Protein AF-A0A845L9K1-F1 (afdb_monomer_lite)

Secondary structure (DSSP, 8-state):
-PPPPHHHHHHHHHHT--HHHHHHHTT--HHHHHHHS-S----PPPB-SGGGS-HHHHHHHHHHHHTT--EEEEEETTEEEEEEEEEEEEETTTTEEEEEEEEEETTEEEEESTTS-HHHHHHHHHHS-TT--HHHHHHHTT--EEEETTEEEE---HHHHHHHHTTTTTS-TTS-HHHHHHHHHHHTT-SEE--HHHHHHHHHHHHHHGGGB-TT-EE--S-TT-HHHHHHHHHHHTTT--HHHHHHHTT-EE--TTS-------------TTS-------HHHHHHHHHHHHHTTTTS---HHHHHHHHHHHHHHHHHHTTT--TT--GGG--PPPPBPTTS-B--EEEESS-GGGTTTSHHHHHHHHHHS-SSSGGGEEEE-HHHHHHHHHGGG-EEEEEEEE-TTS-EEEEEEETTS-EEE-S--SS---TT-

Radius of gyration: 35.82 Å; chains: 1; bounding box: 90×45×90 Å

InterPro domains:
  IPR003615 HNH nuclease [PF13391] (326-396)
  IPR003615 HNH nuclease [SM00507] (313-390)

Structure (mmCIF, N/CA/C/O backbone):
data_AF-A0A845L9K1-F1
#
_entry.id   AF-A0A845L9K1-F1
#
loop_
_atom_site.group_PDB
_atom_site.id
_atom_site.type_symbol
_atom_site.label_atom_id
_atom_site.label_alt_id
_atom_site.label_comp_id
_atom_site.label_asym_id
_atom_site.label_entity_id
_atom_site.label_seq_id
_atom_site.pdbx_PDB_ins_code
_atom_site.Cartn_x
_atom_site.Cartn_y
_atom_site.Cartn_z
_atom_site.occupancy
_atom_site.B_iso_or_equiv
_atom_site.auth_seq_id
_atom_site.auth_comp_id
_atom_site.auth_asym_id
_atom_site.auth_atom_id
_atom_site.pdbx_PDB_model_num
ATOM 1 N N . MET A 1 1 ? -42.167 -0.517 29.524 1.00 35.31 1 MET A N 1
ATOM 2 C CA . MET A 1 1 ? -40.865 0.169 29.697 1.00 35.31 1 MET A CA 1
ATOM 3 C C . MET A 1 1 ? -40.236 -0.333 30.982 1.00 35.31 1 MET A C 1
ATOM 5 O O . MET A 1 1 ? -40.941 -0.335 31.987 1.00 35.31 1 MET A O 1
ATOM 9 N N . PRO A 1 2 ? -38.975 -0.792 30.970 1.00 38.53 2 PRO A N 1
ATOM 10 C CA . PRO A 1 2 ? -38.338 -1.272 32.187 1.00 38.53 2 PRO A CA 1
ATOM 11 C C . PRO A 1 2 ? -38.244 -0.117 33.191 1.00 38.53 2 PRO A C 1
ATOM 13 O O . PRO A 1 2 ? -37.819 0.978 32.823 1.00 38.53 2 PRO A O 1
ATOM 16 N N . LYS A 1 3 ? -38.639 -0.342 34.448 1.00 42.56 3 LYS A N 1
ATOM 17 C CA . LYS A 1 3 ? -38.256 0.555 35.544 1.00 42.56 3 LYS A CA 1
ATOM 18 C C . LYS A 1 3 ? -36.740 0.420 35.699 1.00 42.56 3 LYS A C 1
ATOM 20 O O . LYS A 1 3 ? -36.224 -0.693 35.800 1.00 42.56 3 LYS A O 1
ATOM 25 N N . TRP A 1 4 ? -36.032 1.533 35.594 1.00 49.09 4 TRP A N 1
ATOM 26 C CA . TRP A 1 4 ? -34.593 1.596 35.812 1.00 49.09 4 TRP A CA 1
ATOM 27 C C . TRP A 1 4 ? -34.354 2.053 37.240 1.00 49.09 4 TRP A C 1
ATOM 29 O O . TRP A 1 4 ? -35.055 2.945 37.721 1.00 49.09 4 TRP A O 1
ATOM 39 N N . ASP A 1 5 ? -33.381 1.442 37.904 1.00 56.50 5 ASP A N 1
ATOM 40 C CA . ASP A 1 5 ? -32.956 1.900 39.215 1.00 56.50 5 ASP A CA 1
ATOM 41 C C . ASP A 1 5 ? -32.178 3.216 39.061 1.00 56.50 5 ASP A C 1
ATOM 43 O O . ASP A 1 5 ? -31.157 3.290 38.368 1.00 56.50 5 ASP A O 1
ATOM 47 N N . ASN A 1 6 ? -32.683 4.270 39.699 1.00 54.09 6 ASN A N 1
ATOM 48 C CA . ASN A 1 6 ? -32.081 5.599 39.699 1.00 54.09 6 ASN A CA 1
ATOM 49 C C . ASN A 1 6 ? -30.655 5.592 40.283 1.00 54.09 6 ASN A C 1
ATOM 51 O O . ASN A 1 6 ? -29.893 6.523 40.020 1.00 54.09 6 ASN A O 1
ATOM 55 N N . GLU A 1 7 ? -30.271 4.571 41.055 1.00 56.22 7 GLU A N 1
ATOM 56 C CA . GLU A 1 7 ? -28.930 4.443 41.634 1.00 56.22 7 GLU A CA 1
ATOM 57 C C . GLU A 1 7 ? -27.834 4.133 40.618 1.00 56.22 7 GLU A C 1
ATOM 59 O O . GLU A 1 7 ? -26.782 4.776 40.624 1.00 56.22 7 GLU A O 1
ATOM 64 N N . VAL A 1 8 ? -28.087 3.186 39.715 1.00 52.47 8 VAL A N 1
ATOM 65 C CA . VAL A 1 8 ? -27.127 2.750 38.690 1.00 52.47 8 VAL A CA 1
ATOM 66 C C . VAL A 1 8 ? -26.766 3.922 37.784 1.00 52.47 8 VAL A C 1
ATOM 68 O O . VAL A 1 8 ? -25.597 4.209 37.533 1.00 52.47 8 VAL A O 1
ATOM 71 N N . ALA A 1 9 ? -27.782 4.671 37.369 1.00 54.56 9 ALA A N 1
ATOM 72 C CA . ALA A 1 9 ? -27.607 5.822 36.508 1.00 54.56 9 ALA A CA 1
ATOM 73 C C . ALA A 1 9 ? -26.877 6.978 37.233 1.00 54.56 9 ALA A C 1
ATOM 75 O O . ALA A 1 9 ? -25.987 7.596 36.651 1.00 54.56 9 ALA A O 1
ATOM 76 N N . LYS A 1 10 ? -27.151 7.214 38.529 1.00 56.62 10 LYS A N 1
ATOM 77 C CA . LYS A 1 10 ? -26.417 8.198 39.353 1.00 56.62 10 LYS A CA 1
ATOM 78 C C . LYS A 1 10 ? -24.943 7.853 39.520 1.00 56.62 10 LYS A C 1
ATOM 80 O O . LYS A 1 10 ? -24.127 8.762 39.433 1.00 56.62 10 LYS A O 1
ATOM 85 N N . LYS A 1 11 ? -24.599 6.583 39.755 1.00 56.16 11 LYS A N 1
ATOM 86 C CA . LYS A 1 11 ? -23.209 6.146 39.977 1.00 56.16 11 LYS A CA 1
ATOM 87 C C . LYS A 1 11 ? -22.387 6.179 38.681 1.00 56.16 11 LYS A C 1
ATOM 89 O O . LYS A 1 11 ? -21.236 6.611 38.704 1.00 56.16 11 LYS A O 1
ATOM 94 N N . ILE A 1 12 ? -23.000 5.820 37.545 1.00 58.81 12 ILE A N 1
ATOM 95 C CA . ILE A 1 12 ? -22.419 6.001 36.201 1.00 58.81 12 ILE A CA 1
ATOM 96 C C . ILE A 1 12 ? -22.156 7.492 35.933 1.00 58.81 12 ILE A C 1
ATOM 98 O O . ILE A 1 12 ? -21.083 7.858 35.463 1.00 58.81 12 ILE A O 1
ATOM 102 N N . ILE A 1 13 ? -23.088 8.378 36.297 1.00 60.81 13 ILE A N 1
ATOM 103 C CA . ILE A 1 13 ? -22.917 9.826 36.098 1.00 60.81 13 ILE A CA 1
ATOM 104 C C . ILE A 1 13 ? -21.911 10.440 37.070 1.00 60.81 13 ILE A C 1
ATOM 106 O O . ILE A 1 13 ? -21.120 11.290 36.675 1.00 60.81 13 ILE A O 1
ATOM 110 N N . SER A 1 14 ? -21.912 10.013 38.335 1.00 60.25 14 SER A N 1
ATOM 111 C CA . SER A 1 14 ? -21.011 10.550 39.356 1.00 60.25 14 SER A CA 1
ATOM 112 C C . SER A 1 14 ? -19.569 10.119 39.147 1.00 60.25 14 SER A C 1
ATOM 114 O O . SER A 1 14 ? -18.665 10.853 39.533 1.00 60.25 14 SER A O 1
ATOM 116 N N . LYS A 1 15 ? -19.345 8.920 38.595 1.00 54.66 15 LYS A N 1
ATOM 117 C CA . LYS A 1 15 ? -17.993 8.431 38.339 1.00 54.66 15 LYS A CA 1
ATOM 118 C C . LYS A 1 15 ? -17.506 8.781 36.919 1.00 54.66 15 LYS A C 1
ATOM 120 O O . LYS A 1 15 ? -16.300 8.920 36.752 1.00 54.66 15 LYS A O 1
ATOM 125 N N . ILE A 1 16 ? -18.376 8.816 35.896 1.00 56.31 16 ILE A N 1
ATOM 126 C CA . ILE A 1 16 ? -17.919 8.446 34.543 1.00 56.31 16 ILE A CA 1
ATOM 127 C C . ILE A 1 16 ? -18.554 9.219 33.346 1.00 56.31 16 ILE A C 1
ATOM 129 O O . ILE A 1 16 ? -17.866 9.390 32.344 1.00 56.31 16 ILE A O 1
ATOM 133 N N . VAL A 1 17 ? -19.804 9.721 33.376 1.00 58.34 17 VAL A N 1
ATOM 134 C CA . VAL A 1 17 ? -20.483 10.173 32.123 1.00 58.34 17 VAL A CA 1
ATOM 135 C C . VAL A 1 17 ? -21.483 11.325 32.301 1.00 58.34 17 VAL A C 1
ATOM 137 O O . VAL A 1 17 ? -22.107 11.469 33.350 1.00 58.34 17 VAL A O 1
ATOM 140 N N . ARG A 1 18 ? -21.741 12.122 31.253 1.00 63.41 18 ARG A N 1
ATOM 141 C CA . ARG A 1 18 ? -22.858 13.086 31.256 1.00 63.41 18 ARG A CA 1
ATOM 142 C C . ARG A 1 18 ? -24.216 12.356 31.190 1.00 63.41 18 ARG A C 1
ATOM 144 O O . ARG A 1 18 ? -24.347 11.382 30.450 1.00 63.41 18 ARG A O 1
ATOM 151 N N . PRO A 1 19 ? -25.279 12.855 31.855 1.00 62.97 19 PRO A N 1
ATOM 152 C CA . PRO A 1 19 ? -26.609 12.226 31.832 1.00 62.97 19 PRO A CA 1
ATOM 153 C C . PRO A 1 19 ? -27.187 11.981 30.427 1.00 62.97 19 PRO A C 1
ATOM 155 O O . PRO A 1 19 ? -27.905 11.005 30.202 1.00 62.97 19 PRO A O 1
ATOM 158 N N . GLY A 1 20 ? -26.861 12.855 29.469 1.00 65.50 20 GLY A N 1
ATOM 159 C CA . GLY A 1 20 ? -27.273 12.705 28.073 1.00 65.50 20 GLY A CA 1
ATOM 160 C C . GLY A 1 20 ? -26.682 11.467 27.392 1.00 65.50 20 GLY A C 1
ATOM 161 O O . GLY A 1 20 ? -27.406 10.767 26.694 1.00 65.50 20 GLY A O 1
ATOM 162 N N . GLU A 1 21 ? -25.414 11.150 27.651 1.00 65.12 21 GLU A N 1
ATOM 163 C CA . GLU A 1 21 ? -24.737 9.981 27.072 1.00 65.12 21 GLU A CA 1
ATOM 164 C C . GLU A 1 21 ? -25.273 8.681 27.683 1.00 65.12 21 GLU A C 1
ATOM 166 O O . GLU A 1 21 ? -25.529 7.728 26.961 1.00 65.12 21 GLU A O 1
ATOM 171 N N . VAL A 1 22 ? -25.565 8.658 28.989 1.00 67.94 22 VAL A N 1
ATOM 172 C CA . VAL A 1 22 ? -26.236 7.507 29.624 1.00 67.94 22 VAL A CA 1
ATOM 173 C C . VAL A 1 22 ? -27.625 7.280 29.026 1.00 67.94 22 VAL A C 1
ATOM 175 O O . VAL A 1 22 ? -28.014 6.143 28.776 1.00 67.94 22 VAL A O 1
ATOM 178 N N . SER A 1 23 ? -28.367 8.353 28.745 1.00 67.50 23 SER A N 1
ATOM 179 C CA . SER A 1 23 ? -29.667 8.241 28.066 1.00 67.50 23 SER A CA 1
ATOM 180 C C . SER A 1 23 ? -29.524 7.616 26.685 1.00 67.50 23 SER A C 1
ATOM 182 O O . SER A 1 23 ? -30.283 6.715 26.344 1.00 67.50 23 SER A O 1
ATOM 184 N N . GLU A 1 24 ? -28.540 8.076 25.910 1.00 66.50 24 GLU A N 1
ATOM 185 C CA . GLU A 1 24 ? -28.231 7.545 24.583 1.00 66.50 24 GLU A CA 1
ATOM 186 C C . GLU A 1 24 ? -27.850 6.063 24.658 1.00 66.50 24 GLU A C 1
ATOM 188 O O . GLU A 1 24 ? -28.381 5.252 23.902 1.00 66.50 24 GLU A O 1
ATOM 193 N N . TRP A 1 25 ? -27.010 5.678 25.624 1.00 69.56 25 TRP A N 1
ATOM 194 C CA . TRP A 1 25 ? -26.601 4.286 25.817 1.00 69.56 25 TRP A CA 1
ATOM 195 C C . TRP A 1 25 ? -27.776 3.365 26.120 1.00 69.56 25 TRP A C 1
ATOM 197 O O . TRP A 1 25 ? -27.777 2.228 25.659 1.00 69.56 25 TRP A O 1
ATOM 207 N N . LEU A 1 26 ? -28.755 3.856 26.879 1.00 63.91 26 LEU A N 1
ATOM 208 C CA . LEU A 1 26 ? -29.925 3.098 27.312 1.00 63.91 26 LEU A CA 1
ATOM 209 C C . LEU A 1 26 ? -31.127 3.237 26.358 1.00 63.91 26 LEU A C 1
ATOM 211 O O . LEU A 1 26 ? -32.196 2.697 26.643 1.00 63.91 26 LEU A O 1
ATOM 215 N N . GLY A 1 27 ? -30.990 3.969 25.244 1.00 59.94 27 GLY A N 1
ATOM 216 C CA . GLY A 1 27 ? -32.085 4.210 24.296 1.00 59.94 27 GLY A CA 1
ATOM 217 C C . GLY A 1 27 ? -33.239 5.035 24.882 1.00 59.94 27 GLY A C 1
ATOM 218 O O . GLY A 1 27 ? -34.401 4.844 24.521 1.00 59.94 27 GLY A O 1
ATOM 219 N N . MET A 1 28 ? -32.945 5.931 25.825 1.00 65.06 28 MET A N 1
ATOM 220 C CA . MET A 1 28 ? -33.929 6.729 26.558 1.00 65.06 28 MET A CA 1
ATOM 221 C C . MET A 1 28 ? -33.897 8.200 26.136 1.00 65.06 28 MET A C 1
ATOM 223 O O . MET A 1 28 ? -32.880 8.726 25.690 1.00 65.06 28 MET A O 1
ATOM 227 N N . LYS A 1 29 ? -35.022 8.907 26.313 1.00 68.31 29 LYS A N 1
ATOM 228 C CA . LYS A 1 29 ? -35.069 10.364 26.100 1.00 68.31 29 LYS A CA 1
ATOM 229 C C . LYS A 1 29 ? -34.151 11.060 27.106 1.00 68.31 29 LYS A C 1
ATOM 231 O O . LYS A 1 29 ? -34.236 10.768 28.293 1.00 68.31 29 LYS A O 1
ATOM 236 N N . SER A 1 30 ? -33.374 12.048 26.670 1.00 62.38 30 SER A N 1
ATOM 237 C CA . SER A 1 30 ? -32.416 12.783 27.516 1.00 62.38 30 SER A CA 1
ATOM 238 C C . SER A 1 30 ? -33.055 13.338 28.796 1.00 62.38 30 SER A C 1
ATOM 240 O O . SER A 1 30 ? -32.511 13.191 29.888 1.00 62.38 30 SER A O 1
ATOM 242 N N . ASN A 1 31 ? -34.269 13.892 28.690 1.00 67.00 31 ASN A N 1
ATOM 243 C CA . ASN A 1 31 ? -35.023 14.413 29.838 1.00 67.00 31 ASN A CA 1
ATOM 244 C C . ASN A 1 31 ? -35.378 13.335 30.872 1.00 67.00 31 ASN A C 1
ATOM 246 O O . ASN A 1 31 ? -35.551 13.655 32.045 1.00 67.00 31 ASN A O 1
ATOM 250 N N . TRP A 1 32 ? -35.482 12.063 30.471 1.00 68.81 32 TRP A N 1
ATOM 251 C CA . TRP A 1 32 ? -35.719 10.973 31.411 1.00 68.81 32 TRP A CA 1
ATOM 252 C C . TRP A 1 32 ? -34.547 10.843 32.387 1.00 68.81 32 TRP A C 1
ATOM 254 O O . TRP A 1 32 ? -34.788 10.866 33.592 1.00 68.81 32 TRP A O 1
ATOM 264 N N . ALA A 1 33 ? -33.304 10.812 31.892 1.00 61.69 33 ALA A N 1
ATOM 265 C CA . ALA A 1 33 ? -32.124 10.731 32.748 1.00 61.69 33 ALA A CA 1
ATOM 266 C C . ALA A 1 33 ? -32.006 11.956 33.654 1.00 61.69 33 ALA A C 1
ATOM 268 O O . ALA A 1 33 ? -31.844 11.804 34.856 1.00 61.69 33 ALA A O 1
ATOM 269 N N . TYR A 1 34 ? -32.178 13.171 33.131 1.00 61.72 34 TYR A N 1
ATOM 270 C CA . TYR A 1 34 ? -32.131 14.372 33.974 1.00 61.72 34 TYR A CA 1
ATOM 271 C C . TYR A 1 34 ? -33.179 14.358 35.104 1.00 61.72 34 TYR A C 1
ATOM 273 O O . TYR A 1 34 ? -32.864 14.745 36.229 1.00 61.72 34 TYR A O 1
ATOM 281 N N . ASN A 1 35 ? -34.394 13.868 34.835 1.00 59.16 35 ASN A N 1
ATOM 282 C CA . ASN A 1 35 ? -35.498 13.885 35.801 1.00 59.16 35 ASN A CA 1
ATOM 283 C C . ASN A 1 35 ? -35.452 12.726 36.810 1.00 59.16 35 ASN A C 1
ATOM 285 O O . ASN A 1 35 ? -35.789 12.909 37.981 1.00 59.16 35 ASN A O 1
ATOM 289 N N . HIS A 1 36 ? -35.034 11.537 36.378 1.00 54.31 36 HIS A N 1
ATOM 290 C CA . HIS A 1 36 ? -35.089 10.323 37.200 1.00 54.31 36 HIS A CA 1
ATOM 291 C C . HIS A 1 36 ? -33.796 10.102 37.995 1.00 54.31 36 HIS A C 1
ATOM 293 O O . HIS A 1 36 ? -33.818 9.546 39.085 1.00 54.31 36 HIS A O 1
ATOM 299 N N . ILE A 1 37 ? -32.673 10.665 37.554 1.00 55.28 37 ILE A N 1
ATOM 300 C CA . ILE A 1 37 ? -31.370 10.545 38.231 1.00 55.28 37 ILE A CA 1
ATOM 301 C C . ILE A 1 37 ? -31.235 11.580 39.377 1.00 55.28 37 ILE A C 1
ATOM 303 O O . ILE A 1 37 ? -30.185 11.742 39.995 1.00 55.28 37 ILE A O 1
ATOM 307 N N . SER A 1 38 ? -32.313 12.277 39.748 1.00 44.50 38 SER A N 1
ATOM 308 C CA . SER A 1 38 ? -32.298 13.286 40.815 1.00 44.50 38 SER A CA 1
ATOM 309 C C . SER A 1 38 ? -32.098 12.690 42.225 1.00 44.50 38 SER A C 1
ATOM 311 O O . SER A 1 38 ? -32.503 11.573 42.548 1.00 44.50 38 SER A O 1
ATOM 313 N N . LYS A 1 39 ? -31.377 13.441 43.065 1.00 43.44 39 LYS A N 1
ATOM 314 C CA . LYS A 1 39 ? -30.374 12.980 44.044 1.00 43.44 39 LYS A CA 1
ATOM 315 C C . LYS A 1 39 ? -30.773 12.032 45.185 1.00 43.44 39 LYS A C 1
ATOM 317 O O . LYS A 1 39 ? -29.881 11.327 45.626 1.00 43.44 39 LYS A O 1
ATOM 322 N N . ASN A 1 40 ? -32.017 11.840 45.615 1.00 38.22 40 ASN A N 1
ATOM 323 C CA . ASN A 1 40 ? -32.244 11.195 46.927 1.00 38.22 40 ASN A CA 1
ATOM 324 C C . ASN A 1 40 ? -33.162 9.964 46.888 1.00 38.22 40 ASN A C 1
ATOM 326 O O . ASN A 1 40 ? -34.367 10.119 46.719 1.00 38.22 40 ASN A O 1
ATOM 330 N N . ARG A 1 41 ? -32.563 8.773 47.058 1.00 38.97 41 ARG A N 1
ATOM 331 C CA . ARG A 1 41 ? -33.087 7.497 47.613 1.00 38.97 41 ARG A CA 1
ATOM 332 C C . ARG A 1 41 ? -32.174 6.366 47.123 1.00 38.97 41 ARG A C 1
ATOM 334 O O . ARG A 1 41 ? -31.983 6.248 45.915 1.00 38.97 41 ARG A O 1
ATOM 341 N N . THR A 1 42 ? -31.579 5.627 48.060 1.00 36.97 42 THR A N 1
ATOM 342 C CA . THR A 1 42 ? -30.493 4.666 47.811 1.00 36.97 42 THR A CA 1
ATOM 343 C C . THR A 1 42 ? -30.705 3.352 48.566 1.00 36.97 42 THR A C 1
ATOM 345 O O . THR A 1 42 ? -30.832 3.431 49.789 1.00 36.97 42 THR A O 1
ATOM 348 N N . THR A 1 43 ? -30.728 2.179 47.906 1.00 40.56 43 THR A N 1
ATOM 349 C CA . THR A 1 43 ? -30.887 0.865 48.590 1.00 40.56 43 THR A CA 1
ATOM 350 C C . THR A 1 43 ? -30.287 -0.381 47.891 1.00 40.56 43 THR A C 1
ATOM 352 O O . THR A 1 43 ? -30.359 -1.467 48.459 1.00 40.56 43 THR A O 1
ATOM 355 N N . GLY A 1 44 ? -29.688 -0.296 46.707 1.00 47.00 44 GLY A N 1
ATOM 356 C CA . GLY A 1 44 ? -29.209 -1.423 45.896 1.00 47.00 44 GLY A CA 1
ATOM 357 C C . GLY A 1 44 ? -27.689 -1.637 45.943 1.00 47.00 44 GLY A C 1
ATOM 358 O O . GLY A 1 44 ? -26.893 -0.729 45.700 1.00 47.00 44 GLY A O 1
ATOM 359 N N . LYS A 1 45 ? -27.254 -2.873 46.228 1.00 53.34 45 LYS A N 1
ATOM 360 C CA . LYS A 1 45 ? -25.847 -3.293 46.086 1.00 53.34 45 LYS A CA 1
ATOM 361 C C . LYS A 1 45 ? -25.534 -3.573 44.612 1.00 53.34 45 LYS A C 1
ATOM 363 O O . LYS A 1 45 ? -26.215 -4.369 43.977 1.00 53.34 45 LYS A O 1
ATOM 368 N N . TRP A 1 46 ? -24.482 -2.945 44.094 1.00 64.31 46 TRP A N 1
ATOM 369 C CA . TRP A 1 46 ? -23.974 -3.160 42.737 1.00 64.31 46 TRP A CA 1
ATOM 370 C C . TRP A 1 46 ? -22.841 -4.182 42.730 1.00 64.31 46 TRP A C 1
ATOM 372 O O . TRP A 1 46 ? -22.049 -4.228 43.673 1.00 64.31 46 TRP A O 1
ATOM 382 N N . LEU A 1 47 ? -22.756 -4.961 41.657 1.00 70.75 47 LEU A N 1
ATOM 383 C CA . LEU A 1 47 ? -21.720 -5.960 41.437 1.00 70.75 47 LEU A CA 1
ATOM 384 C C . LEU A 1 47 ? -20.711 -5.408 40.417 1.00 70.75 47 LEU A C 1
ATOM 386 O O . LEU A 1 47 ? -21.078 -5.177 39.264 1.00 70.75 47 LEU A O 1
ATOM 390 N N . GLU A 1 48 ? -19.477 -5.145 40.868 1.00 77.12 48 GLU A N 1
ATOM 391 C CA . GLU A 1 48 ? -18.410 -4.512 40.064 1.00 77.12 48 GLU A CA 1
ATOM 392 C C . GLU A 1 48 ? -17.398 -5.528 39.489 1.00 77.12 48 GLU A C 1
ATOM 394 O O . GLU A 1 48 ? -16.622 -5.184 38.598 1.00 77.12 48 GLU A O 1
ATOM 399 N N . GLU A 1 49 ? -17.401 -6.778 39.963 1.00 85.75 49 GLU A N 1
ATOM 400 C CA . GLU A 1 49 ? -16.456 -7.806 39.504 1.00 85.75 49 GLU A CA 1
ATOM 401 C C . GLU A 1 49 ? -16.966 -8.542 38.262 1.00 85.75 49 GLU A C 1
ATOM 403 O O . GLU A 1 49 ? -18.152 -8.873 38.179 1.00 85.75 49 GLU A O 1
ATOM 408 N N . TRP A 1 50 ? -16.051 -8.878 37.347 1.00 90.62 50 TRP A N 1
ATOM 409 C CA . TRP A 1 50 ? -16.327 -9.695 36.159 1.00 90.62 50 TRP A CA 1
ATOM 410 C C . TRP A 1 50 ? -16.990 -11.040 36.476 1.00 90.62 50 TRP A C 1
ATOM 412 O O . TRP A 1 50 ? -17.874 -11.474 35.747 1.00 90.62 50 TRP A O 1
ATOM 422 N N . SER A 1 51 ? -16.616 -11.659 37.600 1.00 91.50 51 SER A N 1
ATOM 423 C CA . SER A 1 51 ? -17.182 -12.912 38.127 1.00 91.50 51 SER A CA 1
ATOM 424 C C . SER A 1 51 ? -18.700 -12.870 38.331 1.00 91.50 51 SER A C 1
ATOM 426 O O . SER A 1 51 ? -19.340 -13.915 38.409 1.00 91.50 51 SER A O 1
ATOM 428 N N . ASN A 1 52 ? -19.288 -11.673 38.411 1.00 91.62 52 ASN A N 1
ATOM 429 C CA . ASN A 1 52 ? -20.726 -11.503 38.549 1.00 91.62 52 ASN A CA 1
ATOM 430 C C . ASN A 1 52 ? -21.472 -11.558 37.216 1.00 91.62 52 ASN A C 1
ATOM 432 O O . ASN A 1 52 ? -22.698 -11.613 37.234 1.00 91.62 52 ASN A O 1
ATOM 436 N N . LEU A 1 53 ? -20.788 -11.513 36.073 1.00 92.56 53 LEU A N 1
ATOM 437 C CA . LEU A 1 53 ? -21.412 -11.769 34.777 1.00 92.56 53 LEU A CA 1
ATOM 438 C C . LEU A 1 53 ? -21.693 -13.268 34.649 1.00 92.56 53 LEU A C 1
ATOM 440 O O . LEU A 1 53 ? -20.829 -14.082 34.977 1.00 92.56 53 LEU A O 1
ATOM 444 N N . ASP A 1 54 ? -22.885 -13.633 34.174 1.00 93.56 54 ASP A N 1
ATOM 445 C CA . ASP A 1 54 ? -23.172 -15.046 33.898 1.00 93.56 54 ASP A CA 1
ATOM 446 C C . ASP A 1 54 ? -22.388 -15.534 32.665 1.00 93.56 54 ASP A C 1
ATOM 448 O O . ASP A 1 54 ? -21.891 -14.725 31.880 1.00 93.56 54 ASP A O 1
ATOM 452 N N . GLU A 1 55 ? -22.236 -16.851 32.497 1.00 94.25 55 GLU A N 1
ATOM 453 C CA . GLU A 1 55 ? -21.431 -17.419 31.400 1.00 94.25 55 GLU A CA 1
ATOM 454 C C . GLU A 1 55 ? -21.888 -16.912 30.024 1.00 94.25 55 GLU A C 1
ATOM 456 O O . GLU A 1 55 ? -21.057 -16.552 29.192 1.00 94.25 55 GLU A O 1
ATOM 461 N N . LEU A 1 56 ? -23.202 -16.775 29.816 1.00 92.75 56 LEU A N 1
ATOM 462 C CA . LEU A 1 56 ? -23.765 -16.307 28.550 1.00 92.75 56 LEU A CA 1
ATOM 463 C C . LEU A 1 56 ? -23.520 -14.808 28.321 1.00 92.75 56 LEU A C 1
ATOM 465 O O . LEU A 1 56 ? -23.374 -14.374 27.183 1.00 92.75 56 LEU A O 1
ATOM 469 N N . GLU A 1 57 ? -23.464 -13.986 29.372 1.00 94.94 57 GLU A N 1
ATOM 470 C CA . GLU A 1 57 ? -23.020 -12.592 29.267 1.00 94.94 57 GLU A CA 1
ATOM 471 C C . GLU A 1 57 ? -21.546 -12.502 28.896 1.00 94.94 57 GLU A C 1
ATOM 473 O O . GLU A 1 57 ? -21.208 -11.721 28.011 1.00 94.94 57 GLU A O 1
ATOM 478 N N . GLN A 1 58 ? -20.683 -13.291 29.539 1.00 96.12 58 GLN A N 1
ATOM 479 C CA . GLN A 1 58 ? -19.248 -13.290 29.248 1.00 96.12 58 GLN A CA 1
ATOM 480 C C . GLN A 1 58 ? -18.973 -13.747 27.810 1.00 96.12 58 GLN A C 1
ATOM 482 O O . GLN A 1 58 ? -18.242 -13.075 27.082 1.00 96.12 58 GLN A O 1
ATOM 487 N N . GLU A 1 59 ? -19.613 -14.835 27.374 1.00 95.31 59 GLU A N 1
ATOM 488 C CA . GLU A 1 59 ? -19.542 -15.328 25.996 1.00 95.31 59 GLU A CA 1
ATOM 489 C C . GLU A 1 59 ? -20.036 -14.266 25.008 1.00 95.31 59 GLU A C 1
ATOM 491 O O . GLU A 1 59 ? -19.336 -13.926 24.052 1.00 95.31 59 GLU A O 1
ATOM 496 N N . ARG A 1 60 ? -21.195 -13.654 25.285 1.00 95.81 60 ARG A N 1
ATOM 497 C CA . ARG A 1 60 ? -21.753 -12.611 24.420 1.00 95.81 60 ARG A CA 1
ATOM 498 C C . ARG A 1 60 ? -20.869 -11.368 24.364 1.00 95.81 60 ARG A C 1
ATOM 500 O O . ARG A 1 60 ? -20.775 -10.763 23.305 1.00 95.81 60 ARG A O 1
ATOM 507 N N . ILE A 1 61 ? -20.218 -10.976 25.459 1.00 96.31 61 ILE A N 1
ATOM 508 C CA . ILE A 1 61 ? -19.270 -9.852 25.469 1.00 96.31 61 ILE A CA 1
ATOM 509 C C . ILE A 1 61 ? -18.085 -10.140 24.547 1.00 96.31 61 ILE A C 1
ATOM 511 O O . ILE A 1 61 ? -17.699 -9.263 23.778 1.00 96.31 61 ILE A O 1
ATOM 515 N N . ASN A 1 62 ? -17.531 -11.352 24.584 1.00 95.56 62 ASN A N 1
ATOM 516 C CA . ASN A 1 62 ? -16.435 -11.729 23.692 1.00 95.56 62 ASN A CA 1
ATOM 517 C C . ASN A 1 62 ? -16.880 -11.712 22.223 1.00 95.56 62 ASN A C 1
ATOM 519 O O . ASN A 1 62 ? -16.223 -11.080 21.398 1.00 95.56 62 ASN A O 1
ATOM 523 N N . GLU A 1 63 ? -18.046 -12.284 21.913 1.00 95.81 63 GLU A N 1
ATOM 524 C CA . GLU A 1 63 ? -18.625 -12.242 20.564 1.00 95.81 63 GLU A CA 1
ATOM 525 C C . GLU A 1 63 ? -18.881 -10.798 20.090 1.00 95.81 63 GLU A C 1
ATOM 527 O O . GLU A 1 63 ? -18.590 -10.441 18.948 1.00 95.81 63 GLU A O 1
ATOM 532 N N . MET A 1 64 ? -19.399 -9.941 20.975 1.00 95.38 64 MET A N 1
ATOM 533 C CA . MET A 1 64 ? -19.613 -8.513 20.724 1.00 95.38 64 MET A CA 1
ATOM 534 C C . MET A 1 64 ? -18.305 -7.791 20.388 1.00 95.38 64 MET A C 1
ATOM 536 O O . MET A 1 64 ? -18.287 -6.949 19.490 1.00 95.38 64 MET A O 1
ATOM 540 N N . ILE A 1 65 ? -17.210 -8.110 21.083 1.00 94.56 65 ILE A N 1
ATOM 541 C CA . ILE A 1 65 ? -15.886 -7.541 20.802 1.00 94.56 65 ILE A CA 1
ATOM 542 C C . ILE A 1 65 ? -15.399 -8.008 19.430 1.00 94.56 65 ILE A C 1
ATOM 544 O O . ILE A 1 65 ? -15.020 -7.173 18.615 1.00 94.56 65 ILE A O 1
ATOM 548 N N . GLU A 1 66 ? -15.482 -9.303 19.131 1.00 91.38 66 GLU A N 1
ATOM 549 C CA . GLU A 1 66 ? -15.063 -9.861 17.838 1.00 91.38 66 GLU A CA 1
ATOM 550 C C . GLU A 1 66 ? -15.843 -9.265 16.659 1.00 91.38 66 GLU A C 1
ATOM 552 O O . GLU A 1 66 ? -15.264 -8.923 15.626 1.00 91.38 66 GLU A O 1
ATOM 557 N N . LYS A 1 67 ? -17.157 -9.082 16.826 1.00 89.88 67 LYS A N 1
ATOM 558 C CA . LYS A 1 67 ? -18.043 -8.498 15.808 1.00 89.88 67 LYS A CA 1
ATOM 559 C C . LYS A 1 67 ? -18.040 -6.971 15.783 1.00 89.88 67 LYS A C 1
ATOM 561 O O . LYS A 1 67 ? -18.677 -6.381 14.912 1.00 89.88 67 LYS A O 1
ATOM 566 N N . GLN A 1 68 ? -17.336 -6.324 16.712 1.00 90.38 68 GLN A N 1
ATOM 567 C CA . GLN A 1 68 ? -17.334 -4.866 16.882 1.00 90.38 68 GLN A CA 1
ATOM 568 C C . GLN A 1 68 ? -18.743 -4.287 17.136 1.00 90.38 68 GLN A C 1
ATOM 570 O O . GLN A 1 68 ? -19.094 -3.189 16.695 1.00 90.38 68 GLN A O 1
ATOM 575 N N . GLU A 1 69 ? -19.575 -5.034 17.862 1.00 90.31 69 GLU A N 1
ATOM 576 C CA . GLU A 1 69 ? -20.943 -4.681 18.230 1.00 90.31 69 GLU A CA 1
ATOM 577 C C . GLU A 1 69 ? -21.016 -4.336 19.714 1.00 90.31 69 GLU A C 1
ATOM 579 O O . GLU A 1 69 ? -21.126 -5.197 20.574 1.00 90.31 69 GLU A O 1
ATOM 584 N N . PHE A 1 70 ? -21.001 -3.052 20.060 1.00 91.81 70 PHE A N 1
ATOM 585 C CA . PHE A 1 70 ? -20.894 -2.656 21.471 1.00 91.81 70 PHE A CA 1
ATOM 586 C C . PHE A 1 70 ? -22.236 -2.509 22.195 1.00 91.81 70 PHE A C 1
ATOM 588 O O . PHE A 1 70 ? -22.275 -2.017 23.323 1.00 91.81 70 PHE A O 1
ATOM 595 N N . THR A 1 71 ? -23.349 -2.892 21.569 1.00 90.56 71 THR A N 1
ATOM 596 C CA . THR A 1 71 ? -24.676 -2.911 22.204 1.00 90.56 71 THR A CA 1
ATOM 597 C C . THR A 1 71 ? -25.441 -4.145 21.760 1.00 90.56 71 THR A C 1
ATOM 599 O O . THR A 1 71 ? -25.642 -4.342 20.568 1.00 90.56 71 THR A O 1
ATOM 602 N N . TYR A 1 72 ? -25.914 -4.926 22.722 1.00 91.06 72 TYR A N 1
ATOM 603 C CA . TYR A 1 72 ? -26.735 -6.109 22.521 1.00 91.06 72 TYR A CA 1
ATOM 604 C C . TYR A 1 72 ? -28.043 -5.959 23.293 1.00 91.06 72 TYR A C 1
ATOM 606 O O . TYR A 1 72 ? -28.054 -5.523 24.446 1.00 91.06 72 TYR A O 1
ATOM 614 N N . ASN A 1 73 ? -29.153 -6.317 22.655 1.00 90.56 73 ASN A N 1
ATOM 615 C CA . ASN A 1 73 ? -30.480 -6.289 23.255 1.00 90.56 73 ASN A CA 1
ATOM 616 C C . ASN A 1 73 ? -31.287 -7.481 22.734 1.00 90.56 73 ASN A C 1
ATOM 618 O O . ASN A 1 73 ? -31.580 -7.542 21.541 1.00 90.56 73 ASN A O 1
ATOM 622 N N . SER A 1 74 ? -31.641 -8.410 23.619 1.00 88.19 74 SER A N 1
ATOM 623 C CA . SER A 1 74 ? -32.556 -9.509 23.321 1.00 88.19 74 SER A CA 1
ATOM 624 C C . SER A 1 74 ? -33.847 -9.325 24.106 1.00 88.19 74 SER A C 1
ATOM 626 O O . SER A 1 74 ? -33.833 -9.149 25.324 1.00 88.19 74 SER A O 1
ATOM 628 N N . ASN A 1 75 ? -34.960 -9.368 23.373 1.00 77.44 75 ASN A N 1
ATOM 629 C CA . ASN A 1 75 ? -36.322 -9.328 23.902 1.00 77.44 75 ASN A CA 1
ATOM 630 C C . ASN A 1 75 ? -37.057 -10.655 23.651 1.00 77.44 75 ASN A C 1
ATOM 632 O O . ASN A 1 75 ? -38.282 -10.668 23.516 1.00 77.44 75 ASN A O 1
ATOM 636 N N . GLU A 1 76 ? -36.329 -11.767 23.538 1.00 76.25 76 GLU A N 1
ATOM 637 C CA . GLU A 1 76 ? -36.951 -13.083 23.385 1.00 76.25 76 GLU A CA 1
ATOM 638 C C . GLU A 1 76 ? -37.803 -13.414 24.620 1.00 76.25 76 GLU A C 1
ATOM 640 O O . GLU A 1 76 ? -37.433 -13.082 25.748 1.00 76.25 76 GLU A O 1
ATOM 645 N N . LEU A 1 77 ? -38.986 -14.001 24.388 1.00 57.16 77 LEU A N 1
ATOM 646 C CA . LEU A 1 77 ? -40.061 -14.248 25.362 1.00 57.16 77 LEU A CA 1
ATOM 647 C C . LEU A 1 77 ? -39.539 -14.634 26.762 1.00 57.16 77 LEU A C 1
ATOM 649 O O . LEU A 1 77 ? -39.227 -15.790 27.028 1.00 57.16 77 LEU A O 1
ATOM 653 N N . GLY A 1 78 ? -39.488 -13.652 27.670 1.00 67.69 78 GLY A N 1
ATOM 654 C CA . GLY A 1 78 ? -39.138 -13.836 29.085 1.00 67.69 78 GLY A CA 1
ATOM 655 C C . GLY A 1 78 ? -37.698 -13.491 29.481 1.00 67.69 78 GLY A C 1
ATOM 656 O O . GLY A 1 78 ? -37.430 -13.385 30.674 1.00 67.69 78 GLY A O 1
ATOM 657 N N . ASN A 1 79 ? -36.793 -13.240 28.531 1.00 69.62 79 ASN A N 1
ATOM 658 C CA . ASN A 1 79 ? -35.379 -12.969 28.797 1.00 69.62 79 ASN A CA 1
ATOM 659 C C . ASN A 1 79 ? -34.982 -11.591 28.239 1.00 69.62 79 ASN A C 1
ATOM 661 O O . ASN A 1 79 ? -34.410 -11.471 27.161 1.00 69.62 79 ASN A O 1
ATOM 665 N N . ASN A 1 80 ? -35.323 -10.525 28.974 1.00 82.81 80 ASN A N 1
ATOM 666 C CA . ASN A 1 80 ? -34.935 -9.155 28.618 1.00 82.81 80 ASN A CA 1
ATOM 667 C C . ASN A 1 80 ? -33.475 -8.918 29.023 1.00 82.81 80 ASN A C 1
ATOM 669 O O . ASN A 1 80 ? -33.195 -8.501 30.158 1.00 82.81 80 ASN A O 1
ATOM 673 N N . ARG A 1 81 ? -32.561 -9.244 28.104 1.00 88.56 81 ARG A N 1
ATOM 674 C CA . ARG A 1 81 ? -31.117 -9.137 28.307 1.00 88.56 81 ARG A CA 1
ATOM 675 C C . ARG A 1 81 ? -30.552 -7.978 27.503 1.00 88.56 81 ARG A C 1
ATOM 677 O O . ARG A 1 81 ? -30.739 -7.896 26.293 1.00 88.56 81 ARG A O 1
ATOM 684 N N . PHE A 1 82 ? -29.804 -7.114 28.175 1.00 88.62 82 PHE A N 1
ATOM 685 C CA . PHE A 1 82 ? -29.151 -5.961 27.573 1.00 88.62 82 PHE A CA 1
ATOM 686 C C . PHE A 1 82 ? -27.687 -5.913 27.994 1.00 88.62 82 PHE A C 1
ATOM 688 O O . PHE A 1 82 ? -27.395 -5.967 29.185 1.00 88.62 82 PHE A O 1
ATOM 695 N N . ILE A 1 83 ? -26.777 -5.784 27.031 1.00 92.25 83 ILE A N 1
ATOM 696 C CA . ILE A 1 83 ? -25.341 -5.635 27.283 1.00 92.25 83 ILE A CA 1
ATOM 697 C C . ILE A 1 83 ? -24.835 -4.424 26.501 1.00 92.25 83 ILE A C 1
ATOM 699 O O . ILE A 1 83 ? -25.156 -4.251 25.328 1.00 92.25 83 ILE A O 1
ATOM 703 N N . ALA A 1 84 ? -24.038 -3.574 27.137 1.00 90.75 84 ALA A N 1
ATOM 704 C CA . ALA A 1 84 ? -23.417 -2.423 26.504 1.00 90.75 84 ALA A CA 1
ATOM 705 C C . ALA A 1 84 ? -21.965 -2.274 26.955 1.00 90.75 84 ALA A C 1
ATOM 707 O O . ALA A 1 84 ? -21.683 -2.206 28.147 1.00 90.75 84 ALA A O 1
ATOM 708 N N . ILE A 1 85 ? -21.056 -2.152 25.992 1.00 92.50 85 ILE A N 1
ATOM 709 C CA . ILE A 1 85 ? -19.644 -1.848 26.230 1.00 92.50 85 ILE A CA 1
ATOM 710 C C . ILE A 1 85 ? -19.421 -0.382 25.865 1.00 92.50 85 ILE A C 1
ATOM 712 O O . ILE A 1 85 ? -19.861 0.070 24.805 1.00 92.50 85 ILE A O 1
ATOM 716 N N . ARG A 1 86 ? -18.793 0.410 26.732 1.00 88.81 86 ARG A N 1
ATOM 717 C CA . ARG A 1 86 ? -18.632 1.855 26.528 1.00 88.81 86 ARG A CA 1
ATOM 718 C C . ARG A 1 86 ? -17.264 2.340 26.955 1.00 88.81 86 ARG A C 1
ATOM 720 O O . ARG A 1 86 ? -16.774 1.974 28.015 1.00 88.81 86 ARG A O 1
ATOM 727 N N . LYS A 1 87 ? -16.686 3.240 26.161 1.00 86.44 87 LYS A N 1
ATOM 728 C CA . LYS A 1 87 ? -15.569 4.061 26.620 1.00 86.44 87 LYS A CA 1
ATOM 729 C C . LYS A 1 87 ? -16.058 5.135 27.552 1.00 86.44 87 LYS A C 1
ATOM 731 O O . LYS A 1 87 ? -17.093 5.756 27.320 1.00 86.44 87 LYS A O 1
ATOM 7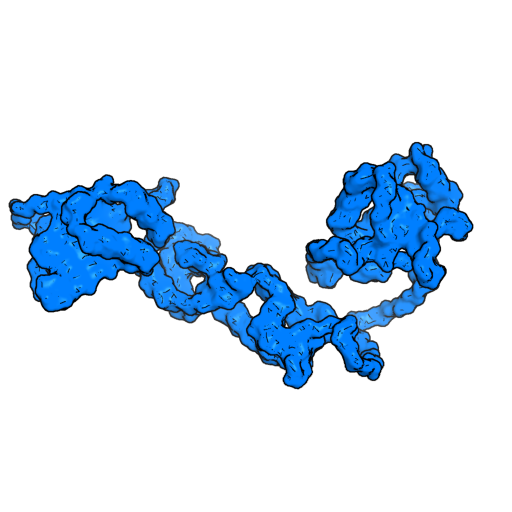36 N N . TYR A 1 88 ? -15.265 5.354 28.576 1.00 81.00 88 TYR A N 1
ATOM 737 C CA . TYR A 1 88 ? -15.709 6.141 29.707 1.00 81.00 88 TYR A CA 1
ATOM 738 C C . TYR A 1 88 ? -14.628 7.099 30.190 1.00 81.00 88 TYR A C 1
ATOM 740 O O . TYR A 1 88 ? -14.915 8.161 30.732 1.00 81.00 88 TYR A O 1
ATOM 748 N N . PHE A 1 89 ? -13.376 6.752 29.918 1.00 80.81 89 PHE A N 1
ATOM 749 C CA . PHE A 1 89 ? -12.237 7.624 30.091 1.00 80.81 89 PHE A CA 1
ATOM 750 C C . PHE A 1 89 ? -11.305 7.452 28.896 1.00 80.81 89 PHE A C 1
ATOM 752 O O . PHE A 1 89 ? -11.092 6.335 28.428 1.00 80.81 89 PHE A O 1
ATOM 759 N N . VAL A 1 90 ? -10.767 8.561 28.397 1.00 79.44 90 VAL A N 1
ATOM 760 C CA . VAL A 1 90 ? -9.785 8.591 27.311 1.00 79.44 90 VAL A CA 1
ATOM 761 C C . VAL A 1 90 ? -8.661 9.517 27.746 1.00 79.44 90 VAL A C 1
ATOM 763 O O . VAL A 1 90 ? -8.910 10.682 28.057 1.00 79.44 90 VAL A O 1
ATOM 766 N N . ASN A 1 91 ? -7.433 9.009 27.760 1.00 80.00 91 ASN A N 1
ATOM 767 C CA . ASN A 1 91 ? -6.235 9.806 27.968 1.00 80.00 91 ASN A CA 1
ATOM 768 C C . ASN A 1 91 ? -5.551 10.015 26.616 1.00 80.00 91 ASN A C 1
ATOM 770 O O . ASN A 1 91 ? -4.996 9.084 26.038 1.00 80.00 91 ASN A O 1
ATOM 774 N N . ILE A 1 92 ? -5.623 11.251 26.116 1.00 77.88 92 ILE A N 1
ATOM 775 C CA . ILE A 1 92 ? -5.086 11.632 24.805 1.00 77.88 92 ILE A CA 1
ATOM 776 C C . ILE A 1 92 ? -3.554 11.590 24.798 1.00 77.88 92 ILE A C 1
ATOM 778 O O . ILE A 1 92 ? -2.974 11.179 23.800 1.00 77.88 92 ILE A O 1
ATOM 782 N N . GLU A 1 93 ? -2.907 12.011 25.887 1.00 77.81 93 GLU A N 1
ATOM 783 C CA . GLU A 1 93 ? -1.441 12.066 25.982 1.00 77.81 93 GLU A CA 1
ATOM 784 C C . GLU A 1 93 ? -0.833 10.669 26.086 1.00 77.81 93 GLU A C 1
ATOM 786 O O . GLU A 1 93 ? 0.180 10.382 25.459 1.00 77.81 93 GLU A O 1
ATOM 791 N N . ALA A 1 94 ? -1.480 9.792 26.853 1.00 82.94 94 ALA A N 1
ATOM 792 C CA . ALA A 1 94 ? -1.048 8.411 27.026 1.00 82.94 94 ALA A CA 1
ATOM 793 C C . ALA A 1 94 ? -1.606 7.460 25.957 1.00 82.94 94 ALA A C 1
ATOM 795 O O . ALA A 1 94 ? -1.352 6.266 26.048 1.00 82.94 94 ALA A O 1
ATOM 796 N N . GLU A 1 95 ? -2.398 7.955 25.000 1.00 82.38 95 GLU A N 1
ATOM 797 C CA . GLU A 1 95 ? -3.005 7.152 23.929 1.00 82.38 95 GLU A CA 1
ATOM 798 C C . GLU A 1 95 ? -3.773 5.915 24.448 1.00 82.38 95 GLU A C 1
ATOM 800 O O . GLU A 1 95 ? -3.700 4.817 23.898 1.00 82.38 95 GLU A O 1
ATOM 805 N N . THR A 1 96 ? -4.518 6.084 25.544 1.00 82.38 96 THR A N 1
ATOM 806 C CA . THR A 1 96 ? -5.203 4.989 26.258 1.00 82.38 96 THR A CA 1
ATOM 807 C C . THR A 1 96 ? -6.676 5.302 26.498 1.00 82.38 96 THR A C 1
ATOM 809 O O . THR A 1 96 ? -7.093 6.462 26.554 1.00 82.38 96 THR A O 1
ATOM 812 N N . ALA A 1 97 ? -7.493 4.260 26.654 1.00 85.56 97 ALA A N 1
ATOM 813 C CA . ALA A 1 97 ? -8.898 4.381 27.026 1.00 85.56 97 ALA A CA 1
ATOM 814 C C . ALA A 1 97 ? -9.276 3.327 28.068 1.00 85.56 97 ALA A C 1
ATOM 816 O O . ALA A 1 97 ? -8.709 2.239 28.077 1.00 85.56 97 ALA A O 1
ATOM 817 N N . LYS A 1 98 ? -10.248 3.658 28.923 1.00 88.12 98 LYS A N 1
ATOM 818 C CA . LYS A 1 98 ? -10.885 2.710 29.841 1.00 88.12 98 LYS A CA 1
ATOM 819 C C . LYS A 1 98 ? -12.309 2.397 29.405 1.00 88.12 98 LYS A C 1
ATOM 821 O O . LYS A 1 98 ? -13.008 3.255 28.844 1.00 88.12 98 LYS A O 1
ATOM 826 N N . TYR A 1 99 ? -12.738 1.183 29.731 1.00 90.19 99 TYR A N 1
ATOM 827 C CA . TYR A 1 99 ? -13.997 0.604 29.285 1.00 90.19 99 TYR A CA 1
ATOM 828 C C . TYR A 1 99 ? -14.911 0.265 30.456 1.00 90.19 99 TYR A C 1
ATOM 830 O O . TYR A 1 99 ? -14.474 -0.058 31.553 1.00 90.19 99 TYR A O 1
ATOM 838 N N . LEU A 1 100 ? -16.204 0.396 30.206 1.00 89.81 100 LEU A N 1
ATOM 839 C CA . LEU A 1 100 ? -17.285 0.046 31.102 1.00 89.81 100 LEU A CA 1
ATOM 840 C C . LEU A 1 100 ? -18.130 -0.994 30.386 1.00 89.81 100 LEU A C 1
ATOM 842 O O . LEU A 1 100 ? -18.526 -0.785 29.238 1.00 89.81 100 LEU A O 1
ATOM 846 N N . ILE A 1 101 ? -18.417 -2.095 31.064 1.00 91.00 101 ILE A N 1
ATOM 847 C CA . ILE A 1 101 ? -19.306 -3.139 30.569 1.00 91.00 101 ILE A CA 1
ATOM 848 C C . ILE A 1 101 ? -20.525 -3.140 31.458 1.00 91.00 101 ILE A C 1
ATOM 850 O O . ILE A 1 101 ? -20.422 -3.379 32.653 1.00 91.00 101 ILE A O 1
ATOM 854 N N . PHE A 1 102 ? -21.673 -2.868 30.866 1.00 87.19 102 PHE A N 1
ATOM 855 C CA . PHE A 1 102 ? -22.961 -2.868 31.525 1.00 87.19 102 PHE A CA 1
ATOM 856 C C . PHE A 1 102 ? -23.756 -4.076 31.051 1.00 87.19 102 PHE A C 1
ATOM 858 O O . PHE A 1 102 ? -23.966 -4.218 29.851 1.00 87.19 102 PHE A O 1
ATOM 865 N N . ALA A 1 103 ? -24.230 -4.909 31.971 1.00 88.62 103 ALA A N 1
ATOM 866 C CA . ALA A 1 103 ? -25.095 -6.038 31.665 1.00 88.62 103 ALA A CA 1
ATOM 867 C C . ALA A 1 103 ? -26.352 -5.999 32.537 1.00 88.62 103 ALA A C 1
ATOM 869 O O . ALA A 1 103 ? -26.307 -5.712 33.735 1.00 88.62 103 ALA A O 1
ATOM 870 N N . ARG A 1 104 ? -27.495 -6.282 31.922 1.00 84.19 104 ARG A N 1
ATOM 871 C CA . ARG A 1 104 ? -28.792 -6.384 32.578 1.00 84.19 104 ARG A CA 1
ATOM 872 C C . ARG A 1 104 ? -29.484 -7.651 32.116 1.00 84.19 104 ARG A C 1
ATOM 874 O O . ARG A 1 104 ? -29.609 -7.874 30.916 1.00 84.19 104 ARG A O 1
ATOM 881 N N . ASN A 1 105 ? -30.027 -8.399 33.066 1.00 84.62 105 ASN A N 1
ATOM 882 C CA . ASN A 1 105 ? -30.906 -9.530 32.807 1.00 84.62 105 ASN A CA 1
ATOM 883 C C . ASN A 1 105 ? -32.112 -9.452 33.758 1.00 84.62 105 ASN A C 1
ATOM 885 O O . ASN A 1 105 ? -31.986 -9.697 34.959 1.00 84.62 105 ASN A O 1
ATOM 889 N N . GLY A 1 106 ? -33.268 -9.025 33.243 1.00 79.38 106 GLY A N 1
ATOM 890 C CA . GLY A 1 106 ? -34.449 -8.757 34.069 1.00 79.38 106 GLY A CA 1
ATOM 891 C C . GLY A 1 106 ? -34.222 -7.607 35.064 1.00 79.38 106 GLY A C 1
ATOM 892 O O . GLY A 1 106 ? -34.078 -6.444 34.659 1.00 79.38 106 GLY A O 1
ATOM 893 N N . GLU A 1 107 ? -34.219 -7.928 36.361 1.00 74.19 107 GLU A N 1
ATOM 894 C CA . GLU A 1 107 ? -33.919 -6.997 37.466 1.00 74.19 107 GLU A CA 1
ATOM 895 C C . GLU A 1 107 ? -32.437 -6.991 37.864 1.00 74.19 107 GLU A C 1
ATOM 897 O O . GLU A 1 107 ? -31.978 -6.058 38.522 1.00 74.19 107 GLU A O 1
ATOM 902 N N . ARG A 1 108 ? -31.668 -8.001 37.443 1.00 78.31 108 ARG A N 1
ATOM 903 C CA . ARG A 1 108 ? -30.243 -8.108 37.752 1.00 78.31 108 ARG A CA 1
ATOM 904 C C . ARG A 1 108 ? -29.449 -7.118 36.910 1.00 78.31 108 ARG A C 1
ATOM 906 O O . ARG A 1 108 ? -29.623 -7.069 35.692 1.00 78.31 108 ARG A O 1
ATOM 913 N N . ILE A 1 109 ? -28.567 -6.358 37.557 1.00 78.88 109 ILE A N 1
ATOM 914 C CA . ILE A 1 109 ? -27.698 -5.367 36.915 1.00 78.88 109 ILE A CA 1
ATOM 915 C C . ILE A 1 109 ? -26.260 -5.585 37.382 1.00 78.88 109 ILE A C 1
ATOM 917 O O . ILE A 1 109 ? -25.977 -5.554 38.580 1.00 78.88 109 ILE A O 1
ATOM 921 N N . VAL A 1 110 ? -25.353 -5.749 36.426 1.00 83.44 110 VAL A N 1
ATOM 922 C CA . VAL A 1 110 ? -23.909 -5.868 36.638 1.00 83.44 110 VAL A CA 1
ATOM 923 C C . VAL A 1 110 ? -23.224 -4.762 35.856 1.00 83.44 110 VAL A C 1
ATOM 925 O O . VAL A 1 110 ? -23.649 -4.408 34.754 1.00 83.44 110 VAL A O 1
ATOM 928 N N . CYS A 1 111 ? -22.169 -4.187 36.421 1.00 83.94 111 CYS A N 1
ATOM 929 C CA . CYS A 1 111 ? -21.356 -3.251 35.669 1.00 83.94 111 CYS A CA 1
ATOM 930 C C . CYS A 1 111 ? -19.905 -3.316 36.096 1.00 83.94 111 CYS A C 1
ATOM 932 O O . CYS A 1 111 ? -19.565 -3.032 37.240 1.00 83.94 111 CYS A O 1
ATOM 934 N N . VAL A 1 112 ? -19.052 -3.605 35.132 1.00 87.88 112 VAL A N 1
ATOM 935 C CA . VAL A 1 112 ? -17.630 -3.822 35.340 1.00 87.88 112 VAL A CA 1
ATOM 936 C C . VAL A 1 112 ? -16.880 -2.615 34.783 1.00 87.88 112 VAL A C 1
ATOM 938 O O . VAL A 1 112 ? -17.142 -2.201 33.653 1.00 87.88 112 VAL A O 1
ATOM 941 N N . THR A 1 113 ? -15.982 -2.024 35.576 1.00 83.69 113 THR A N 1
ATOM 942 C CA . THR A 1 113 ? -15.123 -0.902 35.147 1.00 83.69 113 THR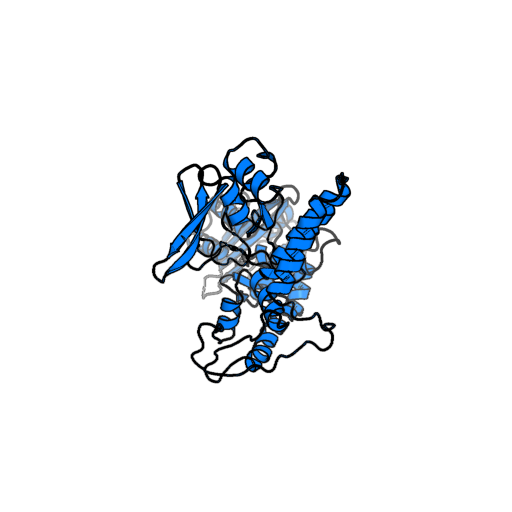 A CA 1
ATOM 943 C C . THR A 1 113 ? -13.647 -1.257 35.269 1.00 83.69 113 THR A C 1
ATOM 945 O O . THR A 1 113 ? -13.039 -1.691 34.302 1.00 83.69 113 THR A O 1
ATOM 948 N N . ASP A 1 114 ? -13.067 -1.130 36.463 1.00 81.44 114 ASP A N 1
ATOM 949 C CA . ASP A 1 114 ? -11.629 -1.315 36.697 1.00 81.44 114 ASP A CA 1
ATOM 950 C C . ASP A 1 114 ? -11.251 -2.793 36.925 1.00 81.44 114 ASP A C 1
ATOM 952 O O . ASP A 1 114 ? -10.077 -3.119 37.053 1.00 81.44 114 ASP A O 1
ATOM 956 N N . LEU A 1 115 ? -12.245 -3.688 36.975 1.00 87.62 115 LEU A N 1
ATOM 957 C CA . LEU A 1 115 ? -12.087 -5.131 37.203 1.00 87.62 115 LEU A CA 1
ATOM 958 C C . LEU A 1 115 ? -12.416 -5.961 35.952 1.00 87.62 115 LEU A C 1
ATOM 960 O O . LEU A 1 115 ? -12.862 -7.105 36.054 1.00 87.62 115 LEU A O 1
ATOM 964 N N . ILE A 1 116 ? -12.234 -5.378 34.765 1.00 91.75 116 ILE A N 1
ATOM 965 C CA . ILE A 1 116 ? -12.303 -6.116 33.501 1.00 91.75 116 ILE A CA 1
ATOM 966 C C . ILE A 1 116 ? -11.047 -7.001 33.405 1.00 91.75 116 ILE A C 1
ATOM 968 O O . ILE A 1 116 ? -9.946 -6.514 33.669 1.00 91.75 116 ILE A O 1
ATOM 972 N N . PRO A 1 117 ? -11.164 -8.291 33.034 1.00 95.44 117 PRO A N 1
ATOM 973 C CA . PRO A 1 117 ? -10.005 -9.144 32.825 1.00 95.44 117 PRO A CA 1
ATOM 974 C C . PRO A 1 117 ? -9.049 -8.522 31.811 1.00 95.44 117 PRO A C 1
ATOM 976 O O . PRO A 1 117 ? -9.467 -8.041 30.757 1.00 95.44 117 PRO A O 1
ATOM 979 N N . ARG A 1 118 ? -7.748 -8.576 32.105 1.00 93.00 118 ARG A N 1
ATOM 980 C CA . ARG A 1 118 ? -6.712 -7.941 31.279 1.00 93.00 118 ARG A CA 1
ATOM 981 C C . ARG A 1 118 ? -6.750 -8.391 29.816 1.00 93.00 118 ARG A C 1
ATOM 983 O O . ARG A 1 118 ? -6.463 -7.604 28.924 1.00 93.00 118 ARG A O 1
ATOM 990 N N . GLU A 1 119 ? -7.111 -9.645 29.560 1.00 94.56 119 GLU A N 1
ATOM 991 C CA . GLU A 1 119 ? -7.262 -10.186 28.203 1.00 94.56 119 GLU A CA 1
ATOM 992 C C . GLU A 1 119 ? -8.380 -9.480 27.425 1.00 94.56 119 GLU A C 1
ATOM 994 O O . GLU A 1 119 ? -8.167 -9.048 26.293 1.00 94.56 119 GLU A O 1
ATOM 999 N N . VAL A 1 120 ? -9.532 -9.272 28.066 1.00 94.75 120 VAL A N 1
ATOM 1000 C CA . VAL A 1 120 ? -10.680 -8.550 27.500 1.00 94.75 120 VAL A CA 1
ATOM 1001 C C . VAL A 1 120 ? -10.333 -7.076 27.277 1.00 94.75 120 VAL A C 1
ATOM 1003 O O . VAL A 1 120 ? -10.633 -6.523 26.222 1.00 94.75 120 VAL A O 1
ATOM 1006 N N . GLU A 1 121 ? -9.655 -6.437 28.234 1.00 91.81 121 GLU A N 1
ATOM 1007 C CA . GLU A 1 121 ? -9.222 -5.038 28.119 1.00 91.81 121 GLU A CA 1
ATOM 1008 C C . GLU A 1 121 ? -8.202 -4.832 26.984 1.00 91.81 121 GLU A C 1
ATOM 1010 O O . GLU A 1 121 ? -8.317 -3.884 26.197 1.00 91.81 121 GLU A O 1
ATOM 1015 N N . ASN A 1 122 ? -7.233 -5.742 26.850 1.00 91.75 122 ASN A N 1
ATOM 1016 C CA . ASN A 1 122 ? -6.280 -5.734 25.741 1.00 91.75 122 ASN A CA 1
ATOM 1017 C C . ASN A 1 122 ? -7.010 -5.881 24.400 1.00 91.75 122 ASN A C 1
ATOM 1019 O O . ASN A 1 122 ? -6.738 -5.124 23.468 1.00 91.75 122 ASN A O 1
ATOM 1023 N N . HIS A 1 123 ? -7.967 -6.808 24.309 1.00 93.44 123 HIS A N 1
ATOM 1024 C CA . HIS A 1 123 ? -8.732 -7.031 23.085 1.00 93.44 123 HIS A CA 1
ATOM 1025 C C . HIS A 1 123 ? -9.580 -5.803 22.715 1.00 93.44 123 HIS A C 1
ATOM 1027 O O . HIS A 1 123 ? -9.549 -5.347 21.572 1.00 93.44 123 HIS A O 1
ATOM 1033 N N . LEU A 1 124 ? -10.248 -5.187 23.696 1.00 92.31 124 LEU A N 1
ATOM 1034 C CA . LEU A 1 124 ? -10.980 -3.930 23.516 1.00 92.31 124 LEU A CA 1
ATOM 1035 C C . LEU A 1 124 ? -10.080 -2.786 23.050 1.00 92.31 124 LEU A C 1
ATOM 1037 O O . LEU A 1 124 ? -10.500 -1.984 22.224 1.00 92.31 124 LEU A O 1
ATOM 1041 N N . THR A 1 125 ? -8.844 -2.713 23.540 1.00 88.44 125 THR A N 1
ATOM 1042 C CA . THR A 1 125 ? -7.883 -1.683 23.121 1.00 88.44 125 THR A CA 1
ATOM 1043 C C . THR A 1 125 ? -7.453 -1.848 21.666 1.00 88.44 125 THR A C 1
ATOM 1045 O O . THR A 1 125 ? -7.256 -0.850 20.975 1.00 88.44 125 THR A O 1
ATOM 1048 N N . VAL A 1 126 ? -7.362 -3.089 21.183 1.00 86.50 126 VAL A N 1
ATOM 1049 C CA . VAL A 1 126 ? -7.072 -3.392 19.775 1.00 86.50 126 VAL A CA 1
ATOM 1050 C C . VAL A 1 126 ? -8.280 -3.090 18.884 1.00 86.50 126 VAL A C 1
ATOM 1052 O O . VAL A 1 126 ? -8.126 -2.452 17.847 1.00 86.50 126 VAL A O 1
ATOM 1055 N N . VAL A 1 127 ? -9.479 -3.523 19.285 1.00 87.56 127 VAL A N 1
ATOM 1056 C CA . VAL A 1 127 ? -10.692 -3.437 18.451 1.00 87.56 127 VAL A CA 1
ATOM 1057 C C . VAL A 1 127 ? -11.371 -2.067 18.513 1.00 87.56 127 VAL A C 1
ATOM 1059 O O . VAL A 1 127 ? -11.958 -1.609 17.533 1.00 87.56 127 VAL A O 1
ATOM 1062 N N . TRP A 1 128 ? -11.291 -1.379 19.650 1.00 87.12 128 TRP A N 1
ATOM 1063 C CA . TRP A 1 128 ? -11.855 -0.048 19.850 1.00 87.12 128 TRP A CA 1
ATOM 1064 C C . TRP A 1 128 ? -10.783 0.946 20.332 1.00 87.12 128 TRP A C 1
ATOM 1066 O O . TRP A 1 128 ? -10.899 1.494 21.434 1.00 87.12 128 TRP A O 1
ATOM 1076 N N . PRO A 1 129 ? -9.779 1.278 19.492 1.00 81.44 129 PRO A N 1
ATOM 1077 C CA . PRO A 1 129 ? -8.641 2.128 19.860 1.00 81.44 129 PRO A CA 1
ATOM 1078 C C . PRO A 1 129 ? -9.083 3.480 20.392 1.00 81.44 129 PRO A C 1
ATOM 1080 O O . PRO A 1 129 ? -10.098 4.009 19.942 1.00 81.44 129 PRO A O 1
ATOM 1083 N N . TRP A 1 130 ? -8.344 4.050 21.343 1.00 78.88 130 TRP A N 1
ATOM 1084 C CA . TRP A 1 130 ? -8.726 5.216 22.152 1.00 78.88 130 TRP A CA 1
ATOM 1085 C C . TRP A 1 130 ? -9.319 6.409 21.377 1.00 78.88 130 TRP A C 1
ATOM 1087 O O . TRP A 1 130 ? -10.222 7.064 21.897 1.00 78.88 130 TRP A O 1
ATOM 1097 N N . ASP A 1 131 ? -8.900 6.654 20.136 1.00 76.31 131 ASP A N 1
ATOM 1098 C CA . ASP A 1 131 ? -9.340 7.770 19.295 1.00 76.31 131 ASP A CA 1
ATOM 1099 C C . ASP A 1 131 ? -10.565 7.482 18.402 1.00 76.31 131 ASP A C 1
ATOM 1101 O O . ASP A 1 131 ? -11.070 8.404 17.757 1.00 76.31 131 ASP A O 1
ATOM 1105 N N . VAL A 1 132 ? -11.099 6.256 18.423 1.00 76.25 132 VAL A N 1
ATOM 1106 C CA . VAL A 1 132 ? -12.329 5.850 17.716 1.00 76.25 132 VAL A CA 1
ATOM 1107 C C . VAL A 1 132 ? -13.550 5.962 18.640 1.00 76.25 132 VAL A C 1
ATOM 1109 O O . VAL A 1 132 ? -13.534 5.491 19.782 1.00 76.25 132 VAL A O 1
ATOM 1112 N N . ARG A 1 133 ? -14.654 6.559 18.177 1.00 78.88 133 ARG A N 1
ATOM 1113 C CA . ARG A 1 133 ? -15.907 6.730 18.947 1.00 78.88 133 ARG A CA 1
ATOM 1114 C C . ARG A 1 133 ? -16.961 5.705 18.540 1.00 78.88 133 ARG A C 1
ATOM 1116 O O . ARG A 1 133 ? -16.916 5.155 17.454 1.00 78.88 133 ARG A O 1
ATOM 1123 N N . LEU A 1 134 ? -17.986 5.511 19.370 1.00 77.69 134 LEU A N 1
ATOM 1124 C CA . LEU A 1 134 ? -19.032 4.514 19.098 1.00 77.69 134 LEU A CA 1
ATOM 1125 C C . LEU A 1 134 ? -19.756 4.745 17.758 1.00 77.69 134 LEU A C 1
ATOM 1127 O O . LEU A 1 134 ? -19.896 3.829 16.957 1.00 77.69 134 LEU A O 1
ATOM 1131 N N . LYS A 1 135 ? -20.151 5.992 17.472 1.00 75.81 135 LYS A N 1
ATOM 1132 C CA . LYS A 1 135 ? -20.788 6.364 16.195 1.00 75.81 135 LYS A CA 1
ATOM 1133 C C . LYS A 1 135 ? -19.912 6.100 14.968 1.00 75.81 135 LYS A C 1
ATOM 1135 O O . LYS A 1 135 ? -20.419 6.102 13.849 1.00 75.81 135 LYS A O 1
ATOM 1140 N N . ASP A 1 136 ? -18.607 5.928 15.175 1.00 76.94 136 ASP A N 1
ATOM 1141 C CA . ASP A 1 136 ? -17.669 5.689 14.095 1.00 76.94 136 ASP A CA 1
ATOM 1142 C C . ASP A 1 136 ? -17.839 4.261 13.533 1.00 76.94 136 ASP A C 1
ATOM 1144 O O . ASP A 1 136 ? -17.783 4.087 12.318 1.00 76.94 136 ASP A O 1
ATOM 1148 N N . PHE A 1 137 ? -18.203 3.283 14.374 1.00 80.19 137 PHE A N 1
ATOM 1149 C CA . PHE A 1 137 ? -18.553 1.914 13.958 1.00 80.19 137 PHE A CA 1
ATOM 1150 C C . PHE A 1 137 ? -19.860 1.853 13.162 1.00 80.19 137 PHE A C 1
ATOM 1152 O O . PHE A 1 137 ? -19.946 1.166 12.149 1.00 80.19 137 PHE A O 1
ATOM 1159 N N . GLU A 1 138 ? -20.875 2.622 13.562 1.00 80.12 138 GLU A N 1
ATOM 1160 C CA . GLU A 1 138 ? -22.137 2.707 12.809 1.00 80.12 138 GLU A CA 1
ATOM 1161 C C . GLU A 1 138 ? -21.946 3.318 11.415 1.00 80.12 138 GLU A C 1
ATOM 1163 O O . GLU A 1 138 ? -22.675 2.996 10.475 1.00 80.12 138 GLU A O 1
ATOM 1168 N N . LEU A 1 139 ? -20.950 4.193 11.259 1.00 77.62 139 LEU A N 1
ATOM 1169 C CA . LEU A 1 139 ? -20.549 4.680 9.946 1.00 77.62 139 LEU A CA 1
ATOM 1170 C C . LEU A 1 139 ? -19.745 3.626 9.176 1.00 77.62 139 LEU A C 1
ATOM 1172 O O . LEU A 1 139 ? -19.958 3.485 7.975 1.00 77.62 139 LEU A O 1
ATOM 1176 N N . ALA A 1 140 ? -18.874 2.871 9.854 1.00 81.62 140 ALA A N 1
ATOM 1177 C CA . ALA A 1 140 ? -18.091 1.794 9.248 1.00 81.62 140 ALA A CA 1
ATOM 1178 C C . ALA A 1 140 ? -18.963 0.690 8.637 1.00 81.62 140 ALA A C 1
ATOM 1180 O O . ALA A 1 140 ? -18.674 0.213 7.544 1.00 81.62 140 ALA A O 1
ATOM 1181 N N . LYS A 1 141 ? -20.112 0.381 9.251 1.00 82.75 141 LYS A N 1
ATOM 1182 C CA . LYS A 1 141 ? -21.127 -0.525 8.676 1.00 82.75 141 LYS A CA 1
ATOM 1183 C C . LYS A 1 141 ? -21.664 -0.077 7.307 1.00 82.75 141 LYS A C 1
ATOM 1185 O O . LYS A 1 141 ? -22.239 -0.882 6.585 1.00 82.75 141 LYS A O 1
ATOM 1190 N N . LYS A 1 142 ? -21.497 1.200 6.942 1.00 83.62 142 LYS A N 1
ATOM 1191 C CA . LYS A 1 142 ? -21.918 1.774 5.650 1.00 83.62 142 LYS A CA 1
ATOM 1192 C C . LYS A 1 142 ? -20.783 1.832 4.626 1.00 83.62 142 LYS A C 1
ATOM 1194 O O . LYS A 1 142 ? -20.949 2.414 3.555 1.00 83.62 142 LYS A O 1
ATOM 1199 N N . PHE A 1 143 ? -19.608 1.296 4.948 1.00 85.38 143 PHE A N 1
ATOM 1200 C CA . PHE A 1 143 ? -18.482 1.274 4.026 1.00 85.38 143 PHE A CA 1
ATOM 1201 C C . PHE A 1 143 ? -18.758 0.321 2.866 1.00 85.38 143 PHE A C 1
ATOM 1203 O O . PHE A 1 143 ? -18.983 -0.869 3.064 1.00 85.38 143 PHE A O 1
ATOM 1210 N N . ASN A 1 144 ? -18.657 0.827 1.635 1.00 85.94 144 ASN A N 1
ATOM 1211 C CA . ASN A 1 144 ? -18.514 -0.056 0.483 1.00 85.94 144 ASN A CA 1
ATOM 1212 C C . ASN A 1 144 ? -17.058 -0.508 0.426 1.00 85.94 144 ASN A C 1
ATOM 1214 O O . ASN A 1 144 ? -16.161 0.300 0.165 1.00 85.94 144 ASN A O 1
ATOM 1218 N N . ILE A 1 145 ? -16.825 -1.786 0.700 1.00 88.50 145 ILE A N 1
ATOM 1219 C CA . ILE A 1 145 ? -15.487 -2.367 0.689 1.00 88.50 145 ILE A CA 1
ATOM 1220 C C . ILE A 1 145 ? -15.197 -2.887 -0.717 1.00 88.50 145 ILE A C 1
ATOM 1222 O O . ILE A 1 145 ? -15.961 -3.665 -1.284 1.00 88.50 145 ILE A O 1
ATOM 1226 N N . LEU A 1 146 ? -14.077 -2.447 -1.278 1.00 87.81 146 LEU A N 1
ATOM 1227 C CA . LEU A 1 146 ? -13.562 -2.897 -2.563 1.00 87.81 146 LEU A CA 1
ATOM 1228 C C . LEU A 1 146 ? -12.228 -3.588 -2.349 1.00 87.81 146 LEU A C 1
ATOM 1230 O O . LEU A 1 146 ? -11.291 -2.999 -1.816 1.00 87.81 146 LEU A O 1
ATOM 1234 N N . GLU A 1 147 ? -12.120 -4.820 -2.817 1.00 88.75 147 GLU A N 1
ATOM 1235 C CA . GLU A 1 147 ? -10.845 -5.517 -2.836 1.00 88.75 147 GLU A CA 1
ATOM 1236 C C . GLU A 1 147 ? -10.094 -5.191 -4.132 1.00 88.75 147 GLU A C 1
ATOM 1238 O O . GLU A 1 147 ? -10.640 -5.321 -5.227 1.00 88.75 147 GLU A O 1
ATOM 1243 N N . ILE A 1 148 ? -8.851 -4.727 -4.036 1.00 83.69 148 ILE A N 1
ATOM 1244 C CA . ILE A 1 148 ? -7.997 -4.397 -5.181 1.00 83.69 148 ILE A CA 1
ATOM 1245 C C . ILE A 1 148 ? -6.613 -4.982 -4.895 1.00 83.69 148 ILE A C 1
ATOM 1247 O O . ILE A 1 148 ? -5.968 -4.593 -3.927 1.00 83.69 148 ILE A O 1
ATOM 1251 N N . PHE A 1 149 ? -6.166 -5.929 -5.725 1.00 84.50 149 PHE A N 1
ATOM 1252 C CA . PHE A 1 149 ? -4.868 -6.615 -5.589 1.00 84.50 149 PHE A CA 1
ATOM 1253 C C . PHE A 1 149 ? -4.628 -7.233 -4.197 1.00 84.50 149 PHE A C 1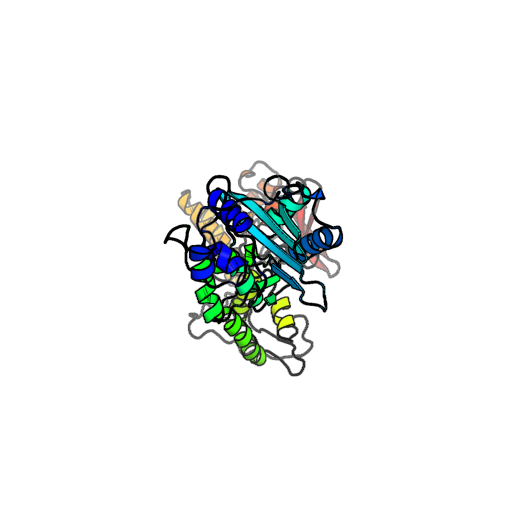
ATOM 1255 O O . PHE A 1 149 ? -3.557 -7.077 -3.617 1.00 84.50 149 PHE A O 1
ATOM 1262 N N . GLY A 1 150 ? -5.645 -7.902 -3.640 1.00 82.19 150 GLY A N 1
ATOM 1263 C CA . GLY A 1 150 ? -5.567 -8.537 -2.317 1.00 82.19 150 GLY A CA 1
ATOM 1264 C C . GLY A 1 150 ? -5.575 -7.551 -1.145 1.00 82.19 150 GLY A C 1
ATOM 1265 O O . GLY A 1 150 ? -5.219 -7.909 -0.026 1.00 82.19 150 GLY A O 1
ATOM 1266 N N . ARG A 1 151 ? -5.933 -6.286 -1.391 1.00 87.06 151 ARG A N 1
ATOM 1267 C CA . ARG A 1 151 ? -6.036 -5.241 -0.368 1.00 87.06 151 ARG A CA 1
ATOM 1268 C C . ARG A 1 151 ? -7.454 -4.698 -0.329 1.00 87.06 151 ARG A C 1
ATOM 1270 O O . ARG A 1 151 ? -8.015 -4.357 -1.368 1.00 87.06 151 ARG A O 1
ATOM 1277 N N . SER A 1 152 ? -8.020 -4.582 0.867 1.00 91.25 152 SER A N 1
ATOM 1278 C CA . SER A 1 152 ? -9.344 -3.995 1.065 1.00 91.25 152 SER A CA 1
ATOM 1279 C C . SER A 1 152 ? -9.252 -2.468 1.139 1.00 91.25 152 SER A C 1
ATOM 1281 O O . SER A 1 152 ? -8.428 -1.906 1.861 1.00 91.25 152 SER A O 1
ATOM 1283 N N . TYR A 1 153 ? -10.098 -1.783 0.378 1.00 89.44 153 TYR A N 1
ATOM 1284 C CA . TYR A 1 153 ? -10.221 -0.331 0.355 1.00 89.44 153 TYR A CA 1
ATOM 1285 C C . TYR A 1 153 ? -11.652 0.076 0.683 1.00 89.44 153 TYR A C 1
ATOM 1287 O O . TYR A 1 153 ? -12.603 -0.533 0.201 1.00 89.44 153 TYR A O 1
ATOM 1295 N N . VAL A 1 154 ? -11.809 1.157 1.441 1.00 88.94 154 VAL A N 1
ATOM 1296 C CA . VAL A 1 154 ? -13.118 1.761 1.714 1.00 88.94 154 VAL A CA 1
ATOM 1297 C C . VAL A 1 154 ? -13.442 2.779 0.625 1.00 88.94 154 VAL A C 1
ATOM 1299 O O . VAL A 1 154 ? -12.690 3.731 0.421 1.00 88.94 154 VAL A O 1
ATOM 1302 N N . CYS A 1 155 ? -14.567 2.608 -0.063 1.00 86.75 155 CYS A N 1
ATOM 1303 C CA . CYS A 1 155 ? -15.083 3.536 -1.068 1.00 86.75 155 CYS A CA 1
ATOM 1304 C C . CYS A 1 155 ? -16.420 4.128 -0.593 1.00 86.75 155 CYS A C 1
ATOM 1306 O O . CYS A 1 155 ? -17.493 3.677 -1.003 1.00 86.75 155 CYS A O 1
ATOM 1308 N N . PRO A 1 156 ? -16.385 5.118 0.314 1.00 79.06 156 PRO A N 1
ATOM 1309 C CA . PRO A 1 156 ? -17.605 5.666 0.881 1.00 79.06 156 PRO A CA 1
ATOM 1310 C C . PRO A 1 156 ? -18.380 6.447 -0.187 1.00 79.06 156 PRO A C 1
ATOM 1312 O O . PRO A 1 156 ? -17.787 7.099 -1.051 1.00 79.06 156 PRO A O 1
ATOM 1315 N N . ASP A 1 157 ? -19.711 6.426 -0.109 1.00 81.50 157 ASP A N 1
ATOM 1316 C CA . ASP A 1 157 ? -20.528 7.381 -0.860 1.00 81.50 157 ASP A CA 1
ATOM 1317 C C . ASP A 1 157 ? -20.232 8.829 -0.408 1.00 81.50 157 ASP A C 1
ATOM 1319 O O . ASP A 1 157 ? -19.524 9.072 0.573 1.00 81.50 157 ASP A O 1
ATOM 1323 N N . TYR A 1 158 ? -20.773 9.819 -1.121 1.00 81.12 158 TYR A N 1
ATOM 1324 C CA . TYR A 1 158 ? -20.512 11.230 -0.821 1.00 81.12 158 TYR A CA 1
ATOM 1325 C C . TYR A 1 158 ? -20.904 11.631 0.614 1.00 81.12 158 TYR A C 1
ATOM 1327 O O . TYR A 1 158 ? -20.142 12.326 1.290 1.00 81.12 158 TYR A O 1
ATOM 1335 N N . ILE A 1 159 ? -22.066 11.182 1.095 1.00 82.56 159 ILE A N 1
ATOM 1336 C CA . ILE A 1 159 ? -22.571 11.491 2.437 1.00 82.56 159 ILE A CA 1
ATOM 1337 C C . ILE A 1 159 ? -21.667 10.832 3.482 1.00 82.56 159 ILE A C 1
ATOM 1339 O O . ILE A 1 159 ? -21.191 11.507 4.398 1.00 82.56 159 ILE A O 1
ATOM 1343 N N . THR A 1 160 ? -21.365 9.545 3.310 1.00 80.81 160 THR A N 1
ATOM 1344 C CA . THR A 1 160 ? -20.474 8.778 4.186 1.00 80.81 160 THR A CA 1
ATOM 1345 C C . THR A 1 160 ? -19.074 9.401 4.217 1.00 80.81 160 THR A C 1
ATOM 1347 O O . THR A 1 160 ? -18.525 9.601 5.295 1.00 80.81 160 THR A O 1
ATOM 1350 N N . HIS A 1 161 ? -18.531 9.847 3.080 1.00 79.62 161 HIS A N 1
ATOM 1351 C CA . HIS A 1 161 ? -17.248 10.556 3.006 1.00 79.62 161 HIS A CA 1
ATOM 1352 C C . HIS A 1 161 ? -17.259 11.871 3.804 1.00 79.62 161 HIS A C 1
ATOM 1354 O O . HIS A 1 161 ? -16.317 12.170 4.545 1.00 79.62 161 HIS A O 1
ATOM 1360 N N . VAL A 1 162 ? -18.319 12.677 3.671 1.00 78.31 162 VAL A N 1
ATOM 1361 C CA . VAL A 1 162 ? -18.468 13.928 4.431 1.00 78.31 162 VAL A CA 1
ATOM 1362 C C . VAL A 1 162 ? -18.530 13.636 5.928 1.00 78.31 162 VAL A C 1
ATOM 1364 O O . VAL A 1 162 ? -17.803 14.275 6.691 1.00 78.31 162 VAL A O 1
ATOM 1367 N N . LEU A 1 163 ? -19.323 12.649 6.347 1.00 77.19 163 LEU A N 1
ATOM 1368 C CA . LEU A 1 163 ? -19.416 12.233 7.747 1.00 77.19 163 LEU A CA 1
ATOM 1369 C C . LEU A 1 163 ? -18.071 11.715 8.272 1.00 77.19 163 LEU A C 1
ATOM 1371 O O . LEU A 1 163 ? -17.655 12.127 9.355 1.00 77.19 163 LEU A O 1
ATOM 1375 N N . MET A 1 164 ? -17.342 10.923 7.477 1.00 74.25 164 MET A N 1
ATOM 1376 C CA . MET A 1 164 ? -16.004 10.435 7.819 1.00 74.25 164 MET A CA 1
ATOM 1377 C C . MET A 1 164 ? -15.016 11.580 8.031 1.00 74.25 164 MET A C 1
ATOM 1379 O O . MET A 1 164 ? -14.287 11.613 9.017 1.00 74.25 164 MET A O 1
ATOM 1383 N N . SER A 1 165 ? -15.038 12.591 7.162 1.00 71.38 165 SER A N 1
ATOM 1384 C CA . SER A 1 165 ? -14.169 13.765 7.316 1.00 71.38 165 SER A CA 1
ATOM 1385 C C . SER A 1 165 ? -14.466 14.581 8.583 1.00 71.38 165 SER A C 1
ATOM 1387 O O . SER A 1 165 ? -13.600 15.296 9.086 1.00 71.38 165 SER A O 1
ATOM 1389 N N . GLN A 1 166 ? -15.683 14.467 9.124 1.00 69.75 166 GLN A N 1
ATOM 1390 C CA . GLN A 1 166 ? -16.084 15.090 10.384 1.00 69.75 166 GLN A CA 1
ATOM 1391 C C . GLN A 1 166 ? -15.732 14.223 11.602 1.00 69.75 166 GLN A C 1
ATOM 1393 O O . GLN A 1 166 ? -15.893 14.686 12.738 1.00 69.75 166 GLN A O 1
ATOM 1398 N N . MET A 1 167 ? -15.245 12.988 11.398 1.00 65.94 167 MET A N 1
ATOM 1399 C CA . MET A 1 167 ? -14.966 12.067 12.493 1.00 65.94 167 MET A CA 1
ATOM 1400 C C . MET A 1 167 ? -13.857 12.594 13.409 1.00 65.94 167 MET A C 1
ATOM 1402 O O . MET A 1 167 ? -14.046 12.686 14.620 1.00 65.94 167 MET A O 1
ATOM 1406 N N . CYS A 1 168 ? -12.766 13.095 12.831 1.00 57.72 168 CYS A N 1
ATOM 1407 C CA . CYS A 1 168 ? -11.583 13.557 13.561 1.00 57.72 168 CYS A CA 1
ATOM 1408 C C . CYS A 1 168 ? -11.645 15.017 14.056 1.00 57.72 168 CYS A C 1
ATOM 1410 O O . CYS A 1 168 ? -10.621 15.698 14.121 1.00 57.72 168 CYS A O 1
ATOM 1412 N N . ARG A 1 169 ? -12.822 15.535 14.434 1.00 48.62 169 ARG A N 1
ATOM 1413 C CA . ARG A 1 169 ? -12.902 16.833 15.134 1.00 48.62 169 ARG A CA 1
ATOM 1414 C C . ARG A 1 169 ? -12.368 16.684 16.564 1.00 48.62 169 ARG A C 1
ATOM 1416 O O . ARG A 1 169 ? -13.119 16.358 17.475 1.00 48.62 169 ARG A O 1
ATOM 1423 N N . GLY A 1 170 ? -11.064 16.908 16.715 1.00 50.94 170 GLY A N 1
ATOM 1424 C CA . GLY A 1 170 ? -10.336 16.907 17.989 1.00 50.94 170 GLY A CA 1
ATOM 1425 C C . GLY A 1 170 ? -8.824 17.118 17.838 1.00 50.94 170 GLY A C 1
ATOM 1426 O O . GLY A 1 170 ? -8.201 17.664 18.739 1.00 50.94 170 GLY A O 1
ATOM 1427 N N . ARG A 1 171 ? -8.235 16.778 16.681 1.00 47.94 171 ARG A N 1
ATOM 1428 C CA . ARG A 1 171 ? -6.830 17.079 16.362 1.00 47.94 171 ARG A CA 1
ATOM 1429 C C . ARG A 1 171 ? -6.766 17.956 15.111 1.00 47.94 171 ARG A C 1
ATOM 1431 O O . ARG A 1 171 ? -7.116 17.498 14.034 1.00 47.94 171 ARG A O 1
ATOM 1438 N N . THR A 1 172 ? -6.439 19.227 15.352 1.00 39.38 172 THR A N 1
ATOM 1439 C CA . THR A 1 172 ? -5.951 20.292 14.450 1.00 39.38 172 THR A CA 1
ATOM 1440 C C . THR A 1 172 ? -6.581 20.475 13.055 1.00 39.38 172 THR A C 1
ATOM 1442 O O . THR A 1 172 ? -6.779 19.569 12.255 1.00 39.38 172 THR A O 1
ATOM 1445 N N . ARG A 1 173 ? -6.826 21.749 12.718 1.00 46.38 173 ARG A N 1
ATOM 1446 C CA . ARG A 1 173 ? -7.341 22.257 11.430 1.00 46.38 173 ARG A CA 1
ATOM 1447 C C . ARG A 1 173 ? -6.399 22.031 10.225 1.00 46.38 173 ARG A C 1
ATOM 1449 O O . ARG A 1 173 ? -6.643 22.602 9.169 1.00 46.38 173 ARG A O 1
ATOM 1456 N N . GLU A 1 174 ? -5.342 21.235 10.365 1.00 45.94 174 GLU A N 1
ATOM 1457 C CA . GLU A 1 174 ? -4.208 21.201 9.428 1.00 45.94 174 GLU A CA 1
ATOM 1458 C C . GLU A 1 174 ? -4.198 20.016 8.454 1.00 45.94 174 GLU A C 1
ATOM 1460 O O . GLU A 1 174 ? -3.466 20.049 7.468 1.00 45.94 174 GLU A O 1
ATOM 1465 N N . PHE A 1 175 ? -5.025 18.986 8.653 1.00 49.09 175 PHE A N 1
ATOM 1466 C CA . PHE A 1 175 ? -5.007 17.817 7.768 1.00 49.09 175 PHE A CA 1
ATOM 1467 C C . PHE A 1 175 ? -6.048 17.898 6.644 1.00 49.09 175 PHE A C 1
ATOM 1469 O O . PHE A 1 175 ? -7.232 18.160 6.865 1.00 49.09 175 PHE A O 1
ATOM 1476 N N . GLN A 1 176 ? -5.611 17.611 5.411 1.00 61.53 176 GLN A N 1
ATOM 1477 C CA . GLN A 1 176 ? -6.495 17.452 4.252 1.00 61.53 176 GLN A CA 1
ATOM 1478 C C . GLN A 1 176 ? -7.565 16.382 4.538 1.00 61.53 176 GLN A C 1
ATOM 1480 O O . GLN A 1 176 ? -7.241 15.304 5.033 1.00 61.53 176 GLN A O 1
ATOM 1485 N N . ARG A 1 177 ? -8.835 16.635 4.173 1.00 65.50 177 ARG A N 1
ATOM 1486 C CA . ARG A 1 177 ? -9.985 15.722 4.410 1.00 65.50 177 ARG A CA 1
ATOM 1487 C C . ARG A 1 177 ? -9.706 14.268 4.009 1.00 65.50 177 ARG A C 1
ATOM 1489 O O . ARG A 1 177 ? -10.144 13.347 4.685 1.00 65.50 177 ARG A O 1
ATOM 1496 N N . SER A 1 178 ? -8.936 14.066 2.946 1.00 67.81 178 SER A N 1
ATOM 1497 C CA . SER A 1 178 ? -8.492 12.753 2.479 1.00 67.81 178 SER A CA 1
ATOM 1498 C C . SER A 1 178 ? -7.649 11.964 3.471 1.00 67.81 178 SER A C 1
ATOM 1500 O O . SER A 1 178 ? -7.752 10.743 3.525 1.00 67.81 178 SER A O 1
ATOM 1502 N N . TYR A 1 179 ? -6.796 12.639 4.236 1.00 71.12 179 TYR A N 1
ATOM 1503 C CA . TYR A 1 179 ? -5.955 11.989 5.234 1.00 71.12 179 TYR A CA 1
ATOM 1504 C C . TYR A 1 179 ? -6.804 11.407 6.366 1.00 71.12 179 TYR A C 1
ATOM 1506 O O . TYR A 1 179 ? -6.585 10.270 6.770 1.00 71.12 179 TYR A O 1
ATOM 1514 N N . ILE A 1 180 ? -7.821 12.156 6.804 1.00 70.88 180 ILE A N 1
ATOM 1515 C CA . ILE A 1 180 ? -8.764 11.740 7.849 1.00 70.88 180 ILE A CA 1
ATOM 1516 C C . ILE A 1 180 ? -9.510 10.474 7.424 1.00 70.88 180 ILE A C 1
ATOM 1518 O O . ILE A 1 180 ? -9.491 9.483 8.142 1.00 70.88 180 ILE A O 1
ATOM 1522 N N . VAL A 1 181 ? -10.090 10.473 6.223 1.00 74.25 181 VAL A N 1
ATOM 1523 C CA . VAL A 1 181 ? -10.831 9.313 5.698 1.00 74.25 181 VAL A CA 1
ATOM 1524 C C . VAL A 1 181 ? -9.911 8.095 5.536 1.00 74.25 181 VAL A C 1
ATOM 1526 O O . VAL A 1 181 ? -10.296 6.981 5.880 1.00 74.25 181 VAL A O 1
ATOM 1529 N N . SER A 1 182 ? -8.673 8.309 5.073 1.00 79.69 182 SER A N 1
ATOM 1530 C CA . SER A 1 182 ? -7.651 7.258 4.973 1.00 79.69 182 SER A CA 1
ATOM 1531 C C . SER A 1 182 ? -7.288 6.660 6.326 1.00 79.69 182 SER A C 1
ATOM 1533 O O . SER A 1 182 ? -7.168 5.444 6.445 1.00 79.69 182 SER A O 1
ATOM 1535 N N . LYS A 1 183 ? -7.120 7.511 7.345 1.00 78.12 183 LYS A N 1
ATOM 1536 C CA . LYS A 1 183 ? -6.830 7.069 8.706 1.00 78.12 183 LYS A CA 1
ATOM 1537 C C . LYS A 1 183 ? -7.993 6.249 9.258 1.00 78.12 183 LYS A C 1
ATOM 1539 O O . LYS A 1 183 ? -7.757 5.116 9.644 1.00 78.12 183 LYS A O 1
ATOM 1544 N N . CYS A 1 184 ? -9.226 6.752 9.163 1.00 77.44 184 CYS A N 1
ATOM 1545 C CA . CYS A 1 184 ? -10.407 6.006 9.594 1.00 77.44 184 CYS A CA 1
ATOM 1546 C C . CYS A 1 184 ? -10.476 4.627 8.927 1.00 77.44 184 CYS A C 1
ATOM 1548 O O . CYS A 1 184 ? -10.676 3.636 9.610 1.00 77.44 184 CYS A O 1
ATOM 1550 N N . ALA A 1 185 ? -10.252 4.535 7.611 1.00 84.31 185 ALA A N 1
ATOM 1551 C CA . ALA A 1 185 ? -10.237 3.243 6.924 1.00 84.31 185 ALA A CA 1
ATOM 1552 C C . ALA A 1 185 ? -9.202 2.269 7.523 1.00 84.31 185 ALA A C 1
ATOM 1554 O O . ALA A 1 185 ? -9.517 1.097 7.714 1.00 84.31 185 ALA A O 1
ATOM 1555 N N . ARG A 1 186 ? -8.001 2.753 7.869 1.00 83.75 186 ARG A N 1
ATOM 1556 C CA . ARG A 1 186 ? -6.963 1.941 8.526 1.00 83.75 186 ARG A CA 1
ATOM 1557 C C . ARG A 1 186 ? -7.312 1.548 9.954 1.00 83.75 186 ARG A C 1
ATOM 1559 O O . ARG A 1 186 ? -7.043 0.413 10.326 1.00 83.75 186 ARG A O 1
ATOM 1566 N N . ASP A 1 187 ? -7.932 2.444 10.716 1.00 80.75 187 ASP A N 1
ATOM 1567 C CA . ASP A 1 187 ? -8.368 2.164 12.090 1.00 80.75 187 ASP A CA 1
ATOM 1568 C C . ASP A 1 187 ? -9.426 1.036 12.122 1.00 80.75 187 ASP A C 1
ATOM 1570 O O . ASP A 1 187 ? -9.514 0.302 13.100 1.00 80.75 187 ASP A O 1
ATOM 1574 N N . PHE A 1 188 ? -10.169 0.839 11.024 1.00 83.25 188 PHE A N 1
ATOM 1575 C CA . PHE A 1 188 ? -11.096 -0.286 10.816 1.00 83.25 188 PHE A CA 1
ATOM 1576 C C . PHE A 1 188 ? -10.475 -1.490 10.074 1.00 83.25 188 PHE A C 1
ATOM 1578 O O . PHE A 1 188 ? -11.194 -2.366 9.603 1.00 83.25 188 PHE A O 1
ATOM 1585 N N . GLY A 1 189 ? -9.146 -1.555 9.947 1.00 84.06 189 GLY A N 1
ATOM 1586 C CA . GLY A 1 189 ? -8.444 -2.710 9.373 1.00 84.06 189 GLY A CA 1
ATOM 1587 C C . GLY A 1 189 ? -8.381 -2.757 7.841 1.00 84.06 189 GLY A C 1
ATOM 1588 O O . GLY A 1 189 ? -7.989 -3.776 7.274 1.00 84.06 189 GLY A O 1
ATOM 1589 N N . HIS A 1 190 ? -8.731 -1.673 7.144 1.00 88.62 190 HIS A N 1
ATOM 1590 C CA . HIS A 1 190 ? -8.595 -1.584 5.688 1.00 88.62 190 HIS A CA 1
ATOM 1591 C C . HIS A 1 190 ? -7.257 -0.964 5.273 1.00 88.62 190 HIS A C 1
ATOM 1593 O O . HIS A 1 190 ? -6.660 -0.171 5.996 1.00 88.62 190 HIS A O 1
ATOM 1599 N N . TYR A 1 191 ? -6.787 -1.257 4.057 1.00 87.44 191 TYR A N 1
ATOM 1600 C CA . TYR A 1 191 ? -5.532 -0.694 3.543 1.00 87.44 191 TYR A CA 1
ATOM 1601 C C . TYR A 1 191 ? -5.599 0.835 3.396 1.00 87.44 191 TYR A C 1
ATOM 1603 O O . TYR A 1 191 ? -4.612 1.551 3.579 1.00 87.44 191 TYR A O 1
ATOM 1611 N N . GLY A 1 192 ? -6.781 1.355 3.069 1.00 87.25 192 GLY A N 1
ATOM 1612 C CA . GLY A 1 192 ? -7.034 2.785 3.011 1.00 87.25 192 GLY A CA 1
ATOM 1613 C C . GLY A 1 192 ? -8.380 3.105 2.382 1.00 87.25 192 GLY A C 1
ATOM 1614 O O . GLY A 1 192 ? -9.249 2.247 2.244 1.00 87.25 192 GLY A O 1
ATOM 1615 N N . TYR A 1 193 ? -8.540 4.359 1.974 1.00 86.81 193 TYR A N 1
ATOM 1616 C CA . TYR A 1 193 ? -9.740 4.821 1.286 1.00 86.81 193 TYR A CA 1
ATOM 1617 C C . TYR A 1 193 ? -9.481 5.009 -0.214 1.00 86.81 193 TYR A C 1
ATOM 1619 O O . TYR A 1 193 ? -8.401 5.443 -0.630 1.00 86.81 193 TYR A O 1
ATOM 1627 N N . LEU A 1 194 ? -10.487 4.707 -1.029 1.00 83.25 194 LEU A N 1
ATOM 1628 C CA . LEU A 1 194 ? -10.508 4.973 -2.458 1.00 83.25 194 LEU A CA 1
ATOM 1629 C C . LEU A 1 194 ? -11.490 6.118 -2.715 1.00 83.25 194 LEU A C 1
ATOM 1631 O O . LEU A 1 194 ? -12.669 6.023 -2.384 1.00 83.25 194 LEU A O 1
ATOM 1635 N N . ARG A 1 195 ? -11.012 7.223 -3.299 1.00 76.19 195 ARG A N 1
ATOM 1636 C CA . ARG A 1 195 ? -11.910 8.305 -3.729 1.00 76.19 195 ARG A CA 1
ATOM 1637 C C . ARG A 1 195 ? -12.841 7.796 -4.822 1.00 76.19 195 ARG A C 1
ATOM 1639 O O . ARG A 1 195 ? -12.389 7.052 -5.691 1.00 76.19 195 ARG A O 1
ATOM 1646 N N . LYS A 1 196 ? -14.080 8.292 -4.835 1.00 69.94 196 LYS A N 1
ATOM 1647 C CA . LYS A 1 196 ? -15.044 8.032 -5.910 1.00 69.94 196 LYS A CA 1
ATOM 1648 C C . LYS A 1 196 ? -14.428 8.287 -7.293 1.00 69.94 196 LYS A C 1
ATOM 1650 O O . LYS A 1 196 ? -14.425 7.386 -8.116 1.00 69.94 196 LYS A O 1
ATOM 1655 N N . ASP A 1 197 ? -13.731 9.408 -7.472 1.00 73.94 197 ASP A N 1
ATOM 1656 C CA . ASP A 1 197 ? -13.052 9.734 -8.735 1.00 73.94 197 ASP A CA 1
ATOM 1657 C C . ASP A 1 197 ? -11.998 8.684 -9.135 1.00 73.94 197 ASP A C 1
ATOM 1659 O O . ASP A 1 197 ? -11.796 8.405 -10.309 1.00 73.94 197 ASP A O 1
ATOM 1663 N N . SER A 1 198 ? -11.319 8.057 -8.166 1.00 75.06 198 SER A N 1
ATOM 1664 C CA . SER A 1 198 ? -10.372 6.970 -8.453 1.00 75.06 198 SER A CA 1
ATOM 1665 C C . SER A 1 198 ? -11.057 5.678 -8.894 1.00 75.06 198 SER A C 1
ATOM 1667 O O . SER A 1 198 ? -10.436 4.901 -9.621 1.00 75.06 198 SER A O 1
ATOM 1669 N N . TRP A 1 199 ? -12.290 5.443 -8.442 1.00 75.44 199 TRP A N 1
ATOM 1670 C CA . TRP A 1 199 ? -13.132 4.343 -8.903 1.00 75.44 199 TRP A CA 1
ATOM 1671 C C . TRP A 1 199 ? -13.713 4.627 -10.291 1.00 75.44 199 TRP A C 1
ATOM 1673 O O . TRP A 1 199 ? -13.678 3.765 -11.164 1.00 75.44 199 TRP A O 1
ATOM 1683 N N . ASP A 1 200 ? -14.141 5.862 -10.539 1.00 79.44 200 ASP A N 1
ATOM 1684 C CA . ASP A 1 200 ? -14.604 6.297 -11.857 1.00 79.44 200 ASP A CA 1
ATOM 1685 C C . ASP A 1 200 ? -13.472 6.213 -12.895 1.00 79.44 200 ASP A C 1
ATOM 1687 O O . ASP A 1 200 ? -13.691 5.744 -14.009 1.00 79.44 200 ASP A O 1
ATOM 1691 N N . ILE A 1 201 ? -12.232 6.547 -12.511 1.00 83.12 201 ILE A N 1
ATOM 1692 C CA . ILE A 1 201 ? -11.033 6.326 -13.339 1.00 83.12 201 ILE A CA 1
ATOM 1693 C C . ILE A 1 201 ? -10.839 4.837 -13.663 1.00 83.12 201 ILE A C 1
ATOM 1695 O O . ILE A 1 201 ? -10.553 4.503 -14.811 1.00 83.12 201 ILE A O 1
ATOM 1699 N N . PHE A 1 202 ? -11.009 3.941 -12.682 1.00 83.44 202 PHE A N 1
ATOM 1700 C CA . PHE A 1 202 ? -10.911 2.495 -12.910 1.00 83.44 202 PHE A CA 1
ATOM 1701 C C . PHE A 1 202 ? -11.948 2.015 -13.934 1.00 83.44 202 PHE A C 1
ATOM 1703 O O . PHE A 1 202 ? -11.594 1.324 -14.888 1.00 83.44 202 PHE A O 1
ATOM 1710 N N . ASN A 1 203 ? -13.205 2.445 -13.794 1.00 82.00 203 ASN A N 1
ATOM 1711 C CA . ASN A 1 203 ? -14.252 2.139 -14.772 1.00 82.00 203 ASN A CA 1
ATOM 1712 C C . ASN A 1 203 ? -13.945 2.754 -16.145 1.00 82.00 203 ASN A C 1
ATOM 1714 O O . ASN A 1 203 ? -14.149 2.110 -17.171 1.00 82.00 203 ASN A O 1
ATOM 1718 N N . GLY A 1 204 ? -13.375 3.960 -16.174 1.00 85.56 204 GLY A N 1
ATOM 1719 C CA . GLY A 1 204 ? -12.909 4.606 -17.398 1.00 85.56 204 GLY A CA 1
ATOM 1720 C C . GLY A 1 204 ? -11.833 3.801 -18.132 1.00 85.56 204 GLY A C 1
ATOM 1721 O O . GLY A 1 204 ? -11.828 3.781 -19.361 1.00 85.56 204 GLY A O 1
ATOM 1722 N N . TYR A 1 205 ? -10.955 3.088 -17.418 1.00 89.31 205 TYR A N 1
ATOM 1723 C CA . TYR A 1 205 ? -9.984 2.193 -18.056 1.00 89.31 205 TYR A CA 1
ATOM 1724 C C . TYR A 1 205 ? -10.646 1.011 -18.758 1.00 89.31 205 TYR A C 1
ATOM 1726 O O . TYR A 1 205 ? -10.175 0.621 -19.821 1.00 89.31 205 TYR A O 1
ATOM 1734 N N . LYS A 1 206 ? -11.754 0.481 -18.225 1.00 87.19 206 LYS A N 1
ATOM 1735 C CA . LYS A 1 206 ? -12.493 -0.622 -18.858 1.00 87.19 206 LYS A CA 1
ATOM 1736 C C . LYS A 1 206 ? -13.012 -0.258 -20.248 1.00 87.19 206 LYS A C 1
ATOM 1738 O O . LYS A 1 206 ? -13.029 -1.106 -21.131 1.00 87.19 206 LYS A O 1
ATOM 1743 N N . GLU A 1 207 ? -13.422 0.990 -20.446 1.00 87.44 207 GLU A N 1
ATOM 1744 C CA . GLU A 1 207 ? -13.876 1.465 -21.755 1.00 87.44 207 GLU A CA 1
ATOM 1745 C C . GLU A 1 207 ? -12.701 1.790 -22.675 1.00 87.44 207 GLU A C 1
ATOM 1747 O O . GLU A 1 207 ? -12.718 1.439 -23.849 1.00 87.44 207 GLU A O 1
ATOM 1752 N N . LYS A 1 208 ? -11.638 2.397 -22.140 1.00 87.75 208 LYS A N 1
ATOM 1753 C CA . LYS A 1 208 ? -10.460 2.762 -22.936 1.00 87.75 208 LYS A CA 1
ATOM 1754 C C . LYS A 1 208 ? -9.649 1.551 -23.404 1.00 87.75 208 LYS A C 1
ATOM 1756 O O . LYS A 1 208 ? -9.078 1.594 -24.485 1.00 87.75 208 LYS A O 1
ATOM 1761 N N . ILE A 1 209 ? -9.596 0.476 -22.618 1.00 89.06 209 ILE A N 1
ATOM 1762 C CA . ILE A 1 209 ? -8.821 -0.718 -22.970 1.00 89.06 209 ILE A CA 1
ATOM 1763 C C . ILE A 1 209 ? -9.458 -1.517 -24.119 1.00 89.06 209 ILE A C 1
ATOM 1765 O O . ILE A 1 209 ? -8.736 -2.183 -24.851 1.00 89.06 209 ILE A O 1
ATOM 1769 N N . LYS A 1 210 ? -10.778 -1.389 -24.339 1.00 87.75 210 LYS A N 1
ATOM 1770 C CA . LYS A 1 210 ? -11.486 -2.044 -25.456 1.00 87.75 210 LYS A CA 1
ATOM 1771 C C . LYS A 1 210 ? -10.910 -1.675 -26.819 1.00 87.75 210 LYS A C 1
ATOM 1773 O O . LYS A 1 210 ? -10.897 -2.511 -27.708 1.00 87.75 210 LYS A O 1
ATOM 1778 N N . PHE A 1 211 ? -10.411 -0.448 -26.978 1.00 84.31 211 PHE A N 1
ATOM 1779 C CA . PHE A 1 211 ? -9.799 0.009 -28.231 1.00 84.31 211 PHE A CA 1
ATOM 1780 C C . PHE A 1 211 ? -8.492 -0.719 -28.574 1.00 84.31 211 PHE A C 1
ATOM 1782 O O . PHE A 1 211 ? -8.035 -0.645 -29.708 1.00 84.31 211 PHE A O 1
ATOM 1789 N N . PHE A 1 212 ? -7.903 -1.412 -27.599 1.00 82.31 212 PHE A N 1
ATOM 1790 C CA . PHE A 1 212 ? -6.656 -2.163 -27.727 1.00 82.31 212 PHE A CA 1
ATOM 1791 C C . PHE A 1 212 ? -6.875 -3.677 -27.622 1.00 82.31 212 PHE A C 1
ATOM 1793 O O . PHE A 1 212 ? -5.901 -4.429 -27.624 1.00 82.31 212 PHE A O 1
ATOM 1800 N N . ALA A 1 213 ? -8.130 -4.108 -27.467 1.00 86.00 213 ALA A N 1
ATOM 1801 C CA . ALA A 1 213 ? -8.504 -5.498 -27.274 1.00 86.00 213 ALA A CA 1
ATOM 1802 C C . ALA A 1 213 ? -8.982 -6.132 -28.587 1.00 86.00 213 ALA A C 1
ATOM 1804 O O . ALA A 1 213 ? -9.710 -5.498 -29.352 1.00 86.00 213 ALA A O 1
ATOM 1805 N N . ASP A 1 214 ? -8.613 -7.387 -28.820 1.00 80.81 214 ASP A N 1
ATOM 1806 C CA . ASP A 1 214 ? -9.220 -8.223 -29.856 1.00 80.81 214 ASP A CA 1
ATOM 1807 C C . ASP A 1 214 ? -10.541 -8.868 -29.377 1.00 80.81 214 ASP A C 1
ATOM 1809 O O . ASP A 1 214 ? -11.034 -8.603 -28.275 1.00 80.81 214 ASP A O 1
ATOM 1813 N N . SER A 1 215 ? -11.137 -9.724 -30.215 1.00 84.25 215 SER A N 1
ATOM 1814 C CA . SER A 1 215 ? -12.367 -10.459 -29.887 1.00 84.25 215 SER A CA 1
ATOM 1815 C C . SER A 1 215 ? -12.216 -11.447 -28.726 1.00 84.25 215 SER A C 1
ATOM 1817 O O . SER A 1 215 ? -13.219 -11.810 -28.114 1.00 84.25 215 SER A O 1
ATOM 1819 N N . ASP A 1 216 ? -10.985 -11.848 -28.407 1.00 83.56 216 ASP A N 1
ATOM 1820 C CA . ASP A 1 216 ? -10.654 -12.828 -27.373 1.00 83.56 216 ASP A CA 1
ATOM 1821 C C . ASP A 1 216 ? -10.228 -12.149 -26.057 1.00 83.56 216 ASP A C 1
ATOM 1823 O O . ASP A 1 216 ? -9.797 -12.805 -25.109 1.00 83.56 216 ASP A O 1
ATOM 1827 N N . ASN A 1 217 ? -10.401 -10.824 -25.964 1.00 88.31 217 ASN A N 1
ATOM 1828 C CA . ASN A 1 217 ? -9.947 -9.973 -24.864 1.00 88.31 217 ASN A CA 1
ATOM 1829 C C . ASN A 1 217 ? -8.422 -9.974 -24.664 1.00 88.31 217 ASN A C 1
ATOM 1831 O O . ASN A 1 217 ? -7.943 -9.613 -23.580 1.00 88.31 217 ASN A O 1
ATOM 1835 N N . ASN A 1 218 ? -7.641 -10.315 -25.689 1.00 82.88 218 ASN A N 1
ATOM 1836 C CA . ASN A 1 218 ? -6.213 -10.051 -25.663 1.00 82.88 218 ASN A CA 1
ATOM 1837 C C . ASN A 1 218 ? -5.978 -8.578 -25.960 1.00 82.88 218 ASN A C 1
ATOM 1839 O O . ASN A 1 218 ? -6.483 -8.031 -26.935 1.00 82.88 218 ASN A O 1
ATOM 1843 N N . VAL A 1 219 ? -5.196 -7.931 -25.108 1.00 80.50 219 VAL A N 1
ATOM 1844 C CA . VAL A 1 219 ? -4.871 -6.517 -25.216 1.00 80.50 219 VAL A CA 1
ATOM 1845 C C . VAL A 1 219 ? -3.424 -6.366 -25.619 1.00 80.50 219 VAL A C 1
ATOM 1847 O O . VAL A 1 219 ? -2.511 -6.817 -24.917 1.00 80.50 219 VAL A O 1
ATOM 1850 N N . TYR A 1 220 ? -3.229 -5.659 -26.724 1.00 75.88 220 TYR A N 1
ATOM 1851 C CA . TYR A 1 220 ? -1.921 -5.291 -27.224 1.00 75.88 220 TYR A CA 1
ATOM 1852 C C . TYR A 1 220 ? -1.747 -3.776 -27.161 1.00 75.88 220 TYR A C 1
ATOM 1854 O O . TYR A 1 220 ? -2.547 -3.013 -27.698 1.00 75.88 220 TYR A O 1
ATOM 1862 N N . PHE A 1 221 ? -0.672 -3.338 -26.507 1.00 72.50 221 PHE A N 1
ATOM 1863 C CA . PHE A 1 221 ? -0.270 -1.936 -26.516 1.00 72.50 221 PHE A CA 1
ATOM 1864 C C . PHE A 1 221 ? 0.917 -1.779 -27.468 1.00 72.50 221 PHE A C 1
ATOM 1866 O O . PHE A 1 221 ? 2.011 -2.225 -27.108 1.00 72.50 221 PHE A O 1
ATOM 1873 N N . PRO A 1 222 ? 0.717 -1.180 -28.658 1.00 54.16 222 PRO A N 1
ATOM 1874 C CA . PRO A 1 222 ? 1.774 -1.025 -29.657 1.00 54.16 222 PRO A CA 1
ATOM 1875 C C . PRO A 1 222 ? 2.942 -0.170 -29.160 1.00 54.16 222 PRO A C 1
ATOM 1877 O O . PRO A 1 222 ? 4.088 -0.437 -29.513 1.00 54.16 222 PRO A O 1
ATOM 1880 N N . ASP A 1 223 ? 2.671 0.802 -28.284 1.00 58.53 223 ASP A N 1
ATOM 1881 C CA . ASP A 1 223 ? 3.687 1.615 -27.620 1.00 58.53 223 ASP A CA 1
ATOM 1882 C C . ASP A 1 223 ? 3.484 1.598 -26.092 1.00 58.53 223 ASP A C 1
ATOM 1884 O O . ASP A 1 223 ? 2.376 1.761 -25.577 1.00 58.53 223 ASP A O 1
ATOM 1888 N N . LEU A 1 224 ? 4.575 1.424 -25.338 1.00 51.22 224 LEU A N 1
ATOM 1889 C CA . LEU A 1 224 ? 4.580 1.574 -23.878 1.00 51.22 224 LEU A CA 1
ATOM 1890 C C . LEU A 1 224 ? 4.395 3.035 -23.441 1.00 51.22 224 LEU A C 1
ATOM 1892 O O . LEU A 1 224 ? 4.025 3.276 -22.292 1.00 51.22 224 LEU A O 1
ATOM 1896 N N . LYS A 1 225 ? 4.620 3.993 -24.348 1.00 50.81 225 LYS A N 1
ATOM 1897 C CA . LYS A 1 225 ? 4.360 5.423 -24.147 1.00 50.81 225 LYS A CA 1
ATOM 1898 C C . LYS A 1 225 ? 2.887 5.793 -24.275 1.00 50.81 225 LYS A C 1
ATOM 1900 O O . LYS A 1 225 ? 2.556 6.963 -24.083 1.00 50.81 225 LYS A O 1
ATOM 1905 N N . GLU A 1 226 ? 2.004 4.837 -24.575 1.00 65.94 226 GLU A N 1
ATOM 1906 C CA . GLU A 1 226 ? 0.577 5.120 -24.631 1.00 65.94 226 GLU A CA 1
ATOM 1907 C C . GLU A 1 226 ? 0.106 5.749 -23.310 1.00 65.94 226 GLU A C 1
ATOM 1909 O O . GLU A 1 226 ? 0.273 5.138 -22.245 1.00 65.94 226 GLU A O 1
ATOM 1914 N N . PRO A 1 227 ? -0.501 6.955 -23.322 1.00 74.94 227 PRO A N 1
ATOM 1915 C CA . PRO A 1 227 ? -0.897 7.642 -22.095 1.00 74.94 227 PRO A CA 1
ATOM 1916 C C . PRO A 1 227 ? -1.790 6.780 -21.201 1.00 74.94 227 PRO A C 1
ATOM 1918 O O . PRO A 1 227 ? -1.711 6.862 -19.974 1.00 74.94 227 PRO A O 1
ATOM 1921 N N . LEU A 1 228 ? -2.606 5.911 -21.806 1.00 78.94 228 LEU A N 1
ATOM 1922 C CA . LEU A 1 228 ? -3.426 4.939 -21.093 1.00 78.94 228 LEU A CA 1
ATOM 1923 C C . LEU A 1 228 ? -2.579 3.930 -20.301 1.00 78.94 228 LEU A C 1
ATOM 1925 O O . LEU A 1 228 ? -2.878 3.682 -19.135 1.00 78.94 228 LEU A O 1
ATOM 1929 N N . VAL A 1 229 ? -1.507 3.394 -20.892 1.00 74.88 229 VAL A N 1
ATOM 1930 C CA . VAL A 1 229 ? -0.599 2.418 -20.263 1.00 74.88 229 VAL A CA 1
ATOM 1931 C C . VAL A 1 229 ? 0.087 3.033 -19.050 1.00 74.88 229 VAL A C 1
ATOM 1933 O O . VAL A 1 229 ? 0.081 2.430 -17.974 1.00 74.88 229 VAL A O 1
ATOM 1936 N N . SER A 1 230 ? 0.615 4.252 -19.179 1.00 70.50 230 SER A N 1
ATOM 1937 C CA . SER A 1 230 ? 1.244 4.972 -18.063 1.00 70.50 230 SER A CA 1
ATOM 1938 C C . SER A 1 230 ? 0.237 5.289 -16.945 1.00 70.50 230 SER A C 1
ATOM 1940 O O . SER A 1 230 ? 0.489 5.007 -15.768 1.00 70.50 230 SER A O 1
ATOM 1942 N N . GLN A 1 231 ? -0.960 5.778 -17.295 1.00 79.38 231 GLN A N 1
ATOM 1943 C CA . GLN A 1 231 ? -2.034 6.059 -16.333 1.00 79.38 231 GLN A CA 1
ATOM 1944 C C . GLN A 1 231 ? -2.473 4.801 -15.569 1.00 79.38 231 GLN A C 1
ATOM 1946 O O . GLN A 1 231 ? -2.577 4.819 -14.336 1.00 79.38 231 GLN A O 1
ATOM 1951 N N . MET A 1 232 ? -2.691 3.696 -16.283 1.00 82.31 232 MET A N 1
ATOM 1952 C CA . MET A 1 232 ? -3.065 2.405 -15.708 1.00 82.31 232 MET A CA 1
ATOM 1953 C C . MET A 1 232 ? -1.954 1.837 -14.819 1.00 82.31 232 MET A C 1
ATOM 1955 O O . MET A 1 232 ? -2.230 1.398 -13.702 1.00 82.31 232 MET A O 1
ATOM 1959 N N . THR A 1 233 ? -0.698 1.918 -15.262 1.00 76.25 233 THR A N 1
ATOM 1960 C CA . THR A 1 233 ? 0.477 1.476 -14.494 1.00 76.25 233 THR A CA 1
ATOM 1961 C C . THR A 1 233 ? 0.617 2.270 -13.200 1.00 76.25 233 THR A C 1
ATOM 1963 O O . THR A 1 233 ? 0.700 1.687 -12.120 1.00 76.25 233 THR A O 1
ATOM 1966 N N . SER A 1 234 ? 0.546 3.602 -13.271 1.00 72.88 234 SER A N 1
ATOM 1967 C CA . SER A 1 234 ? 0.583 4.472 -12.090 1.00 72.88 234 SER A CA 1
ATOM 1968 C C . SER A 1 234 ? -0.557 4.156 -11.121 1.00 72.88 234 SER A C 1
ATOM 1970 O O . SER A 1 234 ? -0.355 4.096 -9.904 1.00 72.88 234 SER A O 1
ATOM 1972 N N . TRP A 1 235 ? -1.766 3.925 -11.644 1.00 84.56 235 TRP A N 1
ATOM 1973 C CA . TRP A 1 235 ? -2.929 3.585 -10.829 1.00 84.56 235 TRP A CA 1
ATOM 1974 C C . TRP A 1 235 ? -2.757 2.236 -10.117 1.00 84.56 235 TRP A C 1
ATOM 1976 O O . TRP A 1 235 ? -3.073 2.154 -8.925 1.00 84.56 235 TRP A O 1
ATOM 1986 N N . ALA A 1 236 ? -2.239 1.217 -10.812 1.00 75.12 236 ALA A N 1
ATOM 1987 C CA . ALA A 1 236 ? -2.001 -0.117 -10.264 1.00 75.12 236 ALA A CA 1
ATOM 1988 C C . ALA A 1 236 ? -0.888 -0.111 -9.206 1.00 75.12 236 ALA A C 1
ATOM 1990 O O . ALA A 1 236 ? -1.110 -0.550 -8.074 1.00 75.12 236 ALA A O 1
ATOM 1991 N N . ASN A 1 237 ? 0.260 0.497 -9.529 1.00 72.38 237 ASN A N 1
ATOM 1992 C CA . ASN A 1 237 ? 1.437 0.543 -8.658 1.00 72.38 237 ASN A CA 1
ATOM 1993 C C . ASN A 1 237 ? 1.132 1.244 -7.328 1.00 72.38 237 ASN A C 1
ATOM 1995 O O . ASN A 1 237 ? 1.481 0.740 -6.261 1.00 72.38 237 ASN A O 1
ATOM 1999 N N . LYS A 1 238 ? 0.386 2.360 -7.360 1.00 73.44 238 LYS A N 1
ATOM 2000 C CA . LYS A 1 238 ? -0.069 3.076 -6.147 1.00 73.44 238 LYS A CA 1
ATOM 2001 C C . LYS A 1 238 ? -0.939 2.219 -5.220 1.00 73.44 238 LYS A C 1
ATOM 2003 O O . LYS A 1 238 ? -1.149 2.588 -4.067 1.00 73.44 238 LYS A O 1
ATOM 2008 N N . ARG A 1 239 ? -1.461 1.094 -5.713 1.00 79.06 239 ARG A N 1
ATOM 2009 C CA . ARG A 1 239 ? -2.312 0.148 -4.980 1.00 79.06 239 ARG A CA 1
ATOM 2010 C C . ARG A 1 239 ? -1.633 -1.204 -4.758 1.00 79.06 239 ARG A C 1
ATOM 2012 O O . ARG A 1 239 ? -2.254 -2.109 -4.218 1.00 79.06 239 ARG A O 1
ATOM 2019 N N . GLY A 1 240 ? -0.345 -1.317 -5.090 1.00 70.75 240 GLY A N 1
ATOM 2020 C CA . GLY A 1 240 ? 0.456 -2.525 -4.890 1.00 70.75 240 GLY A CA 1
ATOM 2021 C C . GLY A 1 240 ? 0.187 -3.640 -5.893 1.00 70.75 240 GLY A C 1
ATOM 2022 O O . GLY A 1 240 ? 0.540 -4.778 -5.606 1.00 70.75 240 GLY A O 1
ATOM 2023 N N . GLY A 1 241 ? -0.434 -3.327 -7.032 1.00 68.75 241 GLY A N 1
ATOM 2024 C CA . GLY A 1 241 ? -0.574 -4.257 -8.147 1.00 68.75 241 GLY A CA 1
ATOM 2025 C C . GLY A 1 241 ? 0.281 -3.855 -9.340 1.00 68.75 241 GLY A C 1
ATOM 2026 O O . GLY A 1 241 ? 0.777 -2.733 -9.413 1.00 68.75 241 GLY A O 1
ATOM 2027 N N . SER A 1 242 ? 0.418 -4.766 -10.295 1.00 81.06 242 SER A N 1
ATOM 2028 C CA . SER A 1 242 ? 1.052 -4.510 -11.586 1.00 81.06 242 SER A CA 1
ATOM 2029 C C . SER A 1 242 ? 0.027 -4.128 -12.655 1.00 81.06 242 SER A C 1
ATOM 2031 O O . SER A 1 242 ? -1.173 -4.391 -12.528 1.00 81.06 242 SER A O 1
ATOM 2033 N N . LEU A 1 243 ? 0.507 -3.555 -13.760 1.00 79.06 243 LEU A N 1
ATOM 2034 C CA . LEU A 1 243 ? -0.320 -3.302 -14.939 1.00 79.06 243 LEU A CA 1
ATOM 2035 C C . LEU A 1 243 ? -1.019 -4.584 -15.434 1.00 79.06 243 LEU A C 1
ATOM 2037 O O . LEU A 1 243 ? -2.206 -4.549 -15.737 1.00 79.06 243 LEU A O 1
ATOM 2041 N N . ASN A 1 244 ? -0.329 -5.727 -15.453 1.00 79.88 244 ASN A N 1
ATOM 2042 C CA . ASN A 1 244 ? -0.916 -6.991 -15.915 1.00 79.88 244 ASN A CA 1
ATOM 2043 C C . ASN A 1 244 ? -2.029 -7.483 -14.983 1.00 79.88 244 ASN A C 1
ATOM 2045 O O . ASN A 1 244 ? -3.065 -7.943 -15.453 1.00 79.88 244 ASN A O 1
ATOM 2049 N N . GLN A 1 245 ? -1.857 -7.327 -13.667 1.00 81.38 245 GLN A N 1
ATOM 2050 C CA . GLN A 1 245 ? -2.916 -7.635 -12.704 1.00 81.38 245 GLN A CA 1
ATOM 2051 C C . GLN A 1 245 ? -4.129 -6.717 -12.892 1.00 81.38 245 GLN A C 1
ATOM 2053 O O . GLN A 1 245 ? -5.264 -7.171 -12.759 1.00 81.38 245 GLN A O 1
ATOM 2058 N N . LEU A 1 246 ? -3.913 -5.436 -13.214 1.00 84.31 246 LEU A N 1
ATOM 2059 C CA . LEU A 1 246 ? -4.999 -4.504 -13.520 1.00 84.31 246 LEU A CA 1
ATOM 2060 C C . LEU A 1 246 ? -5.753 -4.913 -14.792 1.00 84.31 246 LEU A C 1
ATOM 2062 O O . LEU A 1 246 ? -6.976 -4.968 -14.771 1.00 84.31 246 LEU A O 1
ATOM 2066 N N . ILE A 1 247 ? -5.035 -5.227 -15.870 1.00 85.69 247 ILE A N 1
ATOM 2067 C CA . ILE A 1 247 ? -5.608 -5.659 -17.157 1.00 85.69 247 ILE A CA 1
ATOM 2068 C C . ILE A 1 247 ? -6.424 -6.944 -16.978 1.00 85.69 247 ILE A C 1
ATOM 2070 O O . ILE A 1 247 ? -7.588 -6.990 -17.371 1.00 85.69 247 ILE A O 1
ATOM 2074 N N . SER A 1 248 ? -5.863 -7.931 -16.274 1.00 87.81 248 SER A N 1
ATOM 2075 C CA . SER A 1 248 ? -6.557 -9.173 -15.916 1.00 87.81 248 SER A CA 1
ATOM 2076 C C . SER A 1 248 ? -7.829 -8.909 -15.115 1.00 87.81 248 SER A C 1
ATOM 2078 O O . SER A 1 248 ? -8.890 -9.442 -15.433 1.00 87.81 248 SER A O 1
ATOM 2080 N N . ARG A 1 249 ? -7.778 -7.996 -14.139 1.00 87.81 249 ARG A N 1
ATOM 2081 C CA . ARG A 1 249 ? -8.957 -7.605 -13.353 1.00 87.81 249 ARG A CA 1
ATOM 2082 C C . ARG A 1 249 ? -10.027 -6.885 -14.179 1.00 87.81 249 ARG A C 1
ATOM 2084 O O . ARG A 1 249 ? -11.202 -6.943 -13.827 1.00 87.81 249 ARG A O 1
ATOM 2091 N N . LEU A 1 250 ? -9.635 -6.201 -15.251 1.00 90.06 250 LEU A N 1
ATOM 2092 C CA . LEU A 1 250 ? -10.565 -5.583 -16.199 1.00 90.06 250 LEU A CA 1
ATOM 2093 C C . LEU A 1 250 ? -11.197 -6.605 -17.162 1.00 90.06 250 LEU A C 1
ATOM 2095 O O . LEU A 1 250 ? -12.123 -6.231 -17.880 1.00 90.06 250 LEU A O 1
ATOM 2099 N N . GLY A 1 251 ? -10.755 -7.869 -17.130 1.00 90.94 251 GLY A N 1
ATOM 2100 C CA . GLY A 1 251 ? -11.266 -8.963 -17.957 1.00 90.94 251 GLY A CA 1
ATOM 2101 C C . GLY A 1 251 ? -10.431 -9.258 -19.203 1.00 90.94 251 GLY A C 1
ATOM 2102 O O . GLY A 1 251 ? -10.935 -9.920 -20.101 1.00 90.94 251 GLY A O 1
ATOM 2103 N N . TYR A 1 252 ? -9.191 -8.768 -19.269 1.00 91.06 252 TYR A N 1
ATOM 2104 C CA . TYR A 1 252 ? -8.341 -8.864 -20.458 1.00 91.06 252 TYR A CA 1
ATOM 2105 C C . TYR A 1 252 ? -7.021 -9.583 -20.175 1.00 91.06 252 TYR A C 1
ATOM 2107 O O . TYR A 1 252 ? -6.537 -9.600 -19.044 1.00 91.06 252 TYR A O 1
ATOM 2115 N N . GLN A 1 253 ? -6.380 -10.113 -21.212 1.00 87.12 253 GLN A N 1
ATOM 2116 C CA . GLN A 1 253 ? -5.038 -10.685 -21.133 1.00 87.12 253 GLN A CA 1
ATOM 2117 C C . GLN A 1 253 ? -4.064 -9.827 -21.929 1.00 87.12 253 GLN A C 1
ATOM 2119 O O . GLN A 1 253 ? -4.259 -9.585 -23.110 1.00 87.12 253 GLN A O 1
ATOM 2124 N N . ARG A 1 254 ? -2.988 -9.349 -21.300 1.00 81.62 254 ARG A N 1
ATOM 2125 C CA . ARG A 1 254 ? -1.973 -8.599 -22.041 1.00 81.62 254 ARG A CA 1
ATOM 2126 C C . ARG A 1 254 ? -1.099 -9.557 -22.846 1.00 81.62 254 ARG A C 1
ATOM 2128 O O . ARG A 1 254 ? -0.506 -10.454 -22.253 1.00 81.62 254 ARG A O 1
ATOM 2135 N N . ILE A 1 255 ? -0.963 -9.301 -24.142 1.00 74.62 255 ILE A N 1
ATOM 2136 C CA . ILE A 1 255 ? -0.016 -9.994 -25.024 1.00 74.62 255 ILE A CA 1
ATOM 2137 C C . ILE A 1 255 ? 1.141 -9.060 -25.395 1.00 74.62 255 ILE A C 1
ATOM 2139 O O . ILE A 1 255 ? 0.956 -7.849 -25.559 1.00 74.62 255 ILE A O 1
ATOM 2143 N N . TYR A 1 256 ? 2.353 -9.606 -25.476 1.00 62.56 256 TYR A N 1
ATOM 2144 C CA . TYR A 1 256 ? 3.552 -8.863 -25.863 1.00 62.56 256 TYR A CA 1
ATOM 2145 C C . TYR A 1 256 ? 3.910 -9.159 -27.321 1.00 62.56 256 TYR A C 1
ATOM 2147 O O . TYR A 1 256 ? 3.529 -10.186 -27.867 1.00 62.56 256 TYR A O 1
ATOM 2155 N N . HIS A 1 257 ? 4.671 -8.264 -27.958 1.00 48.22 257 HIS A N 1
ATOM 2156 C CA . HIS A 1 257 ? 5.081 -8.390 -29.367 1.00 48.22 257 HIS A CA 1
ATOM 2157 C C . HIS A 1 257 ? 5.835 -9.710 -29.671 1.00 48.22 257 HIS A C 1
ATOM 2159 O O . HIS A 1 257 ? 5.924 -10.117 -30.823 1.00 48.22 257 HIS A O 1
ATOM 2165 N N . LEU A 1 258 ? 6.370 -10.393 -28.656 1.00 44.53 258 LEU A N 1
ATOM 2166 C CA . LEU A 1 258 ? 7.041 -11.690 -28.807 1.00 44.53 258 LEU A CA 1
ATOM 2167 C C . LEU A 1 258 ? 6.072 -12.886 -28.816 1.00 44.53 258 LEU A C 1
ATOM 2169 O O . LEU A 1 258 ? 6.450 -13.955 -29.281 1.00 44.53 258 LEU A O 1
ATOM 2173 N N . ASP A 1 259 ? 4.828 -12.693 -28.372 1.00 40.88 259 ASP A N 1
ATOM 2174 C CA . ASP A 1 259 ? 3.839 -13.760 -28.175 1.00 40.88 259 ASP A CA 1
ATOM 2175 C C . ASP A 1 259 ? 2.725 -13.752 -29.236 1.00 40.88 259 ASP A C 1
ATOM 2177 O O . ASP A 1 259 ? 1.776 -14.527 -29.134 1.00 40.88 259 ASP A O 1
ATOM 2181 N N . ASN A 1 260 ? 2.800 -12.870 -30.242 1.00 37.19 260 ASN A N 1
ATOM 2182 C CA . ASN A 1 260 ? 1.773 -12.767 -31.276 1.00 37.19 260 ASN A CA 1
ATOM 2183 C C . ASN A 1 260 ? 2.178 -13.549 -32.546 1.00 37.19 260 ASN A C 1
ATOM 2185 O O . ASN A 1 260 ? 3.114 -13.138 -33.232 1.00 37.19 260 ASN A O 1
ATOM 2189 N N . PRO A 1 261 ? 1.481 -14.648 -32.896 1.00 36.69 261 PRO A N 1
ATOM 2190 C CA . PRO A 1 261 ? 1.689 -15.372 -34.151 1.00 36.69 261 PRO A CA 1
ATOM 2191 C C . PRO A 1 261 ? 1.048 -14.681 -35.370 1.00 36.69 261 PRO A C 1
ATOM 2193 O O . PRO A 1 261 ? 1.151 -15.198 -36.484 1.00 36.69 261 PRO A O 1
ATOM 2196 N N . LEU A 1 262 ? 0.393 -13.525 -35.204 1.00 35.81 262 LEU A N 1
ATOM 2197 C CA . LEU A 1 262 ? -0.157 -12.751 -36.317 1.00 35.81 262 LEU A CA 1
ATOM 2198 C C . LEU A 1 262 ? 0.934 -11.911 -36.997 1.00 35.81 262 LEU A C 1
ATOM 2200 O O . LEU A 1 262 ? 1.243 -10.785 -36.614 1.00 35.81 262 LEU A O 1
ATOM 2204 N N . GLN A 1 263 ? 1.512 -12.558 -38.003 1.00 36.38 263 GLN A N 1
ATOM 2205 C CA . GLN A 1 263 ? 2.134 -12.046 -39.224 1.00 36.38 263 GLN A CA 1
ATOM 2206 C C . GLN A 1 263 ? 1.956 -10.548 -39.546 1.00 36.38 263 GLN A C 1
ATOM 2208 O O . GLN A 1 263 ? 0.853 -10.004 -39.538 1.00 36.38 263 GLN A O 1
ATOM 2213 N N . ASP A 1 264 ? 3.070 -9.958 -39.989 1.00 31.69 264 ASP A N 1
ATOM 2214 C CA . ASP A 1 264 ? 3.166 -9.043 -41.136 1.00 31.69 264 ASP A CA 1
ATOM 2215 C C . ASP A 1 264 ? 2.212 -7.844 -41.196 1.00 31.69 264 ASP A C 1
ATOM 2217 O O . ASP A 1 264 ? 1.747 -7.451 -42.267 1.00 31.69 264 ASP A O 1
ATOM 2221 N N . ILE A 1 265 ? 2.009 -7.157 -40.074 1.00 29.55 265 ILE A N 1
ATOM 2222 C CA . ILE A 1 265 ? 1.633 -5.745 -40.151 1.00 29.55 265 ILE A CA 1
ATOM 2223 C C . ILE A 1 265 ? 2.927 -4.941 -40.236 1.00 29.55 265 ILE A C 1
ATOM 2225 O O . ILE A 1 265 ? 3.586 -4.662 -39.235 1.00 29.55 265 ILE A O 1
ATOM 2229 N N . VAL A 1 266 ? 3.285 -4.553 -41.462 1.00 30.78 266 VAL A N 1
ATOM 2230 C CA . VAL A 1 266 ? 4.150 -3.397 -41.706 1.00 30.78 266 VAL A CA 1
ATOM 2231 C C . VAL A 1 266 ? 3.479 -2.209 -41.021 1.00 30.78 266 VAL A C 1
ATOM 2233 O O . VAL A 1 266 ? 2.525 -1.640 -41.547 1.00 30.78 266 VAL A O 1
ATOM 2236 N N . ILE A 1 267 ? 3.929 -1.870 -39.814 1.00 28.41 267 ILE A N 1
ATOM 2237 C CA . ILE A 1 267 ? 3.463 -0.679 -39.110 1.00 28.41 267 ILE A CA 1
ATOM 2238 C C . ILE A 1 267 ? 3.944 0.522 -39.938 1.00 28.41 267 ILE A C 1
ATOM 2240 O O . ILE A 1 267 ? 5.158 0.694 -40.094 1.00 28.41 267 ILE A O 1
ATOM 2244 N N . PRO A 1 268 ? 3.049 1.367 -40.483 1.00 27.62 268 PRO A N 1
ATOM 2245 C CA . PRO A 1 268 ? 3.463 2.651 -41.014 1.00 27.62 268 PRO A CA 1
ATOM 2246 C C . PRO A 1 268 ? 4.028 3.438 -39.836 1.00 27.62 268 PRO A C 1
ATOM 2248 O O . PRO A 1 268 ? 3.332 3.659 -38.846 1.00 27.62 268 PRO A O 1
ATOM 2251 N N . PHE A 1 269 ? 5.302 3.810 -39.932 1.00 27.23 269 PHE A N 1
ATOM 2252 C CA . PHE A 1 269 ? 5.992 4.706 -39.010 1.00 27.23 269 PHE A CA 1
ATOM 2253 C C . PHE A 1 269 ? 5.085 5.900 -38.655 1.00 27.23 269 PHE A C 1
ATOM 2255 O O . PHE A 1 269 ? 4.961 6.843 -39.434 1.00 27.23 269 PHE A O 1
ATOM 2262 N N . PHE A 1 270 ? 4.454 5.884 -37.480 1.00 32.47 270 PHE A N 1
ATOM 2263 C CA . PHE A 1 270 ? 3.826 7.079 -36.928 1.00 32.47 270 PHE A CA 1
ATOM 2264 C C . PHE A 1 270 ? 4.926 7.890 -36.240 1.00 32.47 270 PHE A C 1
ATOM 2266 O O . PHE A 1 270 ? 5.279 7.661 -35.084 1.00 32.47 270 PHE A O 1
ATOM 2273 N N . ARG A 1 271 ? 5.517 8.820 -37.001 1.00 29.48 271 ARG A N 1
ATOM 2274 C CA . ARG A 1 271 ? 6.291 9.937 -36.450 1.00 29.48 271 ARG A CA 1
ATOM 2275 C C . ARG A 1 271 ? 5.321 10.822 -35.658 1.00 29.48 271 ARG A C 1
ATOM 2277 O O . ARG A 1 271 ? 4.312 11.238 -36.225 1.00 29.48 271 ARG A O 1
ATOM 2284 N N . PRO A 1 272 ? 5.588 11.134 -34.381 1.00 31.20 272 PRO A N 1
ATOM 2285 C CA . PRO A 1 272 ? 4.798 12.123 -33.662 1.00 31.20 272 PRO A CA 1
ATOM 2286 C C . PRO A 1 272 ? 4.924 13.470 -34.381 1.00 31.20 272 PRO A C 1
ATOM 2288 O O . PRO A 1 272 ? 6.042 13.914 -34.631 1.00 31.20 272 PRO A O 1
ATOM 2291 N N . GLU A 1 273 ? 3.808 14.147 -34.653 1.00 34.06 273 GLU A N 1
ATOM 2292 C CA . GLU A 1 273 ? 3.755 15.438 -35.371 1.00 34.06 273 GLU A CA 1
ATOM 2293 C C . GLU A 1 273 ? 4.498 16.600 -34.673 1.00 34.06 273 GLU A C 1
ATOM 2295 O O . GLU A 1 273 ? 4.473 17.722 -35.161 1.00 34.06 273 GLU A O 1
ATOM 2300 N N . ASN A 1 274 ? 5.196 16.355 -33.559 1.00 33.56 274 ASN A N 1
ATOM 2301 C CA . ASN A 1 274 ? 6.021 17.350 -32.868 1.00 33.56 274 ASN A CA 1
ATOM 2302 C C . ASN A 1 274 ? 7.396 16.832 -32.409 1.00 33.56 274 ASN A C 1
ATOM 2304 O O . ASN A 1 274 ? 8.031 17.453 -31.557 1.00 33.56 274 ASN A O 1
ATOM 2308 N N . VAL A 1 275 ? 7.893 15.723 -32.964 1.00 33.53 275 VAL A N 1
ATOM 2309 C CA . VAL A 1 275 ? 9.328 15.422 -32.884 1.00 33.53 275 VAL A CA 1
ATOM 2310 C C . VAL A 1 275 ? 9.943 15.998 -34.146 1.00 33.53 275 VAL A C 1
ATOM 2312 O O . VAL A 1 275 ? 9.699 15.497 -35.239 1.00 33.53 275 VAL A O 1
ATOM 2315 N N . VAL A 1 276 ? 10.694 17.091 -33.991 1.00 32.31 276 VAL A N 1
ATOM 2316 C CA . VAL A 1 276 ? 11.629 17.562 -35.018 1.00 32.31 276 VAL A CA 1
ATOM 2317 C C . VAL A 1 276 ? 12.379 16.335 -35.514 1.00 32.31 276 VAL A C 1
ATOM 2319 O O . VAL A 1 276 ? 12.875 15.587 -34.678 1.00 32.31 276 VAL A O 1
ATOM 2322 N N . ASP A 1 277 ? 12.390 16.109 -36.826 1.00 31.48 277 ASP A N 1
ATOM 2323 C CA . ASP A 1 277 ? 13.068 14.994 -37.483 1.00 31.48 277 ASP A CA 1
ATOM 2324 C C . ASP A 1 277 ? 14.526 14.872 -37.010 1.00 31.48 277 ASP A C 1
ATOM 2326 O O . ASP A 1 277 ? 15.448 15.381 -37.642 1.00 31.48 277 ASP A O 1
ATOM 2330 N N . GLU A 1 278 ? 14.757 14.194 -35.888 1.00 42.22 278 GLU A N 1
ATOM 2331 C CA . GLU A 1 278 ? 16.074 13.700 -35.543 1.00 42.22 278 GLU A CA 1
ATOM 2332 C C . GLU A 1 278 ? 16.310 12.527 -36.486 1.00 42.22 278 GLU A C 1
ATOM 2334 O O . GLU A 1 278 ? 15.634 11.495 -36.426 1.00 42.22 278 GLU A O 1
ATOM 2339 N N . GLU A 1 279 ? 17.213 12.752 -37.441 1.00 42.56 279 GLU A N 1
ATOM 2340 C CA . GLU A 1 279 ? 17.740 11.743 -38.350 1.00 42.56 279 GLU A CA 1
ATOM 2341 C C . GLU A 1 279 ? 17.921 10.417 -37.609 1.00 42.56 279 GLU A C 1
ATOM 2343 O O . GLU A 1 279 ? 18.510 10.370 -36.526 1.00 42.56 279 GLU A O 1
ATOM 2348 N N . VAL A 1 280 ? 17.438 9.321 -38.196 1.00 47.88 280 VAL A N 1
ATOM 2349 C CA . VAL A 1 280 ? 17.800 7.976 -37.745 1.00 47.88 280 VAL A CA 1
ATOM 2350 C C . VAL A 1 280 ? 19.307 7.846 -37.950 1.00 47.88 280 VAL A C 1
ATOM 2352 O O . VAL A 1 280 ? 19.770 7.531 -39.043 1.00 47.88 280 VAL A O 1
ATOM 2355 N N . ILE A 1 281 ? 20.081 8.163 -36.911 1.00 56.12 281 ILE A N 1
ATOM 2356 C CA . ILE A 1 281 ? 21.541 8.111 -36.942 1.00 56.12 281 ILE A CA 1
ATOM 2357 C C . ILE A 1 281 ? 21.915 6.659 -37.231 1.00 56.12 281 ILE A C 1
ATOM 2359 O O . ILE A 1 281 ? 21.648 5.764 -36.420 1.00 56.12 281 ILE A O 1
ATOM 2363 N N . SER A 1 282 ? 22.523 6.412 -38.391 1.00 70.88 282 SER A N 1
ATOM 2364 C CA . SER A 1 282 ? 22.971 5.073 -38.754 1.00 70.88 282 SER A CA 1
ATOM 2365 C C . SER A 1 282 ? 23.981 4.556 -37.719 1.00 70.88 282 SER A C 1
ATOM 2367 O O . SER A 1 282 ? 24.656 5.326 -37.027 1.00 70.88 282 SER A O 1
ATOM 2369 N N . HIS A 1 283 ? 24.118 3.235 -37.582 1.00 69.06 283 HIS A N 1
ATOM 2370 C CA . HIS A 1 283 ? 25.083 2.661 -36.637 1.00 69.06 283 HIS A CA 1
ATOM 2371 C C . HIS A 1 283 ? 26.521 3.166 -36.884 1.00 69.06 283 HIS A C 1
ATOM 2373 O O . HIS A 1 283 ? 27.251 3.432 -35.928 1.00 69.06 283 HIS A O 1
ATOM 2379 N N . SER A 1 284 ? 26.894 3.381 -38.150 1.00 71.00 284 SER A N 1
ATOM 2380 C CA . SER A 1 284 ? 28.169 3.979 -38.560 1.00 71.00 284 SER A CA 1
ATOM 2381 C C . SER A 1 284 ? 28.323 5.437 -38.125 1.00 71.00 284 SER A C 1
ATOM 2383 O O . SER A 1 284 ? 29.403 5.825 -37.670 1.00 71.00 284 SER A O 1
ATOM 2385 N N . ASP A 1 285 ? 27.258 6.234 -38.188 1.00 76.88 285 ASP A N 1
ATOM 2386 C CA . ASP A 1 285 ? 27.286 7.637 -37.760 1.00 76.88 285 ASP A CA 1
ATOM 2387 C C . ASP A 1 285 ? 27.384 7.742 -36.236 1.00 76.88 285 ASP A C 1
ATOM 2389 O O . ASP A 1 285 ? 28.109 8.581 -35.700 1.00 76.88 285 ASP A O 1
ATOM 2393 N N . TRP A 1 286 ? 26.721 6.837 -35.515 1.00 84.75 286 TRP A N 1
ATOM 2394 C CA . TRP A 1 286 ? 26.811 6.744 -34.060 1.00 84.75 286 TRP A CA 1
ATOM 2395 C C . TRP A 1 286 ? 28.214 6.339 -33.585 1.00 84.75 286 TRP A C 1
ATOM 2397 O O . TRP A 1 286 ? 28.776 6.983 -32.695 1.00 84.75 286 TRP A O 1
ATOM 2407 N N . LEU A 1 287 ? 28.821 5.325 -34.215 1.00 81.00 287 LEU A N 1
ATOM 2408 C CA . LEU A 1 287 ? 30.211 4.950 -33.937 1.00 81.00 287 LEU A CA 1
ATOM 2409 C C . LEU A 1 287 ? 31.178 6.089 -34.273 1.00 81.00 287 LEU A C 1
ATOM 2411 O O . LEU A 1 287 ? 32.139 6.314 -33.538 1.00 81.00 287 LEU A O 1
ATOM 2415 N N . SER A 1 288 ? 30.914 6.847 -35.338 1.00 82.44 288 SER A N 1
ATOM 2416 C CA . SER A 1 288 ? 31.698 8.038 -35.684 1.00 82.44 288 SER A CA 1
ATOM 2417 C C . SER A 1 288 ? 31.582 9.124 -34.610 1.00 82.44 288 SER A C 1
ATOM 2419 O O . SER A 1 288 ? 32.597 9.685 -34.203 1.00 82.44 288 SER A O 1
ATOM 2421 N N . LYS A 1 289 ? 30.383 9.360 -34.056 1.00 85.12 289 LYS A N 1
ATOM 2422 C CA . LYS A 1 289 ? 30.186 10.272 -32.913 1.00 85.12 289 LYS A CA 1
ATOM 2423 C C . LYS A 1 289 ? 30.969 9.819 -31.676 1.00 85.12 289 LYS A C 1
ATOM 2425 O O . LYS A 1 289 ? 31.657 10.639 -31.072 1.00 85.12 289 LYS A O 1
ATOM 2430 N N . LEU A 1 290 ? 30.946 8.528 -31.336 1.00 85.44 290 LEU A N 1
ATOM 2431 C CA . LEU A 1 290 ? 31.749 7.984 -30.230 1.00 85.44 290 LEU A CA 1
ATOM 2432 C C . LEU A 1 290 ? 33.256 8.147 -30.462 1.00 85.44 290 LEU A C 1
ATOM 2434 O O . LEU A 1 290 ? 33.982 8.558 -29.556 1.00 85.44 290 LEU A O 1
ATOM 2438 N N . LYS A 1 291 ? 33.729 7.871 -31.684 1.00 84.19 291 LYS A N 1
ATOM 2439 C CA . LYS A 1 291 ? 35.130 8.081 -32.076 1.00 84.19 291 LYS A CA 1
ATOM 2440 C C . LYS A 1 291 ? 35.530 9.554 -31.980 1.00 84.19 291 LYS A C 1
ATOM 2442 O O . LYS A 1 291 ? 36.624 9.833 -31.504 1.00 84.19 291 LYS A O 1
ATOM 2447 N N . ASN A 1 292 ? 34.646 10.484 -32.340 1.00 82.81 292 ASN A N 1
ATOM 2448 C CA . ASN A 1 292 ? 34.891 11.923 -32.208 1.00 82.81 292 ASN A CA 1
ATOM 2449 C C . ASN A 1 292 ? 34.972 12.369 -30.738 1.00 82.81 292 ASN A C 1
ATOM 2451 O O . ASN A 1 292 ? 35.887 13.099 -30.366 1.00 82.81 292 ASN A O 1
ATOM 2455 N N . ILE A 1 293 ? 34.079 11.872 -29.873 1.00 82.06 293 ILE A N 1
ATOM 2456 C CA . ILE A 1 293 ? 34.147 12.116 -28.418 1.00 82.06 293 ILE A CA 1
ATOM 2457 C C . ILE A 1 293 ? 35.473 11.584 -27.833 1.00 82.06 293 ILE A C 1
ATOM 2459 O O . ILE A 1 293 ? 36.019 12.163 -26.889 1.00 82.06 293 ILE A O 1
ATOM 2463 N N . GLN A 1 294 ? 36.010 10.494 -28.393 1.00 76.94 294 GLN A N 1
ATOM 2464 C CA . GLN A 1 294 ? 37.288 9.900 -27.991 1.00 76.94 294 GLN A CA 1
ATOM 2465 C C . GLN A 1 294 ? 38.511 10.657 -28.544 1.00 76.94 294 GLN A C 1
ATOM 2467 O O . GLN A 1 294 ? 39.454 10.906 -27.795 1.00 76.94 294 GLN A O 1
ATOM 2472 N N . SER A 1 295 ? 38.524 11.055 -29.820 1.00 68.19 295 SER A N 1
ATOM 2473 C CA . SER A 1 295 ? 39.663 11.752 -30.453 1.00 68.19 295 SER A CA 1
ATOM 2474 C C . SER A 1 295 ? 39.920 13.131 -29.838 1.00 68.19 295 SER A C 1
ATOM 2476 O O . SER A 1 295 ? 41.061 13.575 -29.720 1.00 68.19 295 SER A O 1
ATOM 2478 N N . MET A 1 296 ? 38.869 13.751 -29.304 1.00 60.31 296 MET A N 1
ATOM 2479 C CA . MET A 1 296 ? 38.906 14.972 -28.500 1.00 60.31 296 MET A CA 1
ATOM 2480 C C . MET A 1 296 ? 39.724 14.876 -27.191 1.00 60.31 296 MET A C 1
ATOM 2482 O O . MET A 1 296 ? 39.925 15.900 -26.533 1.00 60.31 296 MET A O 1
ATOM 2486 N N . ILE A 1 297 ? 40.193 13.682 -26.795 1.00 57.25 297 ILE A N 1
ATOM 2487 C CA . ILE A 1 297 ? 41.140 13.462 -25.682 1.00 57.25 297 ILE A CA 1
ATOM 2488 C C . ILE A 1 297 ? 42.578 13.809 -26.084 1.00 57.25 297 ILE A C 1
ATOM 2490 O O . ILE A 1 297 ? 43.344 14.291 -25.251 1.00 57.25 297 ILE A O 1
ATOM 2494 N N . GLN A 1 298 ? 42.952 13.545 -27.339 1.00 53.41 298 GLN A N 1
ATOM 2495 C CA . GLN A 1 298 ? 44.346 13.585 -27.789 1.00 53.41 298 GLN A CA 1
ATOM 2496 C C . GLN A 1 298 ? 44.849 15.008 -28.073 1.00 53.41 298 GLN A C 1
ATOM 2498 O O . GLN A 1 298 ? 46.056 15.219 -28.152 1.00 53.41 298 GLN A O 1
ATOM 2503 N N . LEU A 1 299 ? 43.944 15.985 -28.202 1.00 49.88 299 LEU A N 1
ATOM 2504 C CA . LEU A 1 299 ? 44.276 17.294 -28.762 1.00 49.88 299 LEU A CA 1
ATOM 2505 C C . LEU A 1 299 ? 44.605 18.409 -27.765 1.00 49.88 299 LEU A C 1
ATOM 2507 O O . LEU A 1 299 ? 45.110 19.425 -28.213 1.00 49.88 299 LEU A O 1
ATOM 2511 N N . GLU A 1 300 ? 44.426 18.273 -26.446 1.00 44.72 300 GLU A N 1
ATOM 2512 C CA . GLU A 1 300 ? 44.778 19.382 -25.540 1.00 44.72 300 GLU A CA 1
ATOM 2513 C C . GLU A 1 300 ? 44.916 18.959 -24.070 1.00 44.72 300 GLU A C 1
ATOM 2515 O O . GLU A 1 300 ? 44.265 18.022 -23.603 1.00 44.72 300 GLU A O 1
ATOM 2520 N N . LYS A 1 301 ? 45.737 19.699 -23.306 1.00 54.03 301 LYS A N 1
ATOM 2521 C CA . LYS A 1 301 ? 45.817 19.640 -21.834 1.00 54.03 301 LYS A CA 1
ATOM 2522 C C . LYS A 1 301 ? 44.453 20.012 -21.231 1.00 54.03 301 LYS A C 1
ATOM 2524 O O . LYS A 1 301 ? 44.224 21.146 -20.822 1.00 54.03 301 LYS A O 1
ATOM 2529 N N . SER A 1 302 ? 43.526 19.059 -21.218 1.00 58.09 302 SER A N 1
ATOM 2530 C CA . SER A 1 302 ? 42.130 19.309 -20.871 1.00 58.09 302 SER A CA 1
ATOM 2531 C C . SER A 1 302 ? 41.959 19.670 -19.398 1.00 58.09 302 SER A C 1
ATOM 2533 O O . SER A 1 302 ? 42.403 18.953 -18.498 1.00 58.09 302 SER A O 1
ATOM 2535 N N . THR A 1 303 ? 41.265 20.781 -19.155 1.00 69.88 303 THR A N 1
ATOM 2536 C CA . THR A 1 303 ? 40.783 21.166 -17.825 1.00 69.88 303 THR A CA 1
ATOM 2537 C C . THR A 1 303 ? 39.795 20.120 -17.290 1.00 69.88 303 THR A C 1
ATOM 2539 O O . THR A 1 303 ? 39.107 19.447 -18.060 1.00 69.88 303 THR A O 1
ATOM 2542 N N . GLU A 1 304 ? 39.666 19.990 -15.967 1.00 73.94 304 GLU A N 1
ATOM 2543 C CA . GLU A 1 304 ? 38.742 19.019 -15.349 1.00 73.94 304 GLU A CA 1
ATOM 2544 C C . GLU A 1 304 ? 37.287 19.213 -15.818 1.00 73.94 304 GLU A C 1
ATOM 2546 O O . GLU A 1 304 ? 36.566 18.252 -16.083 1.00 73.94 304 GLU A O 1
ATOM 2551 N N . LYS A 1 305 ? 36.882 20.470 -16.041 1.00 73.81 305 LYS A N 1
ATOM 2552 C CA . LYS A 1 305 ? 35.564 20.831 -16.582 1.00 73.81 305 LYS A CA 1
ATOM 2553 C C . LYS A 1 305 ? 35.308 20.206 -17.960 1.00 73.81 305 LYS A C 1
ATOM 2555 O O . LYS A 1 305 ? 34.199 19.750 -18.234 1.00 73.81 305 LYS A O 1
ATOM 2560 N N . TYR A 1 306 ? 36.327 20.159 -18.816 1.00 74.25 306 TYR A N 1
ATOM 2561 C CA . TYR A 1 306 ? 36.231 19.541 -20.136 1.00 74.25 306 TYR A CA 1
ATOM 2562 C C . TYR A 1 306 ? 36.098 18.018 -20.039 1.00 74.25 306 TYR A C 1
ATOM 2564 O O . TYR A 1 306 ? 35.226 17.432 -20.680 1.00 74.25 306 TYR A O 1
ATOM 2572 N N . ARG A 1 307 ? 36.903 17.378 -19.179 1.00 74.19 307 ARG A N 1
ATOM 2573 C CA . ARG A 1 307 ? 36.827 15.927 -18.933 1.00 74.19 307 ARG A CA 1
ATOM 2574 C C . ARG A 1 307 ? 35.453 15.519 -18.411 1.00 74.19 307 ARG A C 1
ATOM 2576 O O . ARG A 1 307 ? 34.891 14.530 -18.874 1.00 74.19 307 ARG A O 1
ATOM 2583 N N . GLN A 1 308 ? 34.887 16.306 -17.496 1.00 76.69 308 GLN A N 1
ATOM 2584 C CA . GLN A 1 308 ? 33.554 16.063 -16.955 1.00 76.69 308 GLN A CA 1
ATOM 2585 C C . GLN A 1 308 ? 32.460 16.196 -18.022 1.00 76.69 308 GLN A C 1
ATOM 2587 O O . GLN A 1 308 ? 31.570 15.349 -18.074 1.00 76.69 308 GLN A O 1
ATOM 2592 N N . ARG A 1 309 ? 32.522 17.223 -18.883 1.00 78.62 309 ARG A N 1
ATOM 2593 C CA . ARG A 1 309 ? 31.567 17.394 -19.992 1.00 78.62 309 ARG A CA 1
ATOM 2594 C C . ARG A 1 309 ? 31.612 16.203 -20.950 1.00 78.62 309 ARG A C 1
ATOM 2596 O O . ARG A 1 309 ? 30.578 15.602 -21.211 1.00 78.62 309 ARG A O 1
ATOM 2603 N N . ARG A 1 310 ? 32.811 15.805 -21.374 1.00 80.56 310 ARG A N 1
ATOM 2604 C CA . ARG A 1 310 ? 33.023 14.664 -22.274 1.00 80.56 310 ARG A CA 1
ATOM 2605 C C . ARG A 1 310 ? 32.476 13.354 -21.703 1.00 80.56 310 ARG A C 1
ATOM 2607 O O . ARG A 1 310 ? 31.822 12.600 -22.410 1.00 80.56 310 ARG A O 1
ATOM 2614 N N . ARG A 1 311 ? 32.712 13.086 -20.413 1.00 81.94 311 ARG A N 1
ATOM 2615 C CA . ARG A 1 311 ? 32.168 11.896 -19.732 1.00 81.94 311 ARG A CA 1
ATOM 2616 C C . ARG A 1 311 ? 30.646 11.871 -19.734 1.00 81.94 311 ARG A C 1
ATOM 2618 O O . ARG A 1 311 ? 30.069 10.799 -19.868 1.00 81.94 311 ARG A O 1
ATOM 2625 N N . ARG A 1 312 ? 30.007 13.034 -19.573 1.00 84.31 312 ARG A N 1
ATOM 2626 C CA . ARG A 1 312 ? 28.545 13.150 -19.655 1.00 84.31 312 ARG A CA 1
ATOM 2627 C C . ARG A 1 312 ? 28.063 12.870 -21.073 1.00 84.31 312 ARG A C 1
ATOM 2629 O O . ARG A 1 312 ? 27.225 12.001 -21.232 1.00 84.31 312 ARG A O 1
ATOM 2636 N N . GLU A 1 313 ? 28.669 13.497 -22.080 1.00 87.50 313 GLU A N 1
ATOM 2637 C CA . GLU A 1 313 ? 28.328 13.263 -23.493 1.00 87.50 313 GLU A CA 1
ATOM 2638 C C . GLU A 1 313 ? 28.479 11.786 -23.887 1.00 87.50 313 GLU A C 1
ATOM 2640 O O . GLU A 1 313 ? 27.583 11.213 -24.503 1.00 87.50 313 GLU A O 1
ATOM 2645 N N . LEU A 1 314 ? 29.576 11.143 -23.471 1.00 88.00 314 LEU A N 1
ATOM 2646 C CA . LEU A 1 314 ? 29.794 9.712 -23.674 1.00 88.00 314 LEU A CA 1
ATOM 2647 C C . LEU A 1 314 ? 28.705 8.872 -22.991 1.00 88.00 314 LEU A C 1
ATOM 2649 O O . LEU A 1 314 ? 28.122 7.986 -23.615 1.00 88.00 314 LEU A O 1
ATOM 2653 N N . ALA A 1 315 ? 28.427 9.152 -21.716 1.00 88.56 315 ALA A N 1
ATOM 2654 C CA . ALA A 1 315 ? 27.421 8.426 -20.953 1.00 88.56 315 ALA A CA 1
ATOM 2655 C C . ALA A 1 315 ? 26.021 8.590 -21.552 1.00 88.56 315 ALA A C 1
ATOM 2657 O O . ALA A 1 315 ? 25.289 7.610 -21.649 1.00 88.56 315 ALA A O 1
ATOM 2658 N N . ASP A 1 316 ? 25.655 9.796 -21.973 1.00 87.38 316 ASP A N 1
ATOM 2659 C CA . ASP A 1 316 ? 24.346 10.087 -22.548 1.00 87.38 316 ASP A CA 1
ATOM 2660 C C . ASP A 1 316 ? 24.181 9.385 -23.900 1.00 87.38 316 ASP A C 1
ATOM 2662 O O . ASP A 1 316 ? 23.183 8.694 -24.110 1.00 87.38 316 ASP A O 1
ATOM 2666 N N . LEU A 1 317 ? 25.195 9.450 -24.769 1.00 87.75 317 LEU A N 1
ATOM 2667 C CA . LEU A 1 317 ? 25.162 8.810 -26.085 1.00 87.75 317 LEU A CA 1
ATOM 2668 C C . LEU A 1 317 ? 25.105 7.275 -25.991 1.00 87.75 317 LEU A C 1
ATOM 2670 O O . LEU A 1 317 ? 24.409 6.628 -26.780 1.00 87.75 317 LEU A O 1
ATOM 2674 N N . LEU A 1 318 ? 25.806 6.683 -25.018 1.00 90.06 318 LEU A N 1
ATOM 2675 C CA . LEU A 1 318 ? 25.713 5.250 -24.736 1.00 90.06 318 LEU A CA 1
ATOM 2676 C C . LEU A 1 318 ? 24.326 4.891 -24.191 1.00 90.06 318 LEU A C 1
ATOM 2678 O O . LEU A 1 318 ? 23.672 4.000 -24.728 1.00 90.06 318 LEU A O 1
ATOM 2682 N N . LYS A 1 319 ? 23.823 5.601 -23.175 1.00 88.50 319 LYS A N 1
ATOM 2683 C CA . LYS A 1 319 ? 22.494 5.327 -22.599 1.00 88.50 319 LYS A CA 1
ATOM 2684 C C . LYS A 1 319 ? 21.382 5.426 -23.642 1.00 88.50 319 LYS A C 1
ATOM 2686 O O . LYS A 1 319 ? 20.507 4.565 -23.660 1.00 88.50 319 LYS A O 1
ATOM 2691 N N . GLN A 1 320 ? 21.443 6.417 -24.530 1.00 83.69 320 GLN A N 1
ATOM 2692 C CA . GLN A 1 320 ? 20.498 6.570 -25.637 1.00 83.69 320 GLN A CA 1
ATOM 2693 C C . GLN A 1 320 ? 20.564 5.395 -26.614 1.00 83.69 320 GLN A C 1
ATOM 2695 O O . GLN A 1 320 ? 19.520 4.848 -26.966 1.00 83.69 320 GLN A O 1
ATOM 2700 N N . LYS A 1 321 ? 21.770 4.956 -27.008 1.00 86.19 321 LYS A N 1
ATOM 2701 C CA . LYS A 1 321 ? 21.931 3.813 -27.921 1.00 86.19 321 LYS A CA 1
ATOM 2702 C C . LYS A 1 321 ? 21.282 2.546 -27.382 1.00 86.19 321 LYS A C 1
ATOM 2704 O O . LYS A 1 321 ? 20.644 1.823 -28.137 1.00 86.19 321 LYS A O 1
ATOM 2709 N N . TYR A 1 322 ? 21.443 2.306 -26.086 1.00 81.38 322 TYR A N 1
ATOM 2710 C CA . TYR A 1 322 ? 20.861 1.159 -25.397 1.00 81.38 322 TYR A CA 1
ATOM 2711 C C . TYR A 1 322 ? 19.422 1.402 -24.941 1.00 81.38 322 TYR A C 1
ATOM 2713 O O . TYR A 1 322 ? 18.897 0.631 -24.143 1.00 81.38 322 TYR A O 1
ATOM 2721 N N . MET A 1 323 ? 18.774 2.479 -25.401 1.00 80.75 323 MET A N 1
ATOM 2722 C CA . MET A 1 323 ? 17.392 2.824 -25.052 1.00 80.75 323 MET A CA 1
ATOM 2723 C C . MET A 1 323 ? 17.149 2.826 -23.537 1.00 80.75 323 MET A C 1
ATOM 2725 O O . MET A 1 323 ? 16.096 2.410 -23.054 1.00 80.75 323 MET A O 1
ATOM 2729 N N . TYR A 1 324 ? 18.158 3.261 -22.781 1.00 82.94 324 TYR A N 1
ATOM 2730 C CA . TYR A 1 324 ? 18.176 3.240 -21.325 1.00 82.94 324 TYR A CA 1
ATOM 2731 C C . TYR A 1 324 ? 17.946 1.837 -20.727 1.00 82.94 324 TYR A C 1
ATOM 2733 O O . TYR A 1 324 ? 17.357 1.697 -19.660 1.00 82.94 324 TYR A O 1
ATOM 2741 N N . ARG A 1 325 ? 18.401 0.771 -21.394 1.00 84.38 325 ARG A N 1
ATOM 2742 C CA . ARG A 1 325 ? 18.342 -0.614 -20.905 1.00 84.38 325 ARG A CA 1
ATOM 2743 C C . ARG A 1 325 ? 19.714 -1.109 -20.466 1.00 84.38 325 ARG A C 1
ATOM 2745 O O . ARG A 1 325 ? 20.753 -0.638 -20.917 1.00 84.38 325 ARG A O 1
ATOM 2752 N N . CYS A 1 326 ? 19.707 -2.058 -19.535 1.00 88.56 326 CYS A N 1
ATOM 2753 C CA . CYS A 1 326 ? 20.922 -2.685 -19.040 1.00 88.56 326 CYS A CA 1
ATOM 2754 C C . CYS A 1 326 ? 21.418 -3.746 -20.025 1.00 88.56 326 CYS A C 1
ATOM 2756 O O . CYS A 1 326 ? 20.678 -4.667 -20.350 1.00 88.56 326 CYS A O 1
ATOM 2758 N N . GLN A 1 327 ? 22.697 -3.677 -20.388 1.00 92.12 327 GLN A N 1
ATOM 2759 C CA . GLN A 1 327 ? 23.352 -4.629 -21.293 1.00 92.12 327 GLN A CA 1
ATOM 2760 C C . GLN A 1 327 ? 23.520 -6.046 -20.721 1.00 92.12 327 GLN A C 1
ATOM 2762 O O . GLN A 1 327 ? 23.917 -6.953 -21.447 1.00 92.12 327 GLN A O 1
ATOM 2767 N N . LEU A 1 328 ? 23.269 -6.233 -19.422 1.00 88.88 328 LEU A N 1
ATOM 2768 C CA . LEU A 1 328 ? 23.445 -7.503 -18.708 1.00 88.88 328 LEU A CA 1
ATOM 2769 C C . LEU A 1 328 ? 22.110 -8.142 -18.304 1.00 88.88 328 LEU A C 1
ATOM 2771 O O . LEU A 1 328 ? 22.085 -9.287 -17.866 1.00 88.88 328 LEU A O 1
ATOM 2775 N N . CYS A 1 329 ? 20.988 -7.426 -18.420 1.00 82.38 329 CYS A N 1
ATOM 2776 C CA . CYS A 1 329 ? 19.682 -8.011 -18.128 1.00 82.38 329 CYS A CA 1
ATOM 2777 C C . CYS A 1 329 ? 19.253 -8.929 -19.283 1.00 82.38 329 CYS A C 1
ATOM 2779 O O . CYS A 1 329 ? 19.169 -8.482 -20.422 1.00 82.38 329 CYS A O 1
ATOM 2781 N N . GLY A 1 330 ? 18.950 -10.189 -18.973 1.00 66.62 330 GLY A N 1
ATOM 2782 C CA . GLY A 1 330 ? 18.410 -11.192 -19.895 1.00 66.62 330 GLY A CA 1
ATOM 2783 C C . GLY A 1 330 ? 17.465 -12.140 -19.155 1.00 66.62 330 GLY A C 1
ATOM 2784 O O . GLY A 1 330 ? 17.367 -12.063 -17.929 1.00 66.62 330 GLY A O 1
ATOM 2785 N N . GLU A 1 331 ? 16.779 -13.023 -19.884 1.00 51.75 331 GLU A N 1
ATOM 2786 C CA . GLU A 1 331 ? 15.776 -13.961 -19.335 1.00 51.75 331 GLU A CA 1
ATOM 2787 C C . GLU A 1 331 ? 16.328 -14.840 -18.197 1.00 51.75 331 GLU A C 1
ATOM 2789 O O . GLU A 1 331 ? 15.609 -15.190 -17.264 1.00 51.75 331 GLU A O 1
ATOM 2794 N N . GLU A 1 332 ? 17.633 -15.112 -18.218 1.00 48.53 332 GLU A N 1
ATOM 2795 C CA . GLU A 1 332 ? 18.347 -15.947 -17.246 1.00 48.53 332 GLU A CA 1
ATOM 2796 C C . GLU A 1 332 ? 18.608 -15.256 -15.888 1.00 48.53 332 GLU A C 1
ATOM 2798 O O . GLU A 1 332 ? 18.917 -15.927 -14.905 1.00 48.53 332 GLU A O 1
ATOM 2803 N N . ASN A 1 333 ? 18.463 -13.925 -15.798 1.00 48.22 333 ASN A N 1
ATOM 2804 C CA . ASN A 1 333 ? 18.904 -13.126 -14.639 1.00 48.22 333 ASN A CA 1
ATOM 2805 C C . ASN A 1 333 ? 17.774 -12.722 -13.669 1.00 48.22 333 ASN A C 1
ATOM 2807 O O . ASN A 1 333 ? 17.987 -11.913 -12.762 1.00 48.22 333 ASN A O 1
ATOM 2811 N N . GLY A 1 334 ? 16.582 -13.310 -13.822 1.00 47.66 334 GLY A N 1
ATOM 2812 C CA . GLY A 1 334 ? 15.428 -13.068 -12.952 1.00 47.66 334 GLY A CA 1
ATOM 2813 C C . GLY A 1 334 ? 14.838 -11.652 -13.059 1.00 47.66 334 GLY A C 1
ATOM 2814 O O . GLY A 1 334 ? 15.320 -10.784 -13.788 1.00 47.66 334 GLY A O 1
ATOM 2815 N N . ALA A 1 335 ? 13.747 -11.405 -12.328 1.00 55.47 335 ALA A N 1
ATOM 2816 C CA . ALA A 1 335 ? 13.043 -10.124 -12.352 1.00 55.47 335 ALA A CA 1
ATOM 2817 C C . ALA A 1 335 ? 13.801 -9.052 -11.546 1.00 55.47 335 ALA A C 1
ATOM 2819 O O . ALA A 1 335 ? 13.588 -8.887 -10.343 1.00 55.47 335 ALA A O 1
ATOM 2820 N N . ILE A 1 336 ? 14.690 -8.308 -12.206 1.00 63.31 336 ILE A N 1
ATOM 2821 C CA . ILE A 1 336 ? 15.365 -7.150 -11.607 1.00 63.31 336 ILE A CA 1
ATOM 2822 C C . ILE A 1 336 ? 14.416 -5.939 -11.644 1.00 63.31 336 ILE A C 1
ATOM 2824 O O . ILE A 1 336 ? 13.934 -5.586 -12.723 1.00 63.31 336 ILE A O 1
ATOM 2828 N N . PRO A 1 337 ? 14.163 -5.262 -10.506 1.00 62.06 337 PRO A N 1
ATOM 2829 C CA . PRO A 1 337 ? 13.335 -4.061 -10.473 1.00 62.06 337 PRO A CA 1
ATOM 2830 C C . PRO A 1 337 ? 13.877 -2.961 -11.392 1.00 62.06 337 PRO A C 1
ATOM 2832 O O . PRO A 1 337 ? 15.039 -2.561 -11.289 1.00 62.06 337 PRO A O 1
ATOM 2835 N N . ILE A 1 338 ? 13.015 -2.457 -12.271 1.00 73.69 338 ILE A N 1
ATOM 2836 C CA . ILE A 1 338 ? 13.311 -1.337 -13.164 1.00 73.69 338 ILE A CA 1
ATOM 2837 C C . ILE A 1 338 ? 12.881 -0.045 -12.466 1.00 73.69 338 ILE A C 1
ATOM 2839 O O . ILE A 1 338 ? 11.771 0.047 -11.945 1.00 73.69 338 ILE A O 1
ATOM 2843 N N . ILE A 1 339 ? 13.766 0.949 -12.448 1.00 76.88 339 ILE A N 1
ATOM 2844 C CA . ILE A 1 339 ? 13.466 2.287 -11.931 1.00 76.88 339 ILE A CA 1
ATOM 2845 C C . ILE A 1 339 ? 13.171 3.176 -13.134 1.00 76.88 339 ILE A C 1
ATOM 2847 O O . ILE A 1 339 ? 14.045 3.378 -13.972 1.00 76.88 339 ILE A O 1
ATOM 2851 N N . GLU A 1 340 ? 11.951 3.685 -13.233 1.00 71.69 340 GLU A N 1
ATOM 2852 C CA . GLU A 1 340 ? 11.532 4.613 -14.285 1.00 71.69 340 GLU A CA 1
ATOM 2853 C C . GLU A 1 340 ? 11.756 6.056 -13.819 1.00 71.69 340 GLU A C 1
ATOM 2855 O O . GLU A 1 340 ? 11.488 6.387 -12.661 1.00 71.69 340 GLU A O 1
ATOM 2860 N N . LYS A 1 341 ? 12.293 6.903 -14.700 1.00 68.62 341 LYS A N 1
ATOM 2861 C CA . LYS A 1 341 ? 12.422 8.345 -14.467 1.00 68.62 341 LYS A CA 1
ATOM 2862 C C . LYS A 1 341 ? 11.134 9.061 -14.874 1.00 68.62 341 LYS A C 1
ATOM 2864 O O . LYS A 1 341 ? 10.324 8.526 -15.623 1.00 68.62 341 LYS A O 1
ATOM 2869 N N . ASP A 1 342 ? 11.000 10.316 -14.456 1.00 50.12 342 ASP A N 1
ATOM 2870 C CA . ASP A 1 342 ? 9.850 11.166 -14.798 1.00 50.12 342 ASP A CA 1
ATOM 2871 C C . ASP A 1 342 ? 9.650 11.353 -16.318 1.00 50.12 342 ASP A C 1
ATOM 2873 O O . ASP A 1 342 ? 8.543 11.641 -16.764 1.00 50.12 342 ASP A O 1
ATOM 2877 N N . ASP A 1 343 ? 10.710 11.169 -17.117 1.00 52.94 343 ASP A N 1
ATOM 2878 C CA . ASP A 1 343 ? 10.702 11.242 -18.586 1.00 52.94 343 ASP A CA 1
ATOM 2879 C C . ASP A 1 343 ? 10.321 9.913 -19.282 1.00 52.94 343 ASP A C 1
ATOM 2881 O O . ASP A 1 343 ? 10.376 9.821 -20.509 1.00 52.94 343 ASP A O 1
ATOM 2885 N N . GLY A 1 344 ? 9.958 8.876 -18.516 1.00 52.59 344 GLY A N 1
ATOM 2886 C CA . GLY A 1 344 ? 9.574 7.552 -19.020 1.00 52.59 344 GLY A CA 1
ATOM 2887 C C . GLY A 1 344 ? 10.745 6.666 -19.458 1.00 52.59 344 GLY A C 1
ATOM 2888 O O . GLY A 1 344 ? 10.544 5.525 -19.870 1.00 52.59 344 GLY A O 1
ATOM 2889 N N . THR A 1 345 ? 11.986 7.153 -19.378 1.00 68.69 345 THR A N 1
ATOM 2890 C CA . THR A 1 345 ? 13.174 6.326 -19.626 1.00 68.69 345 THR A CA 1
ATOM 2891 C C . THR A 1 345 ? 13.637 5.658 -18.333 1.00 68.69 345 THR A C 1
ATOM 2893 O O . THR A 1 345 ? 13.406 6.161 -17.231 1.00 68.69 345 THR A O 1
ATOM 2896 N N . HIS A 1 346 ? 14.310 4.510 -18.423 1.00 81.06 346 HIS A N 1
ATOM 2897 C CA . HIS A 1 346 ? 14.768 3.828 -17.214 1.00 81.06 346 HIS A CA 1
ATOM 2898 C C . HIS A 1 346 ? 16.060 4.440 -16.658 1.00 81.06 346 HIS A C 1
ATOM 2900 O O . HIS A 1 346 ? 16.921 4.959 -17.375 1.00 81.06 346 HIS A O 1
ATOM 2906 N N . TYR A 1 347 ? 16.224 4.360 -15.343 1.00 86.44 347 TYR A N 1
ATOM 2907 C CA . TYR A 1 347 ? 17.452 4.745 -14.677 1.00 86.44 347 TYR A CA 1
ATOM 2908 C C . TYR A 1 347 ? 18.527 3.675 -14.901 1.00 86.44 347 TYR A C 1
ATOM 2910 O O . TYR A 1 347 ? 18.455 2.557 -14.383 1.00 86.44 347 TYR A O 1
ATOM 2918 N N . VAL A 1 348 ? 19.544 4.053 -15.670 1.00 92.06 348 VAL A N 1
ATOM 2919 C CA . VAL A 1 348 ? 20.747 3.263 -15.934 1.00 92.06 348 VAL A CA 1
ATOM 2920 C C . VAL A 1 348 ? 21.999 4.113 -15.741 1.00 92.06 348 VAL A C 1
ATOM 2922 O O . VAL A 1 348 ? 22.004 5.340 -15.907 1.00 92.06 348 VAL A O 1
ATOM 2925 N N . GLU A 1 349 ? 23.086 3.439 -15.405 1.00 93.69 349 GLU A N 1
ATOM 2926 C CA . GLU A 1 349 ? 24.379 4.014 -15.073 1.00 93.69 349 GLU A CA 1
ATOM 2927 C C . GLU A 1 349 ? 25.417 3.538 -16.088 1.00 93.69 349 GLU A C 1
ATOM 2929 O O . GLU A 1 349 ? 25.361 2.405 -16.563 1.00 93.69 349 GLU A O 1
ATOM 2934 N N . MET A 1 350 ? 26.346 4.427 -16.446 1.00 94.06 350 MET A N 1
ATOM 2935 C CA . MET A 1 350 ? 27.512 4.040 -17.233 1.00 94.06 350 MET A CA 1
ATOM 2936 C C . MET A 1 350 ? 28.592 3.547 -16.268 1.00 94.06 350 MET A C 1
ATOM 2938 O O . MET A 1 350 ? 28.946 4.264 -15.332 1.00 94.06 350 MET A O 1
ATOM 2942 N N . HIS A 1 351 ? 29.111 2.349 -16.500 1.00 93.19 351 HIS A N 1
ATOM 2943 C CA . HIS A 1 351 ? 30.140 1.705 -15.698 1.00 93.19 351 HIS A CA 1
ATOM 2944 C C . HIS A 1 351 ? 31.369 1.412 -16.556 1.00 93.19 351 HIS A C 1
ATOM 2946 O O . HIS A 1 351 ? 31.246 0.783 -17.603 1.00 93.19 351 HIS A O 1
ATOM 2952 N N . HIS A 1 352 ? 32.555 1.829 -16.113 1.00 91.44 352 HIS A N 1
ATOM 2953 C CA . HIS A 1 352 ? 33.805 1.422 -16.757 1.00 91.44 352 HIS A CA 1
ATOM 2954 C C . HIS A 1 352 ? 34.206 0.023 -16.291 1.00 91.44 352 HIS A C 1
ATOM 2956 O O . HIS A 1 352 ? 34.297 -0.198 -15.086 1.00 91.44 352 HIS A O 1
ATOM 2962 N N . ILE A 1 353 ? 34.485 -0.887 -17.227 1.00 90.25 353 ILE A N 1
ATOM 2963 C CA . ILE A 1 353 ? 34.865 -2.280 -16.931 1.00 90.25 353 ILE A CA 1
ATOM 2964 C C . ILE A 1 353 ? 36.197 -2.299 -16.172 1.00 90.25 353 ILE A C 1
ATOM 2966 O O . ILE A 1 353 ? 36.296 -2.835 -15.068 1.00 90.25 353 ILE A O 1
ATOM 2970 N N . VAL A 1 354 ? 37.216 -1.637 -16.726 1.00 87.31 354 VAL A N 1
ATOM 2971 C CA . VAL A 1 354 ? 38.445 -1.308 -16.000 1.00 87.31 354 VAL A CA 1
ATOM 2972 C C . VAL A 1 354 ? 38.314 0.091 -15.414 1.00 87.31 354 VAL A C 1
ATOM 2974 O O . VAL A 1 354 ? 38.143 1.077 -16.135 1.00 87.31 354 VAL A O 1
ATOM 2977 N N . ALA A 1 355 ? 38.400 0.183 -14.086 1.00 86.50 355 ALA A N 1
ATOM 2978 C CA . ALA A 1 355 ? 38.212 1.431 -13.361 1.00 86.50 355 ALA A CA 1
ATOM 2979 C C . ALA A 1 355 ? 39.289 2.469 -13.715 1.00 86.50 355 ALA A C 1
ATOM 2981 O O . ALA A 1 355 ? 40.479 2.166 -13.739 1.00 86.50 355 ALA A O 1
ATOM 2982 N N . LEU A 1 356 ? 38.894 3.737 -13.861 1.00 85.12 356 LEU A N 1
ATOM 2983 C CA . LEU A 1 356 ? 39.822 4.837 -14.170 1.00 85.12 356 LEU A CA 1
ATOM 2984 C C . LEU A 1 356 ? 40.963 4.979 -13.142 1.00 85.12 356 LEU A C 1
ATOM 2986 O O . LEU A 1 356 ? 42.076 5.376 -13.487 1.00 85.12 356 LEU A O 1
ATOM 2990 N N . ALA A 1 357 ? 40.708 4.623 -11.879 1.00 83.56 357 ALA A N 1
ATOM 2991 C CA . ALA A 1 357 ? 41.705 4.642 -10.807 1.00 83.56 357 ALA A CA 1
ATOM 2992 C C . ALA A 1 357 ? 42.835 3.607 -10.986 1.00 83.56 357 ALA A C 1
ATOM 2994 O O . ALA A 1 357 ? 43.870 3.734 -10.321 1.00 83.56 357 ALA A O 1
ATOM 2995 N N . ASP A 1 358 ? 42.649 2.617 -11.867 1.00 83.56 358 ASP A N 1
ATOM 2996 C CA . ASP A 1 358 ? 43.617 1.557 -12.166 1.00 83.56 358 ASP A CA 1
ATOM 2997 C C . ASP A 1 358 ? 44.595 1.946 -13.294 1.00 83.56 358 ASP A C 1
ATOM 2999 O O . ASP A 1 358 ? 45.471 1.149 -13.633 1.00 83.56 358 ASP A O 1
ATOM 3003 N N . THR A 1 359 ? 44.507 3.173 -13.836 1.00 81.94 359 THR A N 1
ATOM 3004 C CA . THR A 1 359 ? 45.419 3.694 -14.878 1.00 81.94 359 THR A CA 1
ATOM 3005 C C . THR A 1 359 ? 46.885 3.444 -14.503 1.00 81.94 359 THR A C 1
ATOM 3007 O O . THR A 1 359 ? 47.360 3.934 -13.477 1.00 81.94 359 THR A O 1
ATOM 3010 N N . GLY A 1 360 ? 47.598 2.662 -15.324 1.00 77.69 360 GLY A N 1
ATOM 3011 C CA . GLY A 1 360 ? 49.015 2.318 -15.136 1.00 77.69 360 GLY A CA 1
ATOM 3012 C C . GLY A 1 360 ? 49.328 1.316 -14.010 1.00 77.69 360 GLY A C 1
ATOM 3013 O O . GLY A 1 360 ? 50.499 0.966 -13.831 1.00 77.69 360 GLY A O 1
ATOM 3014 N N . LYS A 1 361 ? 48.318 0.840 -13.265 1.00 82.25 361 LYS A N 1
ATOM 3015 C CA . LYS A 1 361 ? 48.479 -0.024 -12.077 1.00 82.25 361 LYS A CA 1
ATOM 3016 C C . LYS A 1 361 ? 48.256 -1.510 -12.335 1.00 82.25 361 LYS A C 1
ATOM 3018 O O . LYS A 1 361 ? 48.799 -2.328 -11.601 1.00 82.25 361 LYS A O 1
ATOM 3023 N N . THR A 1 362 ? 47.434 -1.852 -13.320 1.00 82.75 362 THR A N 1
ATOM 3024 C CA . THR A 1 362 ? 47.137 -3.243 -13.697 1.00 82.75 362 THR A CA 1
ATOM 3025 C C . THR A 1 362 ? 47.554 -3.481 -15.137 1.00 82.75 362 THR A C 1
ATOM 3027 O O . THR A 1 362 ? 47.639 -2.526 -15.912 1.00 82.75 362 THR A O 1
ATOM 3030 N N . GLU A 1 363 ? 47.833 -4.734 -15.481 1.00 82.19 363 GLU A N 1
ATOM 3031 C CA . GLU A 1 363 ? 48.211 -5.100 -16.844 1.00 82.19 363 GLU A CA 1
ATOM 3032 C C . GLU A 1 363 ? 47.068 -4.799 -17.816 1.00 82.19 363 GLU A C 1
ATOM 3034 O O . GLU A 1 363 ? 47.272 -4.141 -18.829 1.00 82.19 363 GLU A O 1
ATOM 3039 N N . GLU A 1 364 ? 45.833 -5.135 -17.438 1.00 79.25 364 GLU A N 1
ATOM 3040 C CA . GLU A 1 364 ? 44.638 -4.830 -18.223 1.00 79.25 364 GLU A CA 1
ATOM 3041 C C . GLU A 1 364 ? 44.470 -3.323 -18.456 1.00 79.25 364 GLU A C 1
ATOM 3043 O O . GLU A 1 364 ? 44.140 -2.888 -19.559 1.00 79.25 364 GLU A O 1
ATOM 3048 N N . ALA A 1 365 ? 44.745 -2.502 -17.438 1.00 82.44 365 ALA A N 1
ATOM 3049 C CA . ALA A 1 365 ? 44.672 -1.054 -17.582 1.00 82.44 365 ALA A CA 1
ATOM 3050 C C . ALA A 1 365 ? 45.765 -0.477 -18.490 1.00 82.44 365 ALA A C 1
ATOM 3052 O O . ALA A 1 365 ? 45.532 0.551 -19.126 1.00 82.44 365 ALA A O 1
ATOM 3053 N N . ARG A 1 366 ? 46.952 -1.094 -18.528 1.00 83.31 366 ARG A N 1
ATOM 3054 C CA . ARG A 1 366 ? 48.037 -0.693 -19.433 1.00 83.31 366 ARG A CA 1
ATOM 3055 C C . ARG A 1 366 ? 47.697 -1.061 -20.867 1.00 83.31 366 ARG A C 1
ATOM 3057 O O . ARG A 1 366 ? 47.696 -0.172 -21.701 1.00 83.31 366 ARG A O 1
ATOM 3064 N N . LEU A 1 367 ? 47.264 -2.298 -21.110 1.00 81.81 367 LEU A N 1
ATOM 3065 C CA . LEU A 1 367 ? 46.855 -2.765 -22.438 1.00 81.81 367 LEU A CA 1
ATOM 3066 C C . LEU A 1 367 ? 45.766 -1.872 -23.053 1.00 81.81 367 LEU A C 1
ATOM 3068 O O . LEU A 1 367 ? 45.907 -1.409 -24.180 1.00 81.81 367 LEU A O 1
ATOM 3072 N N . ILE A 1 368 ? 44.717 -1.551 -22.288 1.00 79.44 368 ILE A N 1
ATOM 3073 C CA . ILE A 1 368 ? 43.647 -0.656 -22.759 1.00 79.44 368 ILE A CA 1
ATOM 3074 C C . ILE A 1 368 ? 44.170 0.761 -23.027 1.00 79.44 368 ILE A C 1
ATOM 3076 O O . ILE A 1 368 ? 43.768 1.401 -24.000 1.00 79.44 368 ILE A O 1
ATOM 3080 N N . ALA A 1 369 ? 45.024 1.290 -22.147 1.00 81.00 369 ALA A N 1
ATOM 3081 C CA . ALA A 1 369 ? 45.566 2.634 -22.306 1.00 81.00 369 ALA A CA 1
ATOM 3082 C C . ALA A 1 369 ? 46.532 2.733 -23.496 1.00 81.00 369 ALA A C 1
ATOM 3084 O O . ALA A 1 369 ? 46.499 3.742 -24.195 1.00 81.00 369 ALA A O 1
ATOM 3085 N N . ASP A 1 370 ? 47.338 1.703 -23.742 1.00 81.81 370 ASP A N 1
ATOM 3086 C CA . ASP A 1 370 ? 48.287 1.644 -24.853 1.00 81.81 370 ASP A CA 1
ATOM 3087 C C . ASP A 1 370 ? 47.556 1.512 -26.194 1.00 81.81 370 ASP A C 1
ATOM 3089 O O . ASP A 1 370 ? 47.908 2.186 -27.160 1.00 81.81 370 ASP A O 1
ATOM 3093 N N . GLU A 1 371 ? 46.490 0.710 -26.253 1.00 81.12 371 GLU A N 1
ATOM 3094 C CA . GLU A 1 371 ? 45.749 0.488 -27.495 1.00 81.12 371 GLU A CA 1
ATOM 3095 C C . GLU A 1 371 ? 44.746 1.605 -27.812 1.00 81.12 371 GLU A C 1
ATOM 3097 O O . GLU A 1 371 ? 44.658 2.081 -28.944 1.00 81.12 371 GLU A O 1
ATOM 3102 N N . TRP A 1 372 ? 43.959 2.042 -26.826 1.00 79.12 372 TRP A N 1
ATOM 3103 C CA . TRP A 1 372 ? 42.859 2.995 -27.040 1.00 79.12 372 TRP A CA 1
ATOM 3104 C C . TRP A 1 372 ? 43.176 4.409 -26.535 1.00 79.12 372 TRP A C 1
ATOM 3106 O O . TRP A 1 372 ? 42.318 5.300 -26.569 1.00 79.12 372 TRP A O 1
ATOM 3116 N N . GLY A 1 373 ? 44.400 4.630 -26.049 1.00 77.62 373 GLY A N 1
ATOM 3117 C CA . GLY A 1 373 ? 44.917 5.912 -25.562 1.00 77.62 373 GLY A CA 1
ATOM 3118 C C . GLY A 1 373 ? 44.380 6.354 -24.195 1.00 77.62 373 GLY A C 1
ATOM 3119 O O . GLY A 1 373 ? 44.885 7.314 -23.613 1.00 77.62 373 GLY A O 1
ATOM 3120 N N . SER A 1 374 ? 43.327 5.715 -23.672 1.00 82.81 374 SER A N 1
ATOM 3121 C CA . SER A 1 374 ? 42.708 6.060 -22.389 1.00 82.81 374 SER A CA 1
ATOM 3122 C C . SER A 1 374 ? 41.772 4.961 -21.890 1.00 82.81 374 SER A C 1
ATOM 3124 O O . SER A 1 374 ? 41.060 4.348 -22.681 1.00 82.81 374 SER A O 1
ATOM 3126 N N . LEU A 1 375 ? 41.669 4.805 -20.564 1.00 83.81 375 LEU A N 1
ATOM 3127 C CA . LEU A 1 375 ? 40.620 3.991 -19.933 1.00 83.81 375 LEU A CA 1
ATOM 3128 C C . LEU A 1 375 ? 39.218 4.603 -20.065 1.00 83.81 375 LEU A C 1
ATOM 3130 O O . LEU A 1 375 ? 38.220 3.894 -19.956 1.00 83.81 375 LEU A O 1
ATOM 3134 N N . ASP A 1 376 ? 39.118 5.918 -20.268 1.00 86.25 376 ASP A N 1
ATOM 3135 C CA . ASP A 1 376 ? 37.842 6.630 -20.349 1.00 86.25 376 ASP A CA 1
ATOM 3136 C C . ASP A 1 376 ? 37.350 6.671 -21.804 1.00 86.25 376 ASP A C 1
ATOM 3138 O O . ASP A 1 376 ? 37.306 7.729 -22.441 1.00 86.25 376 ASP A O 1
ATOM 3142 N N . THR A 1 377 ? 37.058 5.475 -22.317 1.00 86.94 377 THR A N 1
ATOM 3143 C CA . THR A 1 377 ? 36.692 5.165 -23.703 1.00 86.94 377 THR A CA 1
ATOM 3144 C C . THR A 1 377 ? 35.405 4.363 -23.762 1.00 86.94 377 THR A C 1
ATOM 3146 O O . THR A 1 377 ? 35.119 3.566 -22.867 1.00 86.94 377 THR A O 1
ATOM 3149 N N . TYR A 1 378 ? 34.642 4.541 -24.842 1.00 88.88 378 TYR A N 1
ATOM 3150 C CA . TYR A 1 378 ? 33.413 3.785 -25.068 1.00 88.88 378 TYR A CA 1
ATOM 3151 C C . TYR A 1 378 ? 33.686 2.277 -25.103 1.00 88.88 378 TYR A C 1
ATOM 3153 O O . TYR A 1 378 ? 32.932 1.525 -24.506 1.00 88.88 378 TYR A O 1
ATOM 3161 N N . LYS A 1 379 ? 34.815 1.832 -25.676 1.00 89.38 379 LYS A N 1
ATOM 3162 C CA . LYS A 1 379 ? 35.198 0.408 -25.724 1.00 89.38 379 LYS A CA 1
ATOM 3163 C C . LYS A 1 379 ? 35.415 -0.230 -24.329 1.00 89.38 379 LYS A C 1
ATOM 3165 O O . LYS A 1 379 ? 35.447 -1.449 -24.224 1.00 89.38 379 LYS A O 1
ATOM 3170 N N . ASN A 1 380 ? 35.542 0.573 -23.264 1.00 90.00 380 ASN A N 1
ATOM 3171 C CA . ASN A 1 380 ? 35.713 0.141 -21.868 1.00 90.00 380 ASN A CA 1
ATOM 3172 C C . ASN A 1 380 ? 34.487 0.490 -20.991 1.00 90.00 380 ASN A C 1
ATOM 3174 O O . ASN A 1 380 ? 34.595 0.531 -19.766 1.00 90.00 380 ASN A O 1
ATOM 3178 N N . ALA A 1 381 ? 33.327 0.793 -21.580 1.00 92.12 381 ALA A N 1
ATOM 3179 C CA . ALA A 1 381 ? 32.145 1.257 -20.855 1.00 92.12 381 ALA A CA 1
ATOM 3180 C C . ALA A 1 381 ? 30.932 0.340 -21.062 1.00 92.12 381 ALA A C 1
ATOM 3182 O O . ALA A 1 381 ? 30.769 -0.285 -22.099 1.00 92.12 381 ALA A O 1
ATOM 3183 N N . LEU A 1 382 ? 30.056 0.275 -20.062 1.00 94.12 382 LEU A N 1
ATOM 3184 C CA . LEU A 1 382 ? 28.801 -0.473 -20.094 1.00 94.12 382 LEU A CA 1
ATOM 3185 C C . LEU A 1 382 ? 27.652 0.376 -19.577 1.00 94.12 382 LEU A C 1
ATOM 3187 O O . LEU A 1 382 ? 27.826 1.156 -18.647 1.00 94.12 382 LEU A O 1
ATOM 3191 N N . VAL A 1 383 ? 26.456 0.158 -20.108 1.00 94.50 383 VAL A N 1
ATOM 3192 C CA . VAL A 1 383 ? 25.196 0.687 -19.588 1.00 94.50 383 VAL A CA 1
ATOM 3193 C C . VAL A 1 383 ? 24.516 -0.390 -18.749 1.00 94.50 383 VAL A C 1
ATOM 3195 O O . VAL A 1 383 ? 24.168 -1.468 -19.239 1.00 94.50 383 VAL A O 1
ATOM 3198 N N . VAL A 1 384 ? 24.324 -0.114 -17.460 1.00 93.88 384 VAL A N 1
ATOM 3199 C CA . VAL A 1 384 ? 23.825 -1.092 -16.484 1.00 93.88 384 VAL A CA 1
ATOM 3200 C C . VAL A 1 384 ? 22.747 -0.522 -15.568 1.00 93.88 384 VAL A C 1
ATOM 3202 O O . VAL A 1 384 ? 22.709 0.673 -15.297 1.00 93.88 384 VAL A O 1
ATOM 3205 N N . CYS A 1 385 ? 21.848 -1.377 -15.072 1.00 90.38 385 CYS A N 1
ATOM 3206 C CA . CYS A 1 385 ? 20.911 -0.998 -14.012 1.00 90.38 385 CYS A CA 1
ATOM 3207 C C . CYS A 1 385 ? 21.639 -0.909 -12.654 1.00 90.38 385 CYS A C 1
ATOM 3209 O O . CYS A 1 385 ? 22.722 -1.485 -12.512 1.00 90.38 385 CYS A O 1
ATOM 3211 N N . PRO A 1 386 ? 21.050 -0.284 -11.617 1.00 90.31 386 PRO A N 1
ATOM 3212 C CA . PRO A 1 386 ? 21.699 -0.150 -10.305 1.00 90.31 386 PRO A CA 1
ATOM 3213 C C . PRO A 1 386 ? 22.077 -1.483 -9.657 1.00 90.31 386 PRO A C 1
ATOM 3215 O O . PRO A 1 386 ? 23.099 -1.590 -8.978 1.00 90.31 386 PRO A O 1
ATOM 3218 N N . HIS A 1 387 ? 21.271 -2.524 -9.895 1.00 87.81 387 HIS A N 1
ATOM 3219 C CA . HIS A 1 387 ? 21.575 -3.871 -9.427 1.00 87.81 387 HIS A CA 1
ATOM 3220 C C . HIS A 1 387 ? 22.876 -4.388 -10.051 1.00 87.81 387 HIS A C 1
ATOM 3222 O O . HIS A 1 387 ? 23.818 -4.714 -9.329 1.00 87.81 387 HIS A O 1
ATOM 3228 N N . HIS A 1 388 ? 22.957 -4.401 -11.384 1.00 89.56 388 HIS A N 1
ATOM 3229 C CA . HIS A 1 388 ? 24.146 -4.857 -12.096 1.00 89.56 388 HIS A CA 1
ATOM 3230 C C . HIS A 1 388 ? 25.351 -3.947 -11.864 1.00 89.56 388 HIS A C 1
ATOM 3232 O O . HIS A 1 388 ? 26.469 -4.442 -11.777 1.00 89.56 388 HIS A O 1
ATOM 3238 N N . HIS A 1 389 ? 25.149 -2.645 -11.667 1.00 91.88 389 HIS A N 1
ATOM 3239 C CA . HIS A 1 389 ? 26.238 -1.747 -11.311 1.00 91.88 389 HIS A CA 1
ATOM 3240 C C . HIS A 1 389 ? 26.878 -2.140 -9.972 1.00 91.88 389 HIS A C 1
ATOM 3242 O O . HIS A 1 389 ? 28.097 -2.295 -9.882 1.00 91.88 389 HIS A O 1
ATOM 3248 N N . ARG A 1 390 ? 26.062 -2.392 -8.939 1.00 89.19 390 ARG A N 1
ATOM 3249 C CA . ARG A 1 390 ? 26.545 -2.895 -7.644 1.00 89.19 390 ARG A CA 1
ATOM 3250 C C . ARG A 1 390 ? 27.168 -4.288 -7.773 1.00 89.19 390 ARG A C 1
ATOM 3252 O O . ARG A 1 390 ? 28.187 -4.564 -7.139 1.00 89.19 390 ARG A O 1
ATOM 3259 N N . TYR A 1 391 ? 26.568 -5.155 -8.584 1.00 87.12 391 TYR A N 1
ATOM 3260 C CA . TYR A 1 391 ? 27.064 -6.505 -8.839 1.00 87.12 391 TYR A CA 1
ATOM 3261 C C . TYR A 1 391 ? 28.480 -6.481 -9.432 1.00 87.12 391 TYR A C 1
ATOM 3263 O O . TYR A 1 391 ? 29.371 -7.143 -8.901 1.00 87.12 391 TYR A O 1
ATOM 3271 N N . LEU A 1 392 ? 28.720 -5.648 -10.451 1.00 89.56 392 LEU A N 1
ATOM 3272 C CA . LEU A 1 392 ? 30.026 -5.507 -11.100 1.00 89.56 392 LEU A CA 1
ATOM 3273 C C . LEU A 1 392 ? 31.118 -4.986 -10.154 1.00 89.56 392 LEU A C 1
ATOM 3275 O O . LEU A 1 392 ? 32.262 -5.419 -10.266 1.00 89.56 392 LEU A O 1
ATOM 3279 N N . HIS A 1 393 ? 30.786 -4.112 -9.195 1.00 86.38 393 HIS A N 1
ATOM 3280 C CA . HIS A 1 393 ? 31.767 -3.586 -8.231 1.00 86.38 393 HIS A CA 1
ATOM 3281 C C . HIS A 1 393 ? 32.160 -4.589 -7.146 1.00 86.38 393 HIS A C 1
ATOM 3283 O O . HIS A 1 393 ? 33.338 -4.697 -6.802 1.00 86.38 393 HIS A O 1
ATOM 3289 N N . TYR A 1 394 ? 31.187 -5.298 -6.571 1.00 84.69 394 TYR A N 1
ATOM 3290 C CA . TYR A 1 394 ? 31.399 -5.999 -5.298 1.00 84.69 394 TYR A CA 1
ATOM 3291 C C . TYR A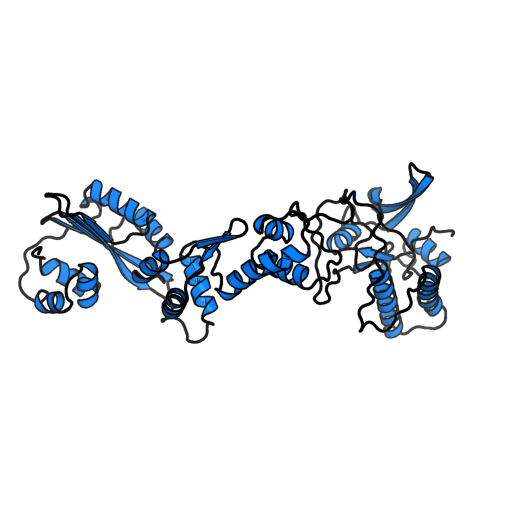 1 394 ? 31.311 -7.516 -5.400 1.00 84.69 394 TYR A C 1
ATOM 3293 O O . TYR A 1 394 ? 31.970 -8.228 -4.634 1.00 84.69 394 TYR A O 1
ATOM 3301 N N . HIS A 1 395 ? 30.501 -8.035 -6.320 1.00 80.81 395 HIS A N 1
ATOM 3302 C CA . HIS A 1 395 ? 30.273 -9.466 -6.385 1.00 80.81 395 HIS A CA 1
ATOM 3303 C C . HIS A 1 395 ? 31.537 -10.177 -6.883 1.00 80.81 395 HIS A C 1
ATOM 3305 O O . HIS A 1 395 ? 32.200 -9.737 -7.820 1.00 80.81 395 HIS A O 1
ATOM 3311 N N . HIS A 1 396 ? 31.926 -11.251 -6.191 1.00 81.44 396 HIS A N 1
ATOM 3312 C CA . HIS A 1 396 ? 33.126 -12.040 -6.489 1.00 81.44 396 HIS A CA 1
ATOM 3313 C C . HIS A 1 396 ? 34.430 -11.239 -6.705 1.00 81.44 396 HIS A C 1
ATOM 3315 O O . HIS A 1 396 ? 35.300 -11.641 -7.477 1.00 81.44 396 HIS A O 1
ATOM 3321 N N . GLY A 1 397 ? 34.612 -10.143 -5.959 1.00 78.25 397 GLY A N 1
ATOM 3322 C CA . GLY A 1 397 ? 35.830 -9.324 -6.016 1.00 78.25 397 GLY A CA 1
ATOM 3323 C C . GLY A 1 397 ? 35.869 -8.325 -7.175 1.00 78.25 397 GLY A C 1
ATOM 3324 O O . GLY A 1 397 ? 36.929 -7.758 -7.441 1.00 78.25 397 GLY A O 1
ATOM 3325 N N . GLY A 1 398 ? 34.729 -8.112 -7.832 1.00 84.31 398 GLY A N 1
ATOM 3326 C CA . GLY A 1 398 ? 34.560 -7.168 -8.924 1.00 84.31 398 GLY A CA 1
ATOM 3327 C C . GLY A 1 398 ? 34.897 -7.764 -10.289 1.00 84.31 398 GLY A C 1
ATOM 3328 O O . GLY A 1 398 ? 35.728 -8.670 -10.405 1.00 84.31 398 GLY A O 1
ATOM 3329 N N . PHE A 1 399 ? 34.229 -7.243 -11.312 1.00 88.06 399 PHE A N 1
ATOM 3330 C CA . PHE A 1 399 ? 34.284 -7.679 -12.704 1.00 88.06 399 PHE A CA 1
ATOM 3331 C C . PHE A 1 399 ? 35.091 -6.678 -13.522 1.00 88.06 399 PHE A C 1
ATOM 3333 O O . PHE A 1 399 ? 34.660 -5.545 -13.690 1.00 88.06 399 PHE A O 1
ATOM 3340 N N . LYS A 1 400 ? 36.277 -7.089 -13.980 1.00 83.69 400 LYS A N 1
ATOM 3341 C 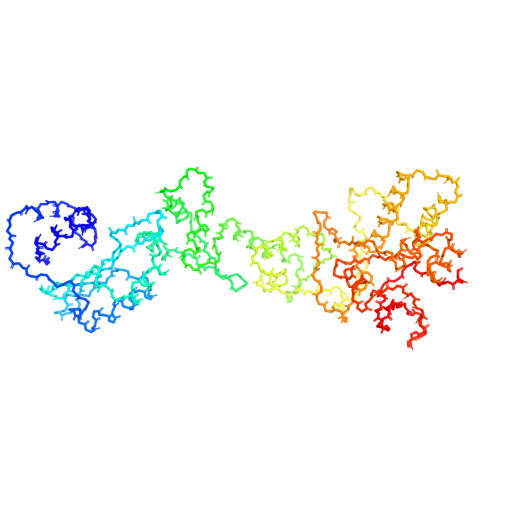CA . LYS A 1 400 ? 37.254 -6.169 -14.587 1.00 83.69 400 LYS A CA 1
ATOM 3342 C C . LYS A 1 400 ? 37.787 -6.609 -15.945 1.00 83.69 400 LYS A C 1
ATOM 3344 O O . LYS A 1 400 ? 38.461 -5.825 -16.599 1.00 83.69 400 LYS A O 1
ATOM 3349 N N . ASN A 1 401 ? 37.488 -7.835 -16.375 1.00 83.56 401 ASN A N 1
ATOM 3350 C CA . ASN A 1 401 ? 38.109 -8.411 -17.566 1.00 83.56 401 ASN A CA 1
ATOM 3351 C C . ASN A 1 401 ? 37.026 -8.777 -18.573 1.00 83.56 401 ASN A C 1
ATOM 3353 O O . ASN A 1 401 ? 36.119 -9.541 -18.246 1.00 83.56 401 ASN A O 1
ATOM 3357 N N . LEU A 1 402 ? 37.126 -8.242 -19.785 1.00 86.38 402 LEU A N 1
ATOM 3358 C CA . LEU A 1 402 ? 36.222 -8.564 -20.879 1.00 86.38 402 LEU A CA 1
ATOM 3359 C C . LEU A 1 402 ? 36.784 -9.745 -21.687 1.00 86.38 402 LEU A C 1
ATOM 3361 O O . LEU A 1 402 ? 37.990 -9.831 -21.910 1.00 86.38 402 LEU A O 1
ATOM 3365 N N . ILE A 1 403 ? 35.922 -10.687 -22.059 1.00 86.50 403 ILE A N 1
ATOM 3366 C CA . ILE A 1 403 ? 36.282 -11.939 -22.729 1.00 86.50 403 ILE A CA 1
ATOM 3367 C C . ILE A 1 403 ? 35.365 -12.124 -23.928 1.00 86.50 403 ILE A C 1
ATOM 3369 O O . ILE A 1 403 ? 34.156 -11.936 -23.818 1.00 86.50 403 ILE A O 1
ATOM 3373 N N . PHE A 1 404 ? 35.954 -12.527 -25.047 1.00 86.44 404 PHE A N 1
ATOM 3374 C CA . PHE A 1 404 ? 35.243 -12.891 -26.261 1.00 86.44 404 PHE A CA 1
ATOM 3375 C C . PHE A 1 404 ? 35.414 -14.384 -26.504 1.00 86.44 404 PHE A C 1
ATOM 3377 O O . PHE A 1 404 ? 36.538 -14.891 -26.493 1.00 86.44 404 PHE A O 1
ATOM 3384 N N . GLU A 1 405 ? 34.308 -15.086 -26.702 1.00 85.75 405 GLU A N 1
ATOM 3385 C CA . GLU A 1 405 ? 34.282 -16.533 -26.905 1.00 85.75 405 GLU A CA 1
ATOM 3386 C C . GLU A 1 405 ? 33.438 -16.863 -28.139 1.00 85.75 405 GLU A C 1
ATOM 3388 O O . GLU A 1 405 ? 32.486 -16.157 -28.465 1.00 85.75 405 GLU A O 1
ATOM 3393 N N . ASN A 1 406 ? 33.777 -17.944 -28.841 1.00 83.12 406 ASN A N 1
ATOM 3394 C CA . ASN A 1 406 ? 32.956 -18.422 -29.950 1.00 83.12 406 ASN A CA 1
ATOM 3395 C C . ASN A 1 406 ? 31.752 -19.177 -29.386 1.00 83.12 406 ASN A C 1
ATOM 3397 O O . ASN A 1 406 ? 31.909 -20.245 -28.792 1.00 83.12 406 ASN A O 1
ATOM 3401 N N . GLY A 1 407 ? 30.557 -18.625 -29.578 1.00 74.00 407 GLY A N 1
ATOM 3402 C CA . GLY A 1 407 ? 29.312 -19.247 -29.159 1.00 74.00 407 GLY A CA 1
ATOM 3403 C C . GLY A 1 407 ? 28.927 -20.460 -30.020 1.00 74.00 407 GLY A C 1
ATOM 3404 O O . GLY A 1 407 ? 29.474 -20.668 -31.109 1.00 74.00 407 GLY A O 1
ATOM 3405 N N . PRO A 1 408 ? 27.924 -21.242 -29.580 1.00 65.44 408 PRO A N 1
ATOM 3406 C CA . PRO A 1 408 ? 27.521 -22.502 -30.217 1.00 65.44 408 PRO A CA 1
ATOM 3407 C C . PRO A 1 408 ? 27.066 -22.371 -31.682 1.00 65.44 408 PRO A C 1
ATOM 3409 O O . PRO A 1 408 ? 27.104 -23.347 -32.423 1.00 65.44 408 PRO A O 1
ATOM 3412 N N . ASN A 1 409 ? 26.700 -21.163 -32.124 1.00 68.19 409 ASN A N 1
ATOM 3413 C CA . ASN A 1 409 ? 26.263 -20.874 -33.496 1.00 68.19 409 ASN A CA 1
ATOM 3414 C C . ASN A 1 409 ? 27.337 -20.165 -34.344 1.00 68.19 409 ASN A C 1
ATOM 3416 O O . ASN A 1 409 ? 27.006 -19.531 -35.345 1.00 68.19 409 ASN A O 1
ATOM 3420 N N . GLY A 1 410 ? 28.602 -20.165 -33.907 1.00 69.81 410 GLY A N 1
ATOM 3421 C CA . GLY A 1 410 ? 29.681 -19.399 -34.546 1.00 69.81 410 GLY A CA 1
ATOM 3422 C C . GLY A 1 410 ? 29.558 -17.879 -34.376 1.00 69.81 410 GLY A C 1
ATOM 3423 O O . GLY A 1 410 ? 30.356 -17.133 -34.936 1.00 69.81 410 GLY A O 1
ATOM 3424 N N . LYS A 1 411 ? 28.568 -17.410 -33.603 1.00 73.31 411 LYS A N 1
ATOM 3425 C CA . LYS A 1 411 ? 28.450 -16.012 -33.183 1.00 73.31 411 LYS A CA 1
ATOM 3426 C C . LYS A 1 411 ? 29.352 -15.772 -31.984 1.00 73.31 411 LYS A C 1
ATOM 3428 O O . LYS A 1 411 ? 29.326 -16.546 -31.032 1.00 73.31 411 LYS A O 1
ATOM 3433 N N . GLU A 1 412 ? 30.114 -14.694 -32.035 1.00 81.12 412 GLU A N 1
ATOM 3434 C CA . GLU A 1 412 ? 30.930 -14.253 -30.916 1.00 81.12 412 GLU A CA 1
ATOM 3435 C C . GLU A 1 412 ? 30.052 -13.811 -29.740 1.00 81.12 412 GLU A C 1
ATOM 3437 O O . GLU A 1 412 ? 29.134 -13.004 -29.896 1.00 81.12 412 GLU A O 1
ATOM 3442 N N . GLU A 1 413 ? 30.338 -14.353 -28.563 1.00 86.00 413 GLU A N 1
ATOM 3443 C CA . GLU A 1 413 ? 29.703 -13.988 -27.306 1.00 86.00 413 GLU A CA 1
ATOM 3444 C C . GLU A 1 413 ? 30.679 -13.208 -26.434 1.00 86.00 413 GLU A C 1
ATOM 3446 O O . GLU A 1 413 ? 31.874 -13.507 -26.365 1.00 86.00 413 GLU A O 1
ATOM 3451 N N . VAL A 1 414 ? 30.151 -12.196 -25.749 1.00 88.75 414 VAL A N 1
ATOM 3452 C CA . VAL A 1 414 ? 30.940 -11.306 -24.901 1.00 88.75 414 VAL A CA 1
ATOM 3453 C C . VAL A 1 414 ? 30.588 -11.559 -23.445 1.00 88.75 414 VAL A C 1
ATOM 3455 O O . VAL A 1 414 ? 29.418 -11.540 -23.059 1.00 88.75 414 VAL A O 1
ATOM 3458 N N . PHE A 1 415 ? 31.610 -11.756 -22.622 1.00 89.75 415 PHE A N 1
ATOM 3459 C CA . PHE A 1 415 ? 31.495 -11.975 -21.188 1.00 89.75 415 PHE A CA 1
ATOM 3460 C C . PHE A 1 415 ? 32.349 -10.981 -20.413 1.00 89.75 415 PHE A C 1
ATOM 3462 O O . PHE A 1 415 ? 33.381 -10.509 -20.885 1.00 89.75 415 PHE A O 1
ATOM 3469 N N . ILE A 1 416 ? 31.954 -10.717 -19.171 1.00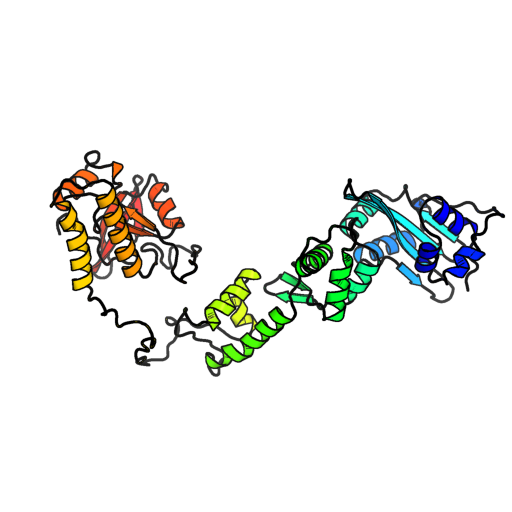 89.06 416 ILE A N 1
ATOM 3470 C CA . ILE A 1 416 ? 32.773 -9.998 -18.199 1.00 89.06 416 ILE A CA 1
ATOM 3471 C C . ILE A 1 416 ? 33.107 -10.966 -17.073 1.00 89.06 416 ILE A C 1
ATOM 3473 O O . ILE A 1 416 ? 32.225 -11.637 -16.534 1.00 89.06 416 ILE A O 1
ATOM 3477 N N . LYS A 1 417 ? 34.384 -11.045 -16.707 1.00 87.19 417 LYS A N 1
ATOM 3478 C CA . LYS A 1 417 ? 34.913 -11.970 -15.708 1.00 87.19 417 LYS A CA 1
ATOM 3479 C C . LYS A 1 417 ? 35.320 -11.245 -14.430 1.00 87.19 417 LYS A C 1
ATOM 3481 O O . LYS A 1 417 ? 35.949 -10.184 -14.455 1.00 87.19 417 LYS A O 1
ATOM 3486 N N . SER A 1 418 ? 34.969 -11.857 -13.303 1.00 86.19 418 SER A N 1
ATOM 3487 C CA . SER A 1 418 ? 35.356 -11.421 -11.968 1.00 86.19 418 SER A CA 1
ATOM 3488 C C . SER A 1 418 ? 36.760 -11.877 -11.592 1.00 86.19 418 SER A C 1
ATOM 3490 O O . SER A 1 418 ? 37.293 -12.846 -12.140 1.00 86.19 418 SER A O 1
ATOM 3492 N N . ARG A 1 419 ? 37.344 -11.239 -10.572 1.00 78.81 419 ARG A N 1
ATOM 3493 C CA . ARG A 1 419 ? 38.630 -11.671 -9.994 1.00 78.81 419 ARG A CA 1
ATOM 3494 C C . ARG A 1 419 ? 38.616 -13.116 -9.493 1.00 78.81 419 ARG A C 1
ATOM 3496 O O . ARG A 1 419 ? 39.654 -13.767 -9.498 1.00 78.81 419 ARG A O 1
ATOM 3503 N N . LYS A 1 420 ? 37.455 -13.624 -9.068 1.00 78.44 420 LYS A N 1
ATOM 3504 C CA . LYS A 1 420 ? 37.290 -15.020 -8.623 1.00 78.44 420 LYS A CA 1
ATOM 3505 C C . LYS A 1 420 ? 36.848 -15.970 -9.743 1.00 78.44 420 LYS A C 1
ATOM 3507 O O . LYS A 1 420 ? 36.528 -17.119 -9.467 1.00 78.44 420 LYS A O 1
ATOM 3512 N N . GLY A 1 421 ? 36.834 -15.514 -10.995 1.00 79.94 421 GLY A N 1
ATOM 3513 C CA . GLY A 1 421 ? 36.631 -16.360 -12.170 1.00 79.94 421 GLY A CA 1
ATOM 3514 C C . GLY A 1 421 ? 35.187 -16.517 -12.648 1.00 79.94 421 GLY A C 1
ATOM 3515 O O . GLY A 1 421 ? 34.991 -17.061 -13.734 1.00 79.94 421 GLY A O 1
ATOM 3516 N N . THR A 1 422 ? 34.201 -16.007 -11.904 1.00 84.00 422 THR A N 1
ATOM 3517 C CA . THR A 1 422 ? 32.789 -15.947 -12.323 1.00 84.00 422 THR A CA 1
ATOM 3518 C C . THR A 1 422 ? 32.638 -15.096 -13.576 1.00 84.00 422 THR A C 1
ATOM 3520 O O . THR A 1 422 ? 33.298 -14.065 -13.691 1.00 84.00 422 THR A O 1
ATOM 3523 N N . ARG A 1 423 ? 31.750 -15.490 -14.489 1.00 86.38 423 ARG A N 1
ATOM 3524 C CA . ARG A 1 423 ? 31.474 -14.756 -15.728 1.00 86.38 423 ARG A CA 1
ATOM 3525 C C . ARG A 1 423 ? 30.016 -14.318 -15.768 1.00 86.38 423 ARG A C 1
ATOM 3527 O O . ARG A 1 423 ? 29.155 -15.020 -15.249 1.00 86.38 423 ARG A O 1
ATOM 3534 N N . ILE A 1 424 ? 29.763 -13.171 -16.385 1.00 87.25 424 ILE A N 1
ATOM 3535 C CA . ILE A 1 424 ? 28.425 -12.691 -16.731 1.00 87.25 424 ILE A CA 1
ATOM 3536 C C . ILE A 1 424 ? 28.399 -12.343 -18.214 1.00 87.25 424 ILE A C 1
ATOM 3538 O O . ILE A 1 424 ? 29.325 -11.707 -18.721 1.00 87.25 424 ILE A O 1
ATOM 3542 N N . ARG A 1 425 ? 27.360 -12.796 -18.911 1.00 88.25 425 ARG A N 1
ATOM 3543 C CA . ARG A 1 425 ? 27.177 -12.553 -20.339 1.00 88.25 425 ARG A CA 1
ATOM 3544 C C . ARG A 1 425 ? 26.698 -11.124 -20.584 1.00 88.25 425 ARG A C 1
ATOM 3546 O O . ARG A 1 425 ? 25.820 -10.628 -19.880 1.00 88.25 425 ARG A O 1
ATOM 3553 N N . VAL A 1 426 ? 27.240 -10.488 -21.616 1.00 89.06 426 VAL A N 1
ATOM 3554 C CA . VAL A 1 426 ? 26.699 -9.254 -22.186 1.00 89.06 426 VAL A CA 1
ATOM 3555 C C . VAL A 1 426 ? 25.621 -9.647 -23.190 1.00 89.06 426 VAL A C 1
ATOM 3557 O O . VAL A 1 426 ? 25.902 -10.265 -24.214 1.00 89.06 426 VAL A O 1
ATOM 3560 N N . VAL A 1 427 ? 24.369 -9.335 -22.865 1.00 85.88 427 VAL A N 1
ATOM 3561 C CA . VAL A 1 427 ? 23.193 -9.706 -23.664 1.00 85.88 427 VAL A CA 1
ATOM 3562 C C . VAL A 1 427 ? 23.123 -8.870 -24.938 1.00 85.88 427 VAL A C 1
ATOM 3564 O O . VAL A 1 427 ? 22.792 -9.392 -25.998 1.00 85.88 427 VAL A O 1
ATOM 3567 N N . GLU A 1 428 ? 23.484 -7.590 -24.838 1.00 82.88 428 GLU A N 1
ATOM 3568 C CA . GLU A 1 428 ? 23.442 -6.648 -25.951 1.00 82.88 428 GLU A CA 1
ATOM 3569 C C . GLU A 1 428 ? 24.770 -5.882 -26.066 1.00 82.88 428 GLU A C 1
ATOM 3571 O O . GLU A 1 428 ? 25.151 -5.102 -25.184 1.00 82.88 428 GLU A O 1
ATOM 3576 N N . ASN A 1 429 ? 25.489 -6.093 -27.172 1.00 87.50 429 ASN A N 1
ATOM 3577 C CA . ASN A 1 429 ? 26.751 -5.422 -27.473 1.00 87.50 429 ASN A CA 1
ATOM 3578 C C . ASN A 1 429 ? 26.689 -4.730 -28.844 1.00 87.50 429 ASN A C 1
ATOM 3580 O O . ASN A 1 429 ? 26.482 -5.383 -29.859 1.00 87.50 429 ASN A O 1
ATOM 3584 N N . TRP A 1 430 ? 26.930 -3.418 -28.861 1.00 84.25 430 TRP A N 1
ATOM 3585 C CA . TRP A 1 430 ? 26.995 -2.591 -30.068 1.00 84.25 430 TRP A CA 1
ATOM 3586 C C . TRP A 1 430 ? 28.348 -1.884 -30.225 1.00 84.25 430 TRP A C 1
ATOM 3588 O O . TRP A 1 430 ? 28.522 -1.148 -31.191 1.00 84.25 430 TRP A O 1
ATOM 3598 N N . HIS A 1 431 ? 29.272 -1.998 -29.262 1.00 86.56 431 HIS A N 1
ATOM 3599 C CA . HIS A 1 431 ? 30.454 -1.122 -29.240 1.00 86.56 431 HIS A CA 1
ATOM 3600 C C . HIS A 1 431 ? 31.684 -1.632 -28.487 1.00 86.56 431 HIS A C 1
ATOM 3602 O O . HIS A 1 431 ? 32.752 -1.035 -28.629 1.00 86.56 431 HIS A O 1
ATOM 3608 N N . LEU A 1 432 ? 31.557 -2.681 -27.674 1.00 86.88 432 LEU A N 1
ATOM 3609 C CA . LEU A 1 432 ? 32.707 -3.314 -27.033 1.00 86.88 432 LEU A CA 1
ATOM 3610 C C . LEU A 1 432 ? 33.521 -4.004 -28.129 1.00 86.88 432 LEU A C 1
ATOM 3612 O O . LEU A 1 432 ? 32.948 -4.742 -28.932 1.00 86.88 432 LEU A O 1
ATOM 3616 N N . GLY A 1 433 ? 34.826 -3.747 -28.162 1.00 69.12 433 GLY A N 1
ATOM 3617 C CA . GLY A 1 433 ? 35.757 -4.325 -29.135 1.00 69.12 433 GLY A CA 1
ATOM 3618 C C . GLY A 1 433 ? 36.850 -5.134 -28.445 1.00 69.12 433 GLY A C 1
ATOM 3619 O O . GLY A 1 433 ? 37.088 -4.949 -27.246 1.00 69.12 433 GLY A O 1
ATOM 3620 N N . LYS A 1 434 ? 37.501 -6.037 -29.187 1.00 68.44 434 LYS A N 1
ATOM 3621 C CA . LYS A 1 434 ? 38.672 -6.755 -28.679 1.00 68.44 434 LYS A CA 1
ATOM 3622 C C . LYS A 1 434 ? 39.858 -5.821 -28.557 1.00 68.44 434 LYS A C 1
ATOM 3624 O O . LYS A 1 434 ? 39.998 -4.863 -29.312 1.00 68.44 434 LYS A O 1
ATOM 3629 N N . ILE A 1 435 ? 40.707 -6.149 -27.595 1.00 54.94 435 ILE A N 1
ATOM 3630 C CA . ILE A 1 435 ? 42.078 -5.655 -27.562 1.00 54.94 435 ILE A CA 1
ATOM 3631 C C . ILE A 1 435 ? 42.789 -6.306 -28.760 1.00 54.94 435 ILE A C 1
ATOM 3633 O O . ILE A 1 435 ? 42.893 -7.535 -28.806 1.00 54.94 435 ILE A O 1
ATOM 3637 N N . GLY A 1 436 ? 43.182 -5.500 -29.746 1.00 48.81 436 GLY A N 1
ATOM 3638 C CA . GLY A 1 436 ? 43.778 -5.913 -31.020 1.00 48.81 436 GLY A CA 1
ATOM 3639 C C . GLY A 1 436 ? 42.917 -5.686 -32.275 1.00 48.81 436 GLY A C 1
ATOM 3640 O O . GLY A 1 436 ? 43.402 -6.014 -33.358 1.00 48.81 436 GLY A O 1
ATOM 3641 N N . ASP A 1 437 ? 41.698 -5.132 -32.137 1.00 49.53 437 ASP A N 1
ATOM 3642 C CA . ASP A 1 437 ? 40.773 -4.740 -33.232 1.00 49.53 437 ASP A CA 1
ATOM 3643 C C . ASP A 1 437 ? 40.671 -3.202 -33.403 1.00 49.53 437 ASP A C 1
ATOM 3645 O O . ASP A 1 437 ? 41.383 -2.655 -34.277 1.00 49.53 437 ASP A O 1
#

Organism: NCBI:txid121734

Sequence (437 aa):
MPKWDNEVAKKIISKIVRPGEVSEWLGMKSNWAYNHISKNRTTGKWLEEWSNLDELEQERINEMIEKQEFTYNSNELGNNRFIAIRKYFVNIEAETAKYLIFARNGERIVCVTDLIPREVENHLTVVWPWDVRLKDFELAKKFNILEIFGRSYVCPDYITHVLMSQMCRGRTREFQRSYIVSKCARDFGHYGYLRKDSWDIFNGYKEKIKFFADSDNNVYFPDLKEPLVSQMTSWANKRGGSLNQLISRLGYQRIYHLDNPLQDIVIPFFRPENVVDEEVISHSDWLSKLKNIQSMIQLEKSTEKYRQRRRRELADLLKQKYMYRCQLCGEENGAIPIIEKDDGTHYVEMHHIVALADTGKTEEARLIADEWGSLDTYKNALVVCPHHHRYLHYHHGGFKNLIFENGPNGKEEVFIKSRKGTRIRVVENWHLGKIGD

pLDDT: mean 75.25, std 16.35, range [27.23, 96.31]

Foldseek 3Di:
DDDDDLVVLLVCCVPFDDLQVVCVQVVHDSVCSVPSNDDDDDDDDAAAAPVPDDPVRVVVLVVCLVVVNQWDFDPPVQWGKIKGKAWGDADPVVQDTWIKIWIDTRPDIYIYTPNDPPVSRVSCCLRQGRLHHSVLVVLVVQFDWDQAPNFTATEHDPVSLVVQLVSPVPDDPPDDSQVSQQVSCVSNPGNGYDYPVLVVVLVVLLVVQVVQADPQQEGEDPDCPPPSNVVLQVSQVVVVHGSQSSSVVSVHGYDYPVRDPDDDDPPDDPDPPPDDPPDPQPLVNLVVVQVVLLVVVVPDPDDPVSVVVSLVVLFVSQCVVVQVDFQQDDPVPPDDDWDADPVRGTDKDKDFLADQVCQVPDPLNVLCCVQSVGSSGNLRIGIHDPVVNVCQCDPQQHWRDKDWDQDPVSDIWIWTAHPNGDIGTRNDDSRHDDSVD